Protein 8ONO (pdb70)

Nearest PDB structures (foldseek):
  7yx7-assembly1_A  TM=9.998E-01  e=0.000E+00  Serratia proteamaculans
  7zjz-assembly1_A  TM=9.977E-01  e=0.000E+00  Serratia proteamaculans
  7ne5-assembly1_A  TM=9.980E-01  e=0.000E+00  Serratia proteamaculans
  7ne4-assembly1_A  TM=9.940E-01  e=0.000E+00  Serratia proteamaculans
  7ywp-assembly1_A  TM=9.698E-01  e=0.000E+00  Serratia proteamaculans

CATH classification: 2.130.10.120

Structure (mmCIF, N/CA/C/O backbone):
data_8ONO
#
_entry.id   8ONO
#
_cell.length_a   73.090
_cell.length_b   100.620
_cell.length_c   108.630
_cell.angle_alpha   90.00
_cell.angle_beta   90.00
_cell.angle_gamma   90.00
#
_symmetry.space_group_name_H-M   'P 21 21 21'
#
loop_
_entity.id
_entity.type
_entity.pdbx_description
1 polymer 'Oligopeptidase B'
2 non-polymer SPERMINE
3 water water
#
loop_
_atom_site.group_PDB
_atom_site.id
_atom_site.type_symbol
_atom_site.label_atom_id
_atom_site.label_alt_id
_atom_site.label_comp_id
_atom_site.label_asym_id
_atom_site.label_entity_id
_atom_site.label_seq_id
_atom_site.pdbx_PDB_ins_code
_atom_site.Cartn_x
_atom_site.Cartn_y
_atom_site.Cartn_z
_atom_site.occupancy
_atom_site.B_iso_or_equiv
_atom_site.auth_seq_id
_atom_site.auth_comp_id
_atom_site.auth_asym_id
_atom_site.auth_atom_id
_atom_site.pdbx_PDB_model_num
ATOM 1 N N . HIS A 1 1 ? -6.543 9.297 64.554 1.00 52.91 1 HIS A N 1
ATOM 2 C CA . HIS A 1 1 ? -5.603 8.748 65.576 1.00 47.14 1 HIS A CA 1
ATOM 3 C C . HIS A 1 1 ? -4.349 9.639 65.641 1.00 38.20 1 HIS A C 1
ATOM 4 O O . HIS A 1 1 ? -4.370 10.672 66.327 1.00 42.40 1 HIS A O 1
ATOM 11 N N . MET A 1 2 ? -3.305 9.293 64.903 1.00 27.79 2 MET A N 1
ATOM 12 C CA . MET A 1 2 ? -1.927 9.739 65.204 1.00 22.63 2 MET A CA 1
ATOM 13 C C . MET A 1 2 ? -1.711 11.202 64.812 1.00 22.54 2 MET A C 1
ATOM 14 O O . MET A 1 2 ? -2.184 11.640 63.723 1.00 24.05 2 MET A O 1
ATOM 19 N N . THR A 1 3 ? -0.985 11.929 65.645 1.00 21.64 3 THR A N 1
ATOM 20 C CA . THR A 1 3 ? -0.521 13.293 65.353 1.00 23.01 3 THR A CA 1
ATOM 21 C C . THR A 1 3 ? 0.527 13.277 64.241 1.00 21.74 3 THR A C 1
ATOM 22 O O . THR A 1 3 ? 1.569 12.663 64.383 1.00 18.98 3 THR A O 1
ATOM 26 N N . PRO A 1 4 ? 0.295 13.919 63.083 1.00 22.42 4 PRO A N 1
ATOM 27 C CA . PRO A 1 4 ? 1.313 13.968 62.052 1.00 21.59 4 PRO A CA 1
ATOM 28 C C . PRO A 1 4 ? 2.411 14.951 62.403 1.00 19.44 4 PRO A C 1
ATOM 29 O O . PRO A 1 4 ? 2.255 15.843 63.239 1.00 18.80 4 PRO A O 1
ATOM 33 N N . PRO A 1 5 ? 3.565 14.819 61.736 1.00 17.35 5 PRO A N 1
ATOM 34 C CA . PRO A 1 5 ? 4.652 15.758 61.857 1.00 17.11 5 PRO A CA 1
ATOM 35 C C . PRO A 1 5 ? 4.232 17.184 61.510 1.00 17.83 5 PRO A C 1
ATOM 36 O O . PRO A 1 5 ? 3.460 17.381 60.593 1.00 18.77 5 PRO A O 1
ATOM 40 N N . LYS A 1 6 ? 4.775 18.139 62.225 1.00 16.53 6 LYS A N 1
ATOM 41 C CA . LYS A 1 6 ? 4.527 19.574 62.016 1.00 19.21 6 LYS A CA 1
ATOM 42 C C . LYS A 1 6 ? 5.851 20.294 61.805 1.00 21.41 6 LYS A C 1
ATOM 43 O O . LYS A 1 6 ? 6.588 20.524 62.761 1.00 22.92 6 LYS A O 1
ATOM 49 N N . ALA A 1 7 ? 6.142 20.654 60.567 1.00 20.74 7 ALA A N 1
ATOM 50 C CA . ALA A 1 7 ? 7.373 21.369 60.191 1.00 22.16 7 ALA A CA 1
ATOM 51 C C . ALA A 1 7 ? 7.337 22.748 60.839 1.00 23.14 7 ALA A C 1
ATOM 52 O O . ALA A 1 7 ? 6.288 23.396 60.840 1.00 20.39 7 ALA A O 1
ATOM 54 N N . GLU A 1 8 ? 8.467 23.212 61.363 1.00 23.13 8 GLU A N 1
ATOM 55 C CA . GLU A 1 8 ? 8.554 24.598 61.890 1.00 24.76 8 GLU A CA 1
ATOM 56 C C . GLU A 1 8 ? 8.221 25.617 60.782 1.00 25.80 8 GLU A C 1
ATOM 57 O O . GLU A 1 8 ? 8.606 25.355 59.668 1.00 25.94 8 GLU A O 1
ATOM 63 N N . LYS A 1 9 ? 7.467 26.672 61.075 1.00 23.63 9 LYS A N 1
ATOM 64 C CA . LYS A 1 9 ? 7.168 27.801 60.161 1.00 24.87 9 LYS A CA 1
ATOM 65 C C . LYS A 1 9 ? 8.257 28.870 60.327 1.00 27.34 9 LYS A C 1
ATOM 66 O O . LYS A 1 9 ? 8.519 29.249 61.468 1.00 25.34 9 LYS A O 1
ATOM 72 N N . ARG A 1 10 ? 8.912 29.258 59.244 1.00 25.50 10 ARG A N 1
ATOM 73 C CA . ARG A 1 10 ? 9.976 30.284 59.199 1.00 26.33 10 A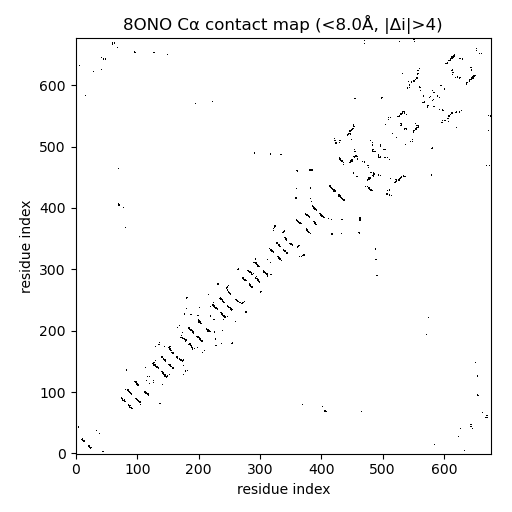RG A CA 1
ATOM 74 C C . ARG A 1 10 ? 9.577 31.226 58.079 1.00 23.74 10 ARG A C 1
ATOM 75 O O . ARG A 1 10 ? 9.952 30.966 56.932 1.00 28.55 10 ARG A O 1
ATOM 83 N N . PRO A 1 11 ? 8.724 32.240 58.309 1.00 26.01 11 PRO A N 1
ATOM 84 C CA . PRO A 1 11 ? 8.208 33.088 57.232 1.00 26.78 11 PRO A CA 1
ATOM 85 C C . PRO A 1 11 ? 9.344 33.669 56.383 1.00 28.10 11 PRO A C 1
ATOM 86 O O . PRO A 1 11 ? 10.248 34.285 56.902 1.00 28.74 11 PRO A O 1
ATOM 90 N N . TYR A 1 12 ? 9.302 33.393 55.090 1.00 24.31 12 TYR A N 1
ATOM 91 C CA . TYR A 1 12 ? 10.339 33.829 54.122 1.00 25.07 12 TYR A CA 1
ATOM 92 C C . TYR A 1 12 ? 9.662 34.587 52.990 1.00 28.52 12 TYR A C 1
ATOM 93 O O . TYR A 1 12 ? 9.091 33.960 52.097 1.00 24.39 12 TYR A O 1
ATOM 102 N N . PRO A 1 13 ? 9.693 35.931 52.991 1.00 27.46 13 PRO A N 1
ATOM 103 C CA . PRO A 1 13 ? 9.050 36.712 51.946 1.00 27.77 13 PRO A CA 1
ATOM 104 C C . PRO A 1 13 ? 9.826 36.644 50.618 1.00 26.14 13 PRO A C 1
ATOM 105 O O . PRO A 1 13 ? 11.062 36.688 50.602 1.00 26.61 13 PRO A O 1
ATOM 109 N N . ILE A 1 14 ? 9.060 36.485 49.532 1.00 25.04 14 ILE A N 1
ATOM 110 C CA . ILE A 1 14 ? 9.527 36.607 48.121 1.00 21.15 14 ILE A CA 1
ATOM 111 C C . ILE A 1 14 ? 8.659 37.643 47.439 1.00 22.16 14 ILE A C 1
ATOM 112 O O . ILE A 1 14 ? 7.454 37.387 47.256 1.00 20.19 14 ILE A O 1
ATOM 117 N N . THR A 1 15 ? 9.263 38.769 47.046 1.00 18.93 15 THR A N 1
ATOM 118 C CA . THR A 1 15 ? 8.550 39.875 46.399 1.00 20.62 15 THR A CA 1
ATOM 119 C C . THR A 1 15 ? 8.982 39.938 44.938 1.00 18.31 15 THR A C 1
ATOM 120 O O . THR A 1 15 ? 10.187 39.961 44.662 1.00 22.29 15 THR A O 1
ATOM 124 N N . THR A 1 16 ? 8.009 39.845 44.056 1.00 20.11 16 THR A N 1
ATOM 125 C CA . THR A 1 16 ? 8.174 39.934 42.595 1.00 20.65 16 THR A CA 1
ATOM 126 C C . THR A 1 16 ? 7.048 40.816 42.050 1.00 20.62 16 THR A C 1
ATOM 127 O O . THR A 1 16 ? 5.876 40.540 42.383 1.00 19.57 16 THR A O 1
ATOM 131 N N . HIS A 1 17 ? 7.332 41.812 41.195 1.00 19.22 17 HIS A N 1
ATOM 132 C CA . HIS A 1 17 ? 6.294 42.631 40.522 1.00 18.47 17 HIS A CA 1
ATOM 133 C C . HIS A 1 17 ? 5.443 43.348 41.585 1.00 17.77 17 HIS A C 1
ATOM 134 O O . HIS A 1 17 ? 4.295 43.673 41.286 1.00 21.46 17 HIS A O 1
ATOM 141 N N . GLY A 1 18 ? 6.039 43.602 42.738 1.00 20.69 18 GLY A N 1
ATOM 142 C CA . GLY A 1 18 ? 5.461 44.229 43.942 1.00 20.74 18 GLY A CA 1
ATOM 143 C C . GLY A 1 18 ? 4.542 43.325 44.728 1.00 22.99 18 GLY A C 1
ATOM 144 O O . GLY A 1 18 ? 3.903 43.781 45.658 1.00 21.26 18 GLY A O 1
ATOM 145 N N . ASP A 1 19 ? 4.496 42.049 44.374 1.00 20.92 19 ASP A N 1
ATOM 146 C CA . ASP A 1 19 ? 3.621 41.047 45.012 1.00 21.67 19 ASP A CA 1
ATOM 147 C C . ASP A 1 19 ? 4.483 40.261 45.987 1.00 18.44 19 ASP A C 1
ATOM 148 O O . ASP A 1 19 ? 5.446 39.593 45.548 1.00 21.45 19 ASP A O 1
ATOM 153 N N . THR A 1 20 ? 4.163 40.352 47.282 1.00 20.36 20 THR A N 1
ATOM 154 C CA . THR A 1 20 ? 4.881 39.598 48.313 1.00 20.31 20 THR A CA 1
ATOM 155 C C . THR A 1 20 ? 4.152 38.293 48.643 1.00 20.72 20 THR A C 1
ATOM 156 O O . THR A 1 20 ? 3.028 38.353 49.109 1.00 24.19 20 THR A O 1
ATOM 160 N N . ARG A 1 21 ? 4.841 37.174 48.458 1.00 20.92 21 ARG A N 1
ATOM 161 C CA . ARG A 1 21 ? 4.392 35.818 48.852 1.00 19.02 21 ARG A CA 1
ATOM 162 C C . ARG A 1 21 ? 5.198 35.394 50.078 1.00 23.87 21 ARG A C 1
ATOM 163 O O . ARG A 1 21 ? 6.449 35.488 50.076 1.00 28.78 21 ARG A O 1
ATOM 171 N N . VAL A 1 22 ? 4.531 34.924 51.111 1.00 20.77 22 VAL A N 1
ATOM 172 C CA . VAL A 1 22 ? 5.274 34.507 52.316 1.00 23.33 22 VAL A CA 1
ATOM 173 C C . VAL A 1 22 ? 5.333 32.995 52.386 1.00 22.01 22 VAL A C 1
ATOM 174 O O . VAL A 1 22 ? 4.300 32.389 52.443 1.00 27.26 22 VAL A O 1
ATOM 178 N N . ASP A 1 23 ? 6.532 32.437 52.261 1.00 21.28 23 ASP A N 1
ATOM 179 C CA . ASP A 1 23 ? 6.742 30.973 52.215 1.00 21.15 23 ASP A CA 1
ATOM 180 C C . ASP A 1 23 ? 7.266 30.538 53.577 1.00 22.25 23 ASP A C 1
ATOM 181 O O . ASP A 1 23 ? 8.427 30.862 53.910 1.00 22.21 23 ASP A O 1
ATOM 186 N N . ASP A 1 24 ? 6.417 29.837 54.340 1.00 20.69 24 ASP A N 1
ATOM 187 C CA . ASP A 1 24 ? 6.768 29.392 55.710 1.00 20.27 24 ASP A CA 1
ATOM 188 C C . ASP A 1 24 ? 7.760 28.227 55.739 1.00 20.63 24 ASP A C 1
ATOM 189 O O . ASP A 1 24 ? 8.284 27.916 56.826 1.00 21.77 24 ASP A O 1
ATOM 194 N N . TYR A 1 25 ? 7.978 27.516 54.622 1.00 20.12 25 TYR A N 1
ATOM 195 C CA . TYR A 1 25 ? 8.744 26.261 54.548 1.00 19.46 25 TYR A CA 1
ATOM 196 C C . TYR A 1 25 ? 9.886 26.396 53.535 1.00 18.36 25 TYR A C 1
ATOM 197 O O . TYR A 1 25 ? 10.442 25.371 53.200 1.00 20.76 25 TYR A O 1
ATOM 206 N N . TYR A 1 26 ? 10.269 27.622 53.159 1.00 20.89 26 TYR A N 1
ATOM 207 C CA . TYR A 1 26 ? 11.402 27.882 52.231 1.00 21.31 26 TYR A CA 1
ATOM 208 C C . TYR A 1 26 ? 12.643 27.137 52.711 1.00 22.60 26 TYR A C 1
ATOM 209 O O . TYR A 1 26 ? 13.426 26.629 51.884 1.00 20.46 26 TYR A O 1
ATOM 218 N N . TRP A 1 27 ? 12.806 27.017 54.039 1.00 23.42 27 TRP A N 1
ATOM 219 C CA . TRP A 1 27 ? 13.995 26.371 54.665 1.00 22.24 27 TRP A CA 1
ATOM 220 C C . TRP A 1 27 ? 14.105 24.844 54.419 1.00 25.28 27 TRP A C 1
ATOM 221 O O . TRP A 1 27 ? 15.192 24.277 54.603 1.00 22.72 27 TRP A O 1
ATOM 232 N N . LEU A 1 28 ? 13.065 24.153 53.912 1.00 20.71 28 LEU A N 1
ATOM 233 C CA . LEU A 1 28 ? 13.163 22.713 53.659 1.00 21.46 28 LEU A CA 1
ATOM 234 C C . LEU A 1 28 ? 14.090 22.480 52.470 1.00 18.98 28 LEU A C 1
ATOM 235 O O . LEU A 1 28 ? 14.505 21.385 52.334 1.00 19.98 28 LEU A O 1
ATOM 240 N N . ARG A 1 29 ? 14.347 23.508 51.667 1.00 21.34 29 ARG A N 1
ATOM 241 C CA . ARG A 1 29 ? 15.391 23.470 50.634 1.00 21.59 29 ARG A CA 1
ATOM 242 C C . ARG A 1 29 ? 16.757 23.586 51.321 1.00 21.65 29 ARG A C 1
ATOM 243 O O . ARG A 1 29 ? 17.052 24.644 51.917 1.00 23.88 29 ARG A O 1
ATOM 251 N N . ASP A 1 30 ? 17.577 22.603 51.100 1.00 23.87 30 ASP A N 1
ATOM 252 C CA . ASP A 1 30 ? 19.004 22.629 51.511 1.00 27.56 30 ASP A CA 1
ATOM 253 C C . ASP A 1 30 ? 19.773 21.946 50.392 1.00 24.20 30 ASP A C 1
ATOM 254 O O . ASP A 1 30 ? 19.787 20.724 50.372 1.00 26.00 30 ASP A O 1
ATOM 259 N N . ASP A 1 31 ? 20.335 22.731 49.473 1.00 26.53 31 ASP A N 1
ATOM 260 C CA . ASP A 1 31 ? 21.087 22.213 48.303 1.00 30.13 31 ASP A CA 1
ATOM 261 C C . ASP A 1 31 ? 22.212 21.305 48.791 1.00 32.41 31 ASP A C 1
ATOM 262 O O . ASP A 1 31 ? 22.605 20.391 48.064 1.00 29.85 31 ASP A O 1
ATOM 267 N N . GLU A 1 32 ? 22.736 21.568 49.985 1.00 34.86 32 GLU A N 1
ATOM 268 C CA . GLU A 1 32 ? 23.883 20.794 50.516 1.00 39.69 32 GLU A CA 1
ATOM 269 C C . GLU A 1 32 ? 23.396 19.444 51.070 1.00 42.25 32 GLU A C 1
ATOM 270 O O . GLU A 1 32 ? 24.246 18.555 51.180 1.00 43.26 32 GLU A O 1
ATOM 276 N N . ARG A 1 33 ? 22.097 19.315 51.396 1.00 38.84 33 ARG A N 1
ATOM 277 C CA . ARG A 1 33 ? 21.379 18.081 51.840 1.00 48.89 33 ARG A CA 1
ATOM 278 C C . ARG A 1 33 ? 21.834 17.623 53.243 1.00 53.41 33 ARG A C 1
ATOM 279 O O . ARG A 1 33 ? 21.449 16.493 53.639 1.00 57.99 33 ARG A O 1
ATOM 287 N N . THR A 1 34 ? 22.535 18.480 54.002 1.00 53.50 34 THR A N 1
ATOM 288 C CA . THR A 1 34 ? 23.086 18.174 55.357 1.00 52.72 34 THR A CA 1
ATOM 289 C C . THR A 1 34 ? 22.176 18.685 56.492 1.00 48.72 34 THR A C 1
ATOM 290 O O . THR A 1 34 ? 22.276 18.113 57.583 1.00 52.20 34 THR A O 1
ATOM 294 N N . ASP A 1 35 ? 21.375 19.742 56.291 1.00 38.03 35 ASP A N 1
ATOM 295 C CA . ASP A 1 35 ? 20.652 20.422 57.404 1.00 34.34 35 ASP A CA 1
ATOM 296 C C . ASP A 1 35 ? 19.935 19.343 58.216 1.00 33.07 35 ASP A C 1
ATOM 297 O O . ASP A 1 35 ? 19.085 18.617 57.698 1.00 30.49 35 ASP A O 1
ATOM 302 N N . PRO A 1 36 ? 20.280 19.119 59.511 1.00 33.61 36 PRO A N 1
ATOM 303 C CA . PRO A 1 36 ? 19.682 18.009 60.245 1.00 28.29 36 PRO A CA 1
ATOM 304 C C . PRO A 1 36 ? 18.185 18.196 60.525 1.00 24.49 36 PRO A C 1
ATOM 305 O O . PRO A 1 36 ? 17.518 17.180 60.726 1.00 26.12 36 PRO A O 1
ATOM 309 N N . GLN A 1 37 ? 17.730 19.433 60.549 1.00 26.54 37 GLN A N 1
ATOM 310 C CA . GLN A 1 37 ? 16.297 19.749 60.786 1.00 29.73 37 GLN A CA 1
ATOM 311 C C . GLN A 1 37 ? 15.509 19.369 59.525 1.00 25.40 37 GLN A C 1
ATOM 312 O O . GLN A 1 37 ? 14.408 18.825 59.668 1.00 23.14 37 GLN A O 1
ATOM 318 N N . VAL A 1 38 ? 16.089 19.586 58.353 1.00 25.89 38 VAL A N 1
ATOM 319 C CA . VAL A 1 38 ? 15.413 19.210 57.079 1.00 25.00 38 VAL A CA 1
ATOM 320 C C . VAL A 1 38 ? 15.297 17.688 57.068 1.00 23.19 38 VAL A C 1
ATOM 321 O O . VAL A 1 38 ? 14.206 17.136 56.898 1.00 21.81 38 VAL A O 1
ATOM 325 N N . LEU A 1 39 ? 16.373 16.960 57.342 1.00 24.85 39 LEU A N 1
ATOM 326 C CA . LEU A 1 39 ? 16.347 15.486 57.397 1.00 24.45 39 LEU A CA 1
ATOM 327 C C . LEU A 1 39 ? 15.345 14.996 58.451 1.00 22.69 39 LEU A C 1
ATOM 328 O O . LEU A 1 39 ? 14.623 14.028 58.194 1.00 23.29 39 LEU A O 1
ATOM 333 N N . ASP A 1 40 ? 15.303 15.646 59.612 1.00 22.01 40 ASP A N 1
ATOM 334 C CA . ASP A 1 40 ? 14.385 15.192 60.680 1.00 21.22 40 ASP A CA 1
ATOM 335 C C . ASP A 1 40 ? 12.937 15.318 60.210 1.00 19.99 40 ASP A C 1
ATOM 336 O O . ASP A 1 40 ? 12.132 14.447 60.558 1.00 18.99 40 ASP A O 1
ATOM 341 N N . TYR A 1 41 ? 12.614 16.348 59.412 1.00 21.41 41 TYR A N 1
ATOM 342 C CA . TYR A 1 41 ? 11.207 16.474 58.932 1.00 19.03 41 TYR A CA 1
ATOM 343 C C . TYR A 1 41 ? 10.909 15.365 57.897 1.00 20.67 41 TYR A C 1
ATOM 344 O O . TYR A 1 41 ? 9.870 14.689 58.004 1.00 19.83 41 TYR A O 1
ATOM 353 N N . LEU A 1 42 ? 11.779 15.164 56.894 1.00 20.62 42 LEU A N 1
ATOM 354 C CA . LEU A 1 42 ? 11.614 14.052 55.914 1.00 21.85 42 LEU A CA 1
ATOM 355 C C . LEU A 1 42 ? 11.513 12.684 56.605 1.00 19.70 42 LEU A C 1
ATOM 356 O O . LEU A 1 42 ? 10.630 11.874 56.291 1.00 20.46 42 LEU A O 1
ATOM 361 N N . GLN A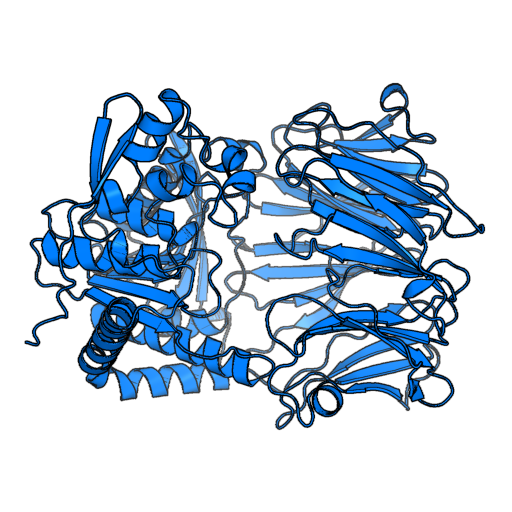 1 43 ? 12.418 12.383 57.563 1.00 20.20 43 GLN A N 1
ATOM 362 C CA . GLN A 1 43 ? 12.388 11.111 58.307 1.00 20.35 43 GLN A CA 1
ATOM 363 C C . GLN A 1 43 ? 11.099 10.998 59.139 1.00 15.82 43 GLN A C 1
ATOM 364 O O . GLN A 1 43 ? 10.523 9.900 59.190 1.00 18.89 43 GLN A O 1
ATOM 370 N N . ALA A 1 44 ? 10.669 12.087 59.803 1.00 18.52 44 ALA A N 1
ATOM 371 C CA . ALA A 1 44 ? 9.453 12.102 60.632 1.00 18.19 44 ALA A CA 1
ATOM 372 C C . ALA A 1 44 ? 8.276 11.740 59.719 1.00 17.75 44 ALA A C 1
ATOM 373 O O . ALA A 1 44 ? 7.438 10.912 60.091 1.00 16.00 44 ALA A O 1
ATOM 375 N N . GLU A 1 45 ? 8.240 12.353 58.552 1.00 17.11 45 GLU A N 1
ATOM 376 C CA . GLU A 1 45 ? 7.115 12.055 57.615 1.00 17.85 45 GLU A CA 1
ATOM 377 C C . GLU A 1 45 ? 7.166 10.591 57.163 1.00 16.11 45 GLU A C 1
ATOM 378 O O . GLU A 1 45 ? 6.098 9.940 57.102 1.00 15.66 45 GLU A O 1
ATOM 384 N N . ASN A 1 46 ? 8.350 10.057 56.844 1.00 18.42 46 ASN A N 1
ATOM 385 C CA . ASN A 1 46 ? 8.475 8.650 56.443 1.00 19.00 46 ASN A CA 1
ATOM 386 C C . ASN A 1 46 ? 7.955 7.765 57.565 1.00 19.94 46 ASN A C 1
ATOM 387 O O . ASN A 1 46 ? 7.232 6.821 57.330 1.00 19.66 46 ASN A O 1
ATOM 392 N N . ALA A 1 47 ? 8.327 8.053 58.824 1.00 19.15 47 ALA A N 1
ATOM 393 C CA . ALA A 1 47 ? 7.878 7.222 59.952 1.00 19.31 47 ALA A CA 1
ATOM 394 C C . ALA A 1 47 ? 6.364 7.296 60.115 1.00 19.09 47 ALA A C 1
ATOM 395 O O . ALA A 1 47 ? 5.713 6.295 60.419 1.00 19.02 47 ALA A O 1
ATOM 397 N N . PHE A 1 48 ? 5.768 8.476 59.877 1.00 19.58 48 PHE A N 1
ATOM 398 C CA . PHE A 1 48 ? 4.306 8.644 59.885 1.00 18.80 48 PHE A CA 1
ATOM 399 C C . PHE A 1 48 ? 3.659 7.808 58.779 1.00 17.94 48 PHE A C 1
ATOM 400 O O . PHE A 1 48 ? 2.616 7.165 59.033 1.00 17.62 48 PHE A O 1
ATOM 408 N N . THR A 1 49 ? 4.193 7.869 57.559 1.00 16.23 49 THR A N 1
ATOM 409 C CA . THR A 1 49 ? 3.648 7.059 56.444 1.00 17.25 49 THR A CA 1
ATOM 410 C C . THR A 1 49 ? 3.722 5.570 56.805 1.00 16.94 49 THR A C 1
ATOM 411 O O . THR A 1 49 ? 2.742 4.843 56.621 1.00 16.38 49 THR A O 1
ATOM 415 N N . ASP A 1 50 ? 4.868 5.134 57.346 1.00 18.36 50 ASP A N 1
ATOM 416 C CA . ASP A 1 50 ? 5.085 3.723 57.740 1.00 20.38 50 ASP A CA 1
ATOM 417 C C . ASP A 1 50 ? 4.010 3.298 58.741 1.00 18.51 50 ASP A C 1
ATOM 418 O O . ASP A 1 50 ? 3.388 2.238 58.612 1.00 18.97 50 ASP A O 1
ATOM 423 N N . ALA A 1 51 ? 3.776 4.154 59.735 1.00 19.30 51 ALA A N 1
ATOM 424 C CA . ALA A 1 51 ? 2.797 3.884 60.807 1.00 20.61 51 ALA A CA 1
ATOM 425 C C . ALA A 1 51 ? 1.364 3.878 60.257 1.00 18.54 51 ALA A C 1
ATOM 426 O O . ALA A 1 51 ? 0.596 2.960 60.522 1.00 19.28 51 ALA A O 1
ATOM 428 N N . ALA A 1 52 ? 0.984 4.869 59.438 1.00 20.83 52 ALA A N 1
ATOM 429 C CA . ALA A 1 52 ? -0.379 4.987 58.884 1.00 18.92 52 ALA A CA 1
ATOM 430 C C . ALA A 1 52 ? -0.711 3.828 57.923 1.00 19.29 52 ALA A C 1
ATOM 431 O O . ALA A 1 52 ? -1.856 3.389 57.856 1.00 19.99 52 ALA A O 1
ATOM 433 N N . LEU A 1 53 ? 0.290 3.314 57.208 1.00 19.29 53 LEU A N 1
ATOM 434 C CA . LEU A 1 53 ? 0.049 2.292 56.166 1.00 20.05 53 LEU A CA 1
ATOM 435 C C . LEU A 1 53 ? 0.390 0.895 56.699 1.00 20.26 53 LEU A C 1
ATOM 436 O O . LEU A 1 53 ? 0.225 -0.058 55.951 1.00 19.34 53 LEU A O 1
ATOM 441 N N . LYS A 1 54 ? 0.753 0.760 57.991 1.00 20.76 54 LYS A N 1
ATOM 442 C CA . LYS A 1 54 ? 1.112 -0.572 58.586 1.00 21.91 54 LYS A CA 1
ATOM 443 C C . LYS A 1 54 ? 0.017 -1.624 58.389 1.00 20.73 54 LYS A C 1
ATOM 444 O O . LYS A 1 54 ? 0.286 -2.779 58.016 1.00 21.14 54 LYS A O 1
ATOM 450 N N . PRO A 1 55 ? -1.280 -1.296 58.545 1.00 19.46 55 PRO A N 1
ATOM 451 C CA . PRO A 1 55 ? -2.331 -2.279 58.376 1.00 22.79 55 PRO A CA 1
ATOM 452 C C . PRO A 1 55 ? -2.490 -2.792 56.945 1.00 20.78 55 PRO A C 1
ATOM 453 O O . PRO A 1 55 ? -3.141 -3.806 56.753 1.00 20.69 55 PRO A O 1
ATOM 457 N N . GLN A 1 56 ? -1.860 -2.112 55.980 1.00 20.04 56 GLN A N 1
ATOM 458 C CA . GLN A 1 56 ? -1.930 -2.499 54.545 1.00 18.69 56 GLN A CA 1
ATOM 459 C C . GLN A 1 56 ? -0.770 -3.427 54.160 1.00 20.32 56 GLN A C 1
ATOM 460 O O . GLN A 1 56 ? -0.639 -3.747 52.984 1.00 19.92 56 GLN A O 1
ATOM 466 N N . GLN A 1 57 ? 0.050 -3.869 55.116 1.00 18.85 57 GLN A N 1
ATOM 467 C CA . GLN A 1 57 ? 1.219 -4.709 54.802 1.00 18.58 57 GLN A CA 1
ATOM 468 C C . GLN A 1 57 ? 0.748 -5.983 54.102 1.00 18.44 57 GLN A C 1
ATOM 469 O O . GLN A 1 57 ? 1.392 -6.344 53.111 1.00 19.12 57 GLN A O 1
ATOM 475 N N . ALA A 1 58 ? -0.253 -6.696 54.630 1.00 17.75 58 ALA A N 1
ATOM 476 C CA . ALA A 1 58 ? -0.739 -7.964 54.030 1.00 21.89 58 ALA A CA 1
ATOM 477 C C . ALA A 1 58 ? -1.179 -7.720 52.566 1.00 21.57 58 ALA A C 1
ATOM 478 O O . ALA A 1 58 ? -0.752 -8.482 51.661 1.00 19.31 58 ALA A O 1
ATOM 480 N N . LEU A 1 59 ? -1.900 -6.618 52.299 1.00 19.87 59 LEU A N 1
ATOM 481 C CA . LEU A 1 59 ? -2.338 -6.276 50.912 1.00 18.94 59 LEU A CA 1
ATOM 482 C C . LEU A 1 59 ? -1.101 -5.965 50.054 1.00 16.70 59 LEU A C 1
ATOM 483 O O . LEU A 1 59 ? -1.026 -6.415 48.862 1.00 18.45 59 LEU A O 1
ATOM 488 N N . ARG A 1 60 ? -0.176 -5.181 50.563 1.00 16.45 60 ARG A N 1
ATOM 489 C CA . ARG A 1 60 ? 1.070 -4.897 49.805 1.00 14.59 60 ARG A CA 1
ATOM 490 C C . ARG A 1 60 ? 1.799 -6.194 49.435 1.00 16.35 60 ARG A C 1
ATOM 491 O O . ARG A 1 60 ? 2.325 -6.284 48.316 1.00 18.08 60 ARG A O 1
ATOM 499 N N . GLU A 1 61 ? 1.869 -7.159 50.353 1.00 17.81 61 GLU A N 1
ATOM 500 C CA . GLU A 1 61 ? 2.518 -8.450 50.015 1.00 17.85 61 GLU A CA 1
ATOM 501 C C . GLU A 1 61 ? 1.733 -9.137 48.889 1.00 17.24 61 GLU A C 1
ATOM 502 O O . GLU A 1 61 ? 2.363 -9.660 47.918 1.00 19.52 61 GLU A O 1
ATOM 508 N N . THR A 1 62 ? 0.439 -9.209 48.994 1.00 18.58 62 THR A N 1
ATOM 509 C CA . THR A 1 62 ? -0.465 -9.834 48.003 1.00 18.94 62 THR A CA 1
ATOM 510 C C . THR A 1 62 ? -0.240 -9.196 46.636 1.00 19.32 62 THR A C 1
ATOM 511 O O . THR A 1 62 ? -0.073 -9.926 45.654 1.00 21.00 62 THR A O 1
ATOM 515 N N . LEU A 1 63 ? -0.196 -7.874 46.584 1.00 17.43 63 LEU A N 1
ATOM 516 C CA . LEU A 1 63 ? -0.027 -7.155 45.301 1.00 16.47 63 LEU A CA 1
ATOM 517 C C . LEU A 1 63 ? 1.368 -7.390 44.752 1.00 15.62 63 LEU A C 1
ATOM 518 O O . LEU A 1 63 ? 1.466 -7.682 43.564 1.00 17.54 63 LEU A O 1
ATOM 523 N N . TYR A 1 64 ? 2.409 -7.245 45.562 1.00 16.47 64 TYR A N 1
ATOM 524 C CA . TYR A 1 64 ? 3.786 -7.423 45.081 1.00 17.42 64 TYR A CA 1
ATOM 525 C C . TYR A 1 64 ? 3.921 -8.840 44.495 1.00 17.85 64 TYR A C 1
ATOM 526 O O . TYR A 1 64 ? 4.441 -8.994 43.376 1.00 18.15 64 TYR A O 1
ATOM 535 N N . GLU A 1 65 ? 3.363 -9.821 45.212 1.00 18.58 65 GLU A N 1
ATOM 536 C CA . GLU A 1 65 ? 3.522 -11.250 44.820 1.00 20.35 65 GLU A CA 1
ATOM 537 C C . GLU A 1 65 ? 2.805 -11.480 43.493 1.00 20.12 65 GLU A C 1
ATOM 538 O O . GLU A 1 65 ? 3.420 -12.098 42.623 1.00 22.21 65 GLU A O 1
ATOM 544 N N . GLU A 1 66 ? 1.592 -10.954 43.326 1.00 20.66 66 GLU A N 1
ATOM 545 C CA . GLU A 1 66 ? 0.789 -11.243 42.104 1.00 20.35 66 GLU A CA 1
ATOM 546 C C . GLU A 1 66 ? 1.429 -10.438 40.959 1.00 20.21 66 GLU A C 1
ATOM 547 O O . GLU A 1 66 ? 1.386 -10.890 39.806 1.00 20.20 66 GLU A O 1
ATOM 553 N N . MET A 1 67 ? 2.038 -9.288 41.251 1.00 21.63 67 MET A N 1
ATOM 554 C CA . MET A 1 67 ? 2.676 -8.484 40.174 1.00 20.12 67 MET A CA 1
ATOM 555 C C . MET A 1 67 ? 3.914 -9.218 39.671 1.00 22.00 67 MET A C 1
ATOM 556 O O . MET A 1 67 ? 4.057 -9.343 38.459 1.00 21.12 67 MET A O 1
ATOM 561 N N . VAL A 1 68 ? 4.779 -9.704 40.560 1.00 20.31 68 VAL A N 1
ATOM 562 C CA . VAL A 1 68 ? 5.998 -10.442 40.118 1.00 22.89 68 VAL A CA 1
ATOM 563 C C . VAL A 1 68 ? 5.594 -11.774 39.471 1.00 20.08 68 VAL A C 1
ATOM 564 O O . VAL A 1 68 ? 6.266 -12.166 38.487 1.00 22.62 68 VAL A O 1
ATOM 568 N N . ALA A 1 69 ? 4.515 -12.417 39.926 1.00 22.64 69 ALA A N 1
ATOM 569 C CA . ALA A 1 69 ? 4.046 -13.715 39.393 1.00 24.37 69 ALA A CA 1
ATOM 570 C C . ALA A 1 69 ? 3.563 -13.584 37.945 1.00 26.04 69 ALA A C 1
ATOM 571 O O . ALA A 1 69 ? 3.616 -14.602 37.238 1.00 24.15 69 ALA A O 1
ATOM 573 N N . ARG A 1 70 ? 3.176 -12.392 37.479 1.00 23.87 70 ARG A N 1
ATOM 574 C CA . ARG A 1 70 ? 2.840 -12.206 36.029 1.00 26.07 70 ARG A CA 1
ATOM 575 C C . ARG A 1 70 ? 4.047 -12.312 35.090 1.00 25.71 70 ARG A C 1
ATOM 576 O O . ARG A 1 70 ? 3.814 -12.534 33.898 1.00 26.55 70 ARG A O 1
ATOM 584 N N . GLU A 1 71 ? 5.274 -12.097 35.567 1.00 30.90 71 GLU A N 1
ATOM 585 C CA . GLU A 1 71 ? 6.496 -11.965 34.708 1.00 34.56 71 GLU A CA 1
ATOM 586 C C . GLU A 1 71 ? 7.382 -13.209 34.747 1.00 40.37 71 GLU A C 1
ATOM 587 O O . GLU A 1 71 ? 7.296 -13.916 35.739 1.00 35.81 71 GLU A O 1
ATOM 593 N N . ASN A 1 72 ? 8.252 -13.407 33.741 1.00 46.42 72 ASN A N 1
ATOM 594 C CA . ASN A 1 72 ? 9.462 -14.285 33.826 1.00 61.86 72 ASN A CA 1
ATOM 595 C C . ASN A 1 72 ? 9.565 -15.184 32.574 1.00 70.59 72 ASN A C 1
ATOM 596 O O . ASN A 1 72 ? 8.927 -14.837 31.553 1.00 70.19 72 ASN A O 1
ATOM 601 N N . LEU A 1 73 ? 10.253 -16.340 32.701 1.00 76.22 73 LEU A N 1
ATOM 602 C CA . LEU A 1 73 ? 11.107 -17.027 31.681 1.00 73.80 73 LEU A CA 1
ATOM 603 C C . LEU A 1 73 ? 12.309 -16.107 31.414 1.00 71.66 73 LEU A C 1
ATOM 604 O O . LEU A 1 73 ? 12.541 -15.718 30.250 1.00 70.91 73 LEU A O 1
ATOM 609 N N . TYR A 1 74 ? 13.049 -15.787 32.485 1.00 62.19 74 TYR A N 1
ATOM 610 C CA . TYR A 1 74 ? 13.395 -14.389 32.848 1.00 63.02 74 TYR A CA 1
ATOM 611 C C . TYR A 1 74 ? 13.270 -13.502 31.598 1.00 55.60 74 TYR A C 1
ATOM 612 O O . TYR A 1 74 ? 12.245 -12.817 31.531 1.00 58.44 74 TYR A O 1
ATOM 621 N N . PHE A 1 75 ? 14.193 -13.498 30.633 1.00 43.82 75 PHE A N 1
ATOM 622 C CA . PHE A 1 75 ? 13.952 -12.726 29.378 1.00 36.63 75 PHE A CA 1
ATOM 623 C C . PHE A 1 75 ? 15.133 -12.874 28.418 1.00 30.90 75 PHE A C 1
ATOM 624 O O . PHE A 1 75 ? 16.277 -12.776 28.849 1.00 28.32 75 PHE A O 1
ATOM 632 N N . GLN A 1 76 ? 14.827 -13.148 27.158 1.00 28.74 76 GLN A N 1
ATOM 633 C CA . GLN A 1 76 ? 15.808 -13.064 26.051 1.00 28.40 76 GLN A CA 1
ATOM 634 C C . GLN A 1 76 ? 15.226 -12.120 24.998 1.00 24.75 76 GLN A C 1
ATOM 635 O O . GLN A 1 76 ? 14.049 -12.287 24.590 1.00 25.24 76 GLN A O 1
ATOM 641 N N . SER A 1 77 ? 16.036 -11.194 24.538 1.00 20.14 77 SER A N 1
ATOM 642 C CA . SER A 1 77 ? 15.584 -10.192 23.547 1.00 20.46 77 SER A CA 1
ATOM 643 C C . SER A 1 77 ? 15.439 -10.872 22.197 1.00 19.28 77 SER A C 1
ATOM 644 O O . SER A 1 77 ? 15.914 -12.029 21.992 1.00 21.79 77 SER A O 1
ATOM 647 N N . VAL A 1 78 ? 14.709 -10.208 21.307 1.00 20.37 78 VAL A N 1
ATOM 648 C CA . VAL A 1 78 ? 14.649 -10.671 19.901 1.00 20.43 78 VAL A CA 1
ATOM 649 C C . VAL A 1 78 ? 16.043 -10.413 19.315 1.00 20.86 78 VAL A C 1
ATOM 650 O O . VAL A 1 78 ? 16.471 -9.293 19.382 1.00 19.28 78 VAL A O 1
ATOM 654 N N . PRO A 1 79 ? 16.748 -11.387 18.695 1.00 19.51 79 PRO A N 1
ATOM 655 C CA . PRO A 1 79 ? 18.060 -11.098 18.114 1.00 18.48 79 PRO A CA 1
ATOM 656 C C . PRO A 1 79 ? 17.915 -10.111 16.964 1.00 19.21 79 PRO A C 1
ATOM 657 O O . PRO A 1 79 ? 16.929 -10.165 16.300 1.00 18.55 79 PRO A O 1
ATOM 661 N N . TYR A 1 80 ? 18.892 -9.229 16.801 1.00 17.52 80 TYR A N 1
ATOM 662 C CA . TYR A 1 80 ? 19.009 -8.365 15.611 1.00 17.00 80 TYR A CA 1
ATOM 663 C C . TYR A 1 80 ? 20.394 -8.602 15.016 1.00 17.34 80 TYR A C 1
ATOM 664 O O . TYR A 1 80 ? 21.345 -9.064 15.713 1.00 16.13 80 TYR A O 1
ATOM 673 N N . VAL A 1 81 ? 20.488 -8.331 13.710 1.00 15.91 81 VAL A N 1
ATOM 674 C CA . VAL A 1 81 ? 21.761 -8.430 12.960 1.00 15.72 81 VAL A CA 1
ATOM 675 C C . VAL A 1 81 ? 22.229 -7.021 12.618 1.00 16.94 81 VAL A C 1
ATOM 676 O O . VAL A 1 81 ? 21.417 -6.161 12.137 1.00 15.44 81 VAL A O 1
ATOM 680 N N . ARG A 1 82 ? 23.506 -6.774 12.881 1.00 15.94 82 ARG A N 1
ATOM 681 C CA . ARG A 1 82 ? 24.150 -5.495 12.556 1.00 16.65 82 ARG A CA 1
ATOM 682 C C . ARG A 1 82 ? 25.569 -5.811 12.115 1.00 17.50 82 ARG A C 1
ATOM 683 O O . ARG A 1 82 ? 26.283 -6.500 12.853 1.00 16.85 82 ARG A O 1
ATOM 691 N N . HIS A 1 83 ? 25.924 -5.361 10.916 1.00 18.02 83 HIS A N 1
ATOM 692 C CA . HIS A 1 83 ? 27.281 -5.581 10.348 1.00 18.19 83 HIS A CA 1
ATOM 693 C C . HIS A 1 83 ? 27.743 -7.036 10.469 1.00 16.54 83 HIS A C 1
ATOM 694 O O . HIS A 1 83 ? 28.878 -7.274 10.981 1.00 18.06 83 HIS A O 1
ATOM 701 N N . GLY A 1 84 ? 26.880 -7.983 10.100 1.00 15.96 84 GLY A N 1
ATOM 702 C CA . GLY A 1 84 ? 27.216 -9.392 9.965 1.00 16.72 84 GLY A CA 1
ATOM 703 C C . GLY A 1 84 ? 27.335 -10.140 11.273 1.00 16.57 84 GLY A C 1
ATOM 704 O O . GLY A 1 84 ? 27.823 -11.251 11.232 1.00 15.83 84 GLY A O 1
ATOM 705 N N . TYR A 1 85 ? 26.900 -9.540 12.373 1.00 15.66 85 TYR A N 1
ATOM 706 C CA . TYR A 1 85 ? 26.810 -10.252 13.680 1.00 15.47 85 TYR A CA 1
ATOM 707 C C . TYR A 1 85 ? 25.382 -10.154 14.199 1.00 15.33 85 TYR A C 1
ATOM 708 O O . TYR A 1 85 ? 24.683 -9.139 13.988 1.00 15.87 85 TYR A O 1
ATOM 717 N N . ARG A 1 86 ? 24.983 -11.219 14.913 1.00 15.89 86 ARG A N 1
ATOM 718 C CA . ARG A 1 86 ? 23.663 -11.328 15.561 1.00 14.85 86 ARG A CA 1
ATOM 719 C C . ARG A 1 86 ? 23.862 -11.069 17.071 1.00 15.45 86 ARG A C 1
ATOM 720 O O . ARG A 1 86 ? 24.748 -11.641 17.657 1.00 15.75 86 ARG A O 1
ATOM 728 N N . TYR A 1 87 ? 23.000 -10.243 17.639 1.00 15.02 87 TYR A N 1
ATOM 729 C CA . TYR A 1 87 ? 23.092 -9.726 19.024 1.00 14.93 87 TYR A CA 1
ATOM 730 C C . TYR A 1 87 ? 21.839 -10.135 19.798 1.00 17.23 87 TYR A C 1
ATOM 731 O O . TYR A 1 87 ? 20.673 -9.987 19.282 1.00 18.24 87 TYR A O 1
ATOM 740 N N . GLN A 1 88 ? 22.034 -10.578 21.033 1.00 16.37 88 GLN A N 1
ATOM 741 C CA . GLN A 1 88 ? 20.914 -10.920 21.935 1.00 17.54 88 GLN A CA 1
ATOM 742 C C . GLN A 1 88 ? 21.270 -10.447 23.347 1.00 17.85 88 GLN A C 1
ATOM 743 O O . GLN A 1 88 ? 22.449 -10.406 23.723 1.00 17.75 88 GLN A O 1
ATOM 749 N N . THR A 1 89 ? 20.235 -9.991 24.065 1.00 17.26 89 THR A N 1
ATOM 750 C CA . THR A 1 89 ? 20.316 -9.604 25.471 1.00 18.87 89 THR A CA 1
ATOM 751 C C . THR A 1 89 ? 19.631 -10.652 26.317 1.00 18.11 89 THR A C 1
ATOM 752 O O . THR A 1 89 ? 18.506 -11.042 25.984 1.00 19.94 89 THR A O 1
ATOM 756 N N . ARG A 1 90 ? 20.291 -11.079 27.397 1.00 20.75 90 ARG A N 1
ATOM 757 C CA . ARG A 1 90 ? 19.792 -12.194 28.238 1.00 23.98 90 ARG A CA 1
ATOM 758 C C . ARG A 1 90 ? 19.735 -11.820 29.716 1.00 23.78 90 ARG A C 1
ATOM 759 O O . ARG A 1 90 ? 20.741 -11.365 30.269 1.00 24.22 90 ARG A O 1
ATOM 767 N N . PHE A 1 91 ? 18.572 -12.070 30.321 1.00 28.21 91 PHE A N 1
ATOM 768 C CA . PHE A 1 91 ? 18.325 -11.907 31.775 1.00 29.99 91 PHE A CA 1
ATOM 769 C C . PHE A 1 91 ? 18.088 -13.301 32.337 1.00 32.02 91 PHE A C 1
ATOM 770 O O . PHE A 1 91 ? 17.164 -13.981 31.883 1.00 29.65 91 PHE A O 1
ATOM 778 N N . GLU A 1 92 ? 18.967 -13.783 33.210 1.00 35.13 92 GLU A N 1
ATOM 779 C CA . GLU A 1 92 ? 18.791 -15.114 33.849 1.00 42.99 92 GLU A CA 1
ATOM 780 C C . GLU A 1 92 ? 18.233 -14.850 35.243 1.00 47.23 92 GLU A C 1
ATOM 781 O O . GLU A 1 92 ? 18.435 -13.757 35.779 1.00 37.32 92 GLU A O 1
ATOM 787 N N . PRO A 1 93 ? 17.460 -15.789 35.842 1.00 53.92 93 PRO A N 1
ATOM 788 C CA . PRO A 1 93 ? 16.977 -15.607 37.211 1.00 51.62 93 PRO A CA 1
ATOM 789 C C . PRO A 1 93 ? 18.222 -15.836 38.084 1.00 50.92 93 PRO A C 1
ATOM 790 O O . PRO A 1 93 ? 19.045 -16.676 37.733 1.00 52.92 93 PRO A O 1
ATOM 794 N N . GLY A 1 94 ? 18.411 -15.014 39.114 1.00 53.31 94 GLY A N 1
ATOM 795 C CA . GLY A 1 94 ? 19.654 -15.030 39.909 1.00 52.09 94 GLY A CA 1
ATOM 796 C C . GLY A 1 94 ? 20.756 -14.204 39.266 1.00 52.92 94 GLY A C 1
ATOM 797 O O . GLY A 1 94 ? 21.883 -14.186 39.799 1.00 46.69 94 GLY A O 1
ATOM 798 N N . ASN A 1 95 ? 20.455 -13.483 38.184 1.00 49.07 95 ASN A N 1
ATOM 799 C CA . ASN A 1 95 ? 21.353 -12.407 37.701 1.00 45.37 95 ASN A CA 1
ATOM 800 C C . ASN A 1 95 ? 20.689 -11.056 37.948 1.00 40.60 95 ASN A C 1
ATOM 801 O O . ASN A 1 95 ? 19.540 -10.840 37.499 1.00 36.30 95 ASN A O 1
ATOM 806 N N . GLU A 1 96 ? 21.410 -10.142 38.600 1.00 41.52 96 GLU A N 1
ATOM 807 C CA . GLU A 1 96 ? 20.925 -8.751 38.785 1.00 42.69 96 GLU A CA 1
ATOM 808 C C . GLU A 1 96 ? 20.877 -8.027 37.435 1.00 38.81 96 GLU A C 1
ATOM 809 O O . GLU A 1 96 ? 19.998 -7.169 37.246 1.00 36.57 96 GLU A O 1
ATOM 815 N N . TYR A 1 97 ? 21.822 -8.325 36.533 1.00 32.59 97 TYR A N 1
ATOM 816 C CA . TYR A 1 97 ? 22.056 -7.511 35.320 1.00 31.99 97 TYR A CA 1
ATOM 817 C C . TYR A 1 97 ? 21.999 -8.408 34.075 1.00 25.01 97 TYR A C 1
ATOM 818 O O . TYR A 1 97 ? 22.213 -9.642 34.170 1.00 27.59 97 TYR A O 1
ATOM 827 N N . ALA A 1 98 ? 21.661 -7.754 32.984 1.00 26.42 98 ALA A N 1
ATOM 828 C CA . ALA A 1 98 ? 21.667 -8.312 31.609 1.00 25.73 98 ALA A CA 1
ATOM 829 C C . ALA A 1 98 ? 23.080 -8.792 31.246 1.00 24.66 98 ALA A C 1
ATOM 830 O O . ALA A 1 98 ? 24.062 -8.176 31.645 1.00 26.35 98 ALA A O 1
ATOM 832 N N . ILE A 1 99 ? 23.126 -9.838 30.442 1.00 21.60 99 ILE A N 1
ATOM 833 C CA . ILE A 1 99 ? 24.335 -10.263 29.703 1.00 23.80 99 ILE A CA 1
ATOM 834 C C . ILE A 1 99 ? 24.064 -10.048 28.199 1.00 18.92 99 ILE A C 1
ATOM 835 O O . ILE A 1 99 ? 23.024 -10.505 27.689 1.00 20.19 99 ILE A O 1
ATOM 840 N N . TYR A 1 100 ? 25.036 -9.440 27.527 1.00 19.43 100 TYR A N 1
ATOM 841 C CA . TYR A 1 100 ? 24.925 -9.113 26.085 1.00 18.75 100 TYR A CA 1
ATOM 842 C C . TYR A 1 100 ? 25.819 -10.110 25.357 1.00 20.35 100 TYR A C 1
ATOM 843 O O . TYR A 1 100 ? 27.010 -10.197 25.728 1.00 18.41 100 TYR A O 1
ATOM 852 N N . VAL A 1 101 ? 25.267 -10.831 24.398 1.00 17.19 101 VAL A N 1
ATOM 853 C CA . VAL A 1 101 ? 26.006 -11.881 23.631 1.00 19.02 101 VAL A CA 1
ATOM 854 C C . VAL A 1 101 ? 25.914 -11.569 22.139 1.00 17.21 101 VAL A C 1
ATOM 855 O O . VAL A 1 101 ? 25.031 -10.796 21.677 1.00 17.24 101 VAL A O 1
ATOM 859 N N . ARG A 1 102 ? 26.789 -12.206 21.368 1.00 16.00 102 ARG A N 1
ATOM 860 C CA . ARG A 1 102 ? 26.704 -12.065 19.904 1.00 15.03 102 ARG A CA 1
ATOM 861 C C . ARG A 1 102 ? 27.286 -13.295 19.234 1.00 16.79 102 ARG A C 1
ATOM 862 O O . ARG A 1 102 ? 27.995 -14.057 19.888 1.00 17.13 102 ARG A O 1
ATOM 870 N N . GLN A 1 103 ? 27.026 -13.422 17.927 1.00 15.14 103 GLN A N 1
ATOM 871 C CA . GLN A 1 103 ? 27.612 -14.527 17.132 1.00 16.36 103 GLN A CA 1
ATOM 872 C C . GLN A 1 103 ? 27.681 -13.995 15.729 1.00 14.42 103 GLN A C 1
ATOM 873 O O . GLN A 1 103 ? 26.867 -13.178 15.330 1.00 15.06 103 GLN A O 1
ATOM 879 N N . PRO A 1 104 ? 28.631 -14.485 14.899 1.00 16.09 104 PRO A N 1
ATOM 880 C CA . PRO A 1 104 ? 28.557 -14.238 13.461 1.00 16.27 104 PRO A CA 1
ATOM 881 C C . PRO A 1 104 ? 27.186 -14.633 12.889 1.00 16.37 104 PRO A C 1
ATOM 882 O O . PRO A 1 104 ? 26.536 -15.593 13.295 1.00 16.71 104 PRO A O 1
ATOM 886 N N . GLN A 1 105 ? 26.726 -13.834 11.955 1.00 15.47 105 GLN A N 1
ATOM 887 C CA . GLN A 1 105 ? 25.379 -14.011 11.349 1.00 15.84 105 GLN A CA 1
ATOM 888 C C . GLN A 1 105 ? 25.232 -15.425 10.792 1.00 16.93 105 GLN A C 1
ATOM 889 O O . GLN A 1 105 ? 24.159 -15.993 10.886 1.00 17.14 105 GLN A O 1
ATOM 895 N N . ALA A 1 106 ? 26.259 -15.973 10.166 1.00 17.44 106 ALA A N 1
ATOM 896 C CA . ALA A 1 106 ? 26.168 -17.325 9.579 1.00 18.09 106 ALA A CA 1
ATOM 897 C C . ALA A 1 106 ? 26.321 -18.432 10.627 1.00 19.75 106 ALA A C 1
ATOM 898 O O . ALA A 1 106 ? 26.182 -19.615 10.245 1.00 23.78 106 ALA A O 1
ATOM 900 N N . GLU A 1 107 ? 26.507 -18.103 11.903 1.00 21.04 107 GLU A N 1
ATOM 901 C CA . GLU A 1 107 ? 26.633 -19.065 13.034 1.00 23.82 107 GLU A CA 1
ATOM 902 C C . GLU A 1 107 ? 25.255 -19.192 13.704 1.00 25.26 107 GLU A C 1
ATOM 903 O O . GLU A 1 107 ? 24.538 -18.200 13.726 1.00 22.08 107 GLU A O 1
ATOM 909 N N . SER A 1 108 ? 24.906 -20.381 14.197 1.00 25.51 108 SER A N 1
ATOM 910 C CA . SER A 1 108 ? 23.659 -20.674 14.961 1.00 28.77 108 SER A CA 1
ATOM 911 C C . SER A 1 108 ? 24.016 -21.084 16.387 1.00 29.95 108 SER A C 1
ATOM 912 O O . SER A 1 108 ? 23.335 -20.672 17.330 1.00 27.72 108 SER A O 1
ATOM 915 N N . GLU A 1 109 ? 24.955 -22.013 16.492 1.00 29.42 109 GLU A N 1
ATOM 916 C CA . GLU A 1 109 ? 25.172 -22.841 17.710 1.00 32.49 109 GLU A CA 1
ATOM 917 C C . GLU A 1 109 ? 25.762 -21.987 18.840 1.00 30.65 109 GLU A C 1
ATOM 918 O O . GLU A 1 109 ? 25.233 -22.011 19.942 1.00 33.95 109 GLU A O 1
ATOM 924 N N . HIS A 1 110 ? 26.888 -21.327 18.601 1.00 27.66 110 HIS A N 1
ATOM 925 C CA . HIS A 1 110 ? 27.731 -20.774 19.677 1.00 28.06 110 HIS A CA 1
ATOM 926 C C . HIS A 1 110 ? 27.520 -19.269 19.798 1.00 25.41 110 HIS A C 1
ATOM 927 O O . HIS A 1 110 ? 27.515 -18.579 18.771 1.00 21.93 110 HIS A O 1
ATOM 934 N N . TRP A 1 111 ? 27.357 -18.797 21.025 1.00 25.02 111 TRP A N 1
ATOM 935 C CA . TRP A 1 111 ? 27.343 -17.355 21.312 1.00 22.76 111 TRP A CA 1
ATOM 936 C C . TRP A 1 111 ? 28.511 -16.954 22.198 1.00 25.21 111 TRP A C 1
ATOM 937 O O . TRP A 1 111 ? 28.773 -17.657 23.212 1.00 28.68 111 TRP A O 1
ATOM 948 N N . ASP A 1 112 ? 29.117 -15.827 21.853 1.00 22.22 112 ASP A N 1
ATOM 949 C CA . ASP A 1 112 ? 30.198 -15.149 22.594 1.00 22.76 112 ASP A CA 1
ATOM 950 C C . ASP A 1 112 ? 29.594 -14.107 23.524 1.00 22.99 112 ASP A C 1
ATOM 951 O O . ASP A 1 112 ? 28.713 -13.361 23.131 1.00 21.01 112 ASP A O 1
ATOM 956 N N . THR A 1 113 ? 30.077 -14.050 24.751 1.00 22.87 113 THR A N 1
ATOM 957 C CA . THR A 1 113 ? 29.716 -12.955 25.678 1.00 23.16 113 THR A CA 1
ATOM 958 C C . THR A 1 113 ? 30.429 -11.693 25.224 1.00 23.46 113 THR A C 1
ATOM 959 O O . THR A 1 113 ? 31.681 -11.715 25.022 1.00 24.61 113 THR A O 1
ATOM 963 N N . LEU A 1 114 ? 29.657 -10.625 25.008 1.00 20.02 114 LEU A N 1
ATOM 964 C CA . LEU A 1 114 ? 30.176 -9.287 24.696 1.00 19.77 114 LEU A CA 1
ATOM 965 C C . LEU A 1 114 ? 30.499 -8.562 25.987 1.00 19.48 114 LEU A C 1
ATOM 966 O O . LEU A 1 114 ? 31.625 -8.063 26.168 1.00 19.11 114 LEU A O 1
ATOM 971 N N . ILE A 1 115 ? 29.507 -8.511 26.870 1.00 20.08 115 ILE A N 1
ATOM 972 C CA . ILE A 1 115 ? 29.689 -7.864 28.192 1.00 20.39 115 ILE A CA 1
ATOM 973 C C . ILE A 1 115 ? 28.673 -8.493 29.138 1.00 20.12 115 ILE A C 1
ATOM 974 O O . ILE A 1 115 ? 27.529 -8.720 28.760 1.00 18.51 115 ILE A O 1
ATOM 979 N N . ASP A 1 116 ? 29.104 -8.779 30.370 1.00 21.07 116 ASP A N 1
ATOM 980 C CA . ASP A 1 116 ? 28.247 -9.339 31.433 1.00 22.31 116 ASP A CA 1
ATOM 981 C C . ASP A 1 116 ? 28.148 -8.263 32.515 1.00 22.81 116 ASP A C 1
ATOM 982 O O . ASP A 1 116 ? 29.172 -8.006 33.191 1.00 22.39 116 ASP A O 1
ATOM 987 N N . GLY A 1 117 ? 26.988 -7.598 32.644 1.00 22.54 117 GLY A N 1
ATOM 988 C CA . GLY A 1 117 ? 26.839 -6.489 33.607 1.00 24.70 117 GLY A CA 1
ATOM 989 C C . GLY A 1 117 ? 27.103 -6.986 35.024 1.00 24.72 117 GLY A C 1
ATOM 990 O O . GLY A 1 117 ? 27.610 -6.219 35.818 1.00 24.38 117 GLY A O 1
ATOM 991 N N . ASN A 1 118 ? 26.782 -8.243 35.314 1.00 26.77 118 ASN A N 1
ATOM 992 C CA . ASN A 1 118 ? 27.021 -8.834 36.665 1.00 28.96 118 ASN A CA 1
ATOM 993 C C . ASN A 1 118 ? 28.510 -8.839 36.964 1.00 31.07 118 ASN A C 1
ATOM 994 O O . ASN A 1 118 ? 28.900 -8.560 38.121 1.00 30.31 118 ASN A O 1
ATOM 999 N N . GLN A 1 119 ? 29.335 -9.138 35.962 1.00 27.36 119 GLN A N 1
ATOM 1000 C CA . GLN A 1 119 ? 30.806 -9.131 36.118 1.00 28.24 119 GLN A CA 1
ATOM 1001 C C . GLN A 1 119 ? 31.265 -7.679 36.237 1.00 25.98 119 GLN A C 1
ATOM 1002 O O . GLN A 1 119 ? 32.153 -7.354 37.057 1.00 25.12 119 GLN A O 1
ATOM 1008 N N . ARG A 1 120 ? 30.667 -6.759 35.479 1.00 19.68 120 ARG A N 1
ATOM 1009 C CA . ARG A 1 120 ? 31.168 -5.365 35.499 1.00 20.39 120 ARG A CA 1
ATOM 1010 C C . ARG A 1 120 ? 30.802 -4.717 36.831 1.00 19.54 120 ARG A C 1
ATOM 1011 O O . ARG A 1 120 ?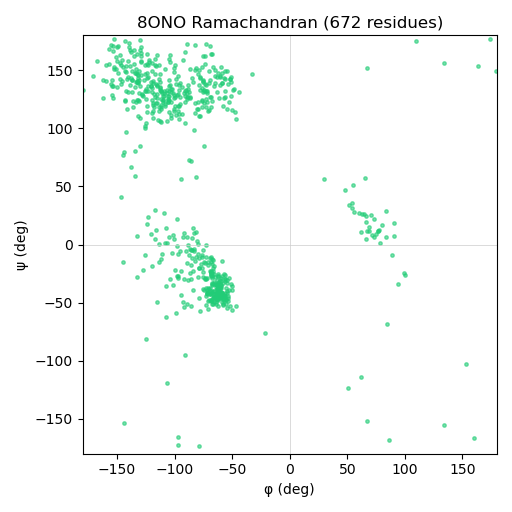 31.585 -3.836 37.247 1.00 22.94 120 ARG A O 1
ATOM 1019 N N . ALA A 1 121 ? 29.720 -5.167 37.428 1.00 23.82 121 ALA A N 1
ATOM 1020 C CA . ALA A 1 121 ? 29.164 -4.588 38.670 1.00 22.02 121 ALA A CA 1
ATOM 1021 C C . ALA A 1 121 ? 29.925 -5.163 39.880 1.00 25.62 121 ALA A C 1
ATOM 1022 O O . ALA A 1 121 ? 29.722 -4.632 40.986 1.00 23.93 121 ALA A O 1
ATOM 1024 N N . GLU A 1 122 ? 30.702 -6.239 39.713 1.00 26.51 122 GLU A N 1
ATOM 1025 C CA . GLU A 1 122 ? 31.452 -6.885 40.836 1.00 28.98 122 GLU A CA 1
ATOM 1026 C C . GLU A 1 122 ? 32.246 -5.816 41.598 1.00 26.12 122 GLU A C 1
ATOM 1027 O O . GLU A 1 122 ? 32.989 -5.005 40.999 1.00 28.35 122 GLU A O 1
ATOM 1033 N N . GLN A 1 123 ? 32.053 -5.804 42.919 1.00 28.28 123 GLN A N 1
ATOM 1034 C CA . GLN A 1 123 ? 32.810 -4.934 43.851 1.00 27.45 123 GLN A CA 1
ATOM 1035 C C . GLN A 1 123 ? 32.466 -3.477 43.588 1.00 24.51 123 GLN A C 1
ATOM 1036 O O . GLN A 1 123 ? 33.253 -2.609 43.972 1.00 23.63 123 GLN A O 1
ATOM 1042 N N . ARG A 1 124 ? 31.288 -3.200 43.018 1.00 22.81 124 ARG A N 1
ATOM 1043 C CA . ARG A 1 124 ? 30.839 -1.803 42.843 1.00 22.31 124 ARG A CA 1
ATOM 1044 C C . ARG A 1 124 ? 29.561 -1.589 43.655 1.00 19.45 124 ARG A C 1
ATOM 1045 O O . ARG A 1 124 ? 28.840 -2.557 43.860 1.00 19.28 124 ARG A O 1
ATOM 1053 N N . GLU A 1 125 ? 29.233 -0.339 43.971 1.00 19.66 125 GLU A N 1
ATOM 1054 C CA . GLU A 1 125 ? 27.980 -0.018 44.700 1.00 21.57 125 GLU A CA 1
ATOM 1055 C C . GLU A 1 125 ? 26.809 0.133 43.724 1.00 21.73 125 GLU A C 1
ATOM 1056 O O . GLU A 1 125 ? 25.638 -0.102 44.109 1.00 23.92 125 GLU A O 1
ATOM 1062 N N . PHE A 1 126 ? 27.102 0.561 42.496 1.00 23.05 126 PHE A N 1
ATOM 1063 C CA . PHE A 1 126 ? 26.065 0.910 41.500 1.00 23.51 126 PHE A CA 1
ATOM 1064 C C . PHE A 1 126 ? 26.596 0.488 40.131 1.00 23.76 126 PHE A C 1
ATOM 1065 O O . PHE A 1 126 ? 27.831 0.492 39.960 1.00 22.59 126 PHE A O 1
ATOM 1073 N N . TYR A 1 127 ? 25.679 0.181 39.230 1.00 23.97 127 TYR A N 1
ATOM 1074 C CA . TYR A 1 127 ? 26.015 -0.117 37.814 1.00 21.79 127 TYR A CA 1
ATOM 1075 C C . TYR A 1 127 ? 24.796 0.229 36.960 1.00 23.61 127 TYR A C 1
ATOM 1076 O O . TYR A 1 127 ? 23.701 -0.328 37.212 1.00 23.99 127 TYR A O 1
ATOM 1085 N N . THR A 1 128 ? 25.031 1.068 35.957 1.00 22.00 128 THR A N 1
ATOM 1086 C CA . THR A 1 128 ? 24.093 1.310 34.824 1.00 24.55 128 THR A CA 1
ATOM 1087 C C . THR A 1 128 ? 24.900 1.325 33.525 1.00 20.87 128 THR A C 1
ATOM 1088 O O . THR A 1 128 ? 25.853 2.074 33.441 1.00 22.94 128 THR A O 1
ATOM 1092 N N . LEU A 1 129 ? 24.521 0.456 32.595 1.00 24.69 129 LEU A N 1
ATOM 1093 C CA . LEU A 1 129 ? 25.030 0.514 31.200 1.00 24.53 129 LEU A CA 1
ATOM 1094 C C . LEU A 1 129 ? 24.252 1.587 30.434 1.00 21.13 129 LEU A C 1
ATOM 1095 O O . LEU A 1 129 ? 23.036 1.402 30.295 1.00 26.45 129 LEU A O 1
ATOM 1100 N N . GLY A 1 130 ? 24.897 2.647 29.976 1.00 22.95 130 GLY A N 1
ATOM 1101 C CA . GLY A 1 130 ? 24.292 3.767 29.224 1.00 24.84 130 GLY A CA 1
ATOM 1102 C C . GLY A 1 130 ? 24.622 3.694 27.748 1.00 28.64 130 GLY A C 1
ATOM 1103 O O . GLY A 1 130 ? 24.291 4.632 26.989 1.00 30.87 130 GLY A O 1
ATOM 1104 N N . GLY A 1 131 ? 25.266 2.620 27.316 1.00 27.41 131 GLY A N 1
ATOM 1105 C CA . GLY A 1 131 ? 25.488 2.463 25.868 1.00 31.97 131 GLY A CA 1
ATOM 1106 C C . GLY A 1 131 ? 26.542 1.446 25.554 1.00 25.53 131 GLY A C 1
ATOM 1107 O O . GLY A 1 131 ? 27.460 1.223 26.393 1.00 20.65 131 GLY A O 1
ATOM 1108 N N . LEU A 1 132 ? 26.424 0.868 24.355 1.00 23.78 132 LEU A N 1
ATOM 1109 C CA . LEU A 1 132 ? 27.191 -0.310 23.911 1.00 22.72 132 LEU A CA 1
ATOM 1110 C C . LEU A 1 132 ? 27.235 -0.221 22.392 1.00 20.68 132 LEU A C 1
ATOM 1111 O O . LEU A 1 132 ? 26.150 -0.074 21.783 1.00 20.26 132 LEU A O 1
ATOM 1116 N N . GLU A 1 133 ? 28.402 -0.310 21.769 1.00 16.51 133 GLU A N 1
ATOM 1117 C CA . GLU A 1 133 ? 28.446 -0.400 20.306 1.00 17.39 133 GLU A CA 1
ATOM 1118 C C . GLU A 1 133 ? 29.796 -0.931 19.879 1.00 15.52 133 GLU A C 1
ATOM 1119 O O . GLU A 1 133 ? 30.828 -0.314 20.164 1.00 16.04 133 GLU A O 1
ATOM 1125 N N . VAL A 1 134 ? 29.714 -1.981 19.103 1.00 14.18 134 VAL A N 1
ATOM 1126 C CA . VAL A 1 134 ? 30.894 -2.557 18.408 1.00 15.02 134 VAL A CA 1
ATOM 1127 C C . VAL A 1 134 ? 31.286 -1.676 17.216 1.00 15.27 134 VAL A C 1
ATOM 1128 O O . VAL A 1 134 ? 30.422 -1.081 16.508 1.00 14.91 134 VAL A O 1
ATOM 1132 N N . SER A 1 135 ? 32.594 -1.546 17.019 1.00 14.52 135 SER A N 1
ATOM 1133 C CA . SER A 1 135 ? 33.213 -0.821 15.900 1.00 15.05 135 SER A CA 1
ATOM 1134 C C . SER A 1 135 ? 32.794 -1.437 14.560 1.00 15.58 135 SER A C 1
ATOM 1135 O O . SER A 1 135 ? 32.370 -2.594 14.526 1.00 14.42 135 SER A O 1
ATOM 1138 N N . PRO A 1 136 ? 32.790 -0.629 13.482 1.00 15.29 136 PRO A N 1
ATOM 1139 C CA . PRO A 1 136 ? 32.450 -1.119 12.140 1.00 15.17 136 PRO A CA 1
ATOM 1140 C C . PRO A 1 136 ? 33.218 -2.388 11.747 1.00 16.02 136 PRO A C 1
ATOM 1141 O O . PRO A 1 136 ? 32.673 -3.194 11.009 1.00 16.50 136 PRO A O 1
ATOM 1145 N N . ASP A 1 137 ? 34.464 -2.511 12.160 1.00 15.53 137 ASP A N 1
ATOM 1146 C CA . ASP A 1 137 ? 35.274 -3.697 11.775 1.00 15.39 137 ASP A CA 1
ATOM 1147 C C . ASP A 1 137 ? 35.045 -4.891 12.705 1.00 15.40 137 ASP A C 1
ATOM 1148 O O . ASP A 1 137 ? 35.678 -5.956 12.482 1.00 16.27 137 ASP A O 1
ATOM 1153 N N . ASN A 1 138 ? 34.107 -4.826 13.663 1.00 14.80 138 ASN A N 1
ATOM 1154 C CA . ASN A 1 138 ? 33.762 -5.958 14.559 1.00 14.88 138 ASN A CA 1
ATOM 1155 C C . ASN A 1 138 ? 34.875 -6.337 15.532 1.00 14.57 138 ASN A C 1
ATOM 1156 O O . ASN A 1 138 ? 34.671 -7.346 16.229 1.00 15.72 138 ASN A O 1
ATOM 1161 N N . GLN A 1 139 ? 35.927 -5.518 15.677 1.00 16.81 139 GLN A N 1
ATOM 1162 C CA . GLN A 1 139 ? 37.081 -5.886 16.520 1.00 17.40 139 GLN A CA 1
ATOM 1163 C C . GLN A 1 139 ? 37.048 -5.240 17.899 1.00 18.44 139 GLN A C 1
ATOM 1164 O O . GLN A 1 139 ? 37.702 -5.845 18.789 1.00 17.22 139 GLN A O 1
ATOM 1170 N N . LYS A 1 140 ? 36.333 -4.124 18.102 1.00 16.36 140 LYS A N 1
ATOM 1171 C CA . LYS A 1 140 ? 36.354 -3.363 19.380 1.00 18.04 140 LYS A CA 1
ATOM 1172 C C . LYS A 1 140 ? 34.935 -3.096 19.878 1.00 18.95 140 LYS A C 1
ATOM 1173 O O . LYS A 1 140 ? 34.044 -2.880 19.054 1.00 17.82 140 LYS A O 1
ATOM 1179 N N . LEU A 1 141 ? 34.762 -3.086 21.190 1.00 17.26 141 LEU A N 1
ATOM 1180 C CA . LEU A 1 141 ? 33.480 -2.758 21.842 1.00 18.59 141 LEU A CA 1
ATOM 1181 C C . LEU A 1 141 ? 33.705 -1.466 22.624 1.00 19.31 141 LEU A C 1
ATOM 1182 O O . LEU A 1 141 ? 34.661 -1.421 23.451 1.00 19.91 141 LEU A O 1
ATOM 1187 N N . ALA A 1 142 ? 32.865 -0.477 22.366 1.00 17.58 142 ALA A N 1
ATOM 1188 C CA . ALA A 1 142 ? 32.765 0.767 23.161 1.00 16.96 142 ALA A CA 1
ATOM 1189 C C . ALA A 1 142 ? 31.639 0.580 24.162 1.00 20.21 142 ALA A C 1
ATOM 1190 O O . ALA A 1 142 ? 30.583 0.103 23.771 1.00 19.54 142 ALA A O 1
ATOM 1192 N N . VAL A 1 143 ? 31.879 0.924 25.439 1.00 20.04 143 VAL A N 1
ATOM 1193 C CA . VAL A 1 143 ? 30.799 0.821 26.470 1.00 21.92 143 VAL A CA 1
ATOM 1194 C C . VAL A 1 143 ? 30.803 2.133 27.251 1.00 22.05 143 VAL A C 1
ATOM 1195 O O . VAL A 1 143 ? 31.878 2.721 27.439 1.00 23.64 143 VAL A O 1
ATOM 1199 N N . ALA A 1 144 ? 29.604 2.589 27.570 1.00 20.49 144 ALA A N 1
ATOM 1200 C CA . ALA A 1 144 ? 29.393 3.737 28.479 1.00 21.29 144 ALA A CA 1
ATOM 1201 C C . ALA A 1 144 ? 28.750 3.191 29.751 1.00 20.73 144 ALA A C 1
ATOM 1202 O O . ALA A 1 144 ? 27.625 2.669 29.681 1.00 20.28 144 ALA A O 1
ATOM 1204 N N . GLU A 1 145 ? 29.462 3.316 30.881 1.00 20.63 145 GLU A N 1
ATOM 1205 C CA . GLU A 1 145 ? 28.978 2.787 32.177 1.00 19.47 145 GLU A CA 1
ATOM 1206 C C . GLU A 1 145 ? 28.980 3.895 33.235 1.00 20.11 145 GLU A C 1
ATOM 1207 O O . GLU A 1 145 ? 29.837 4.759 33.227 1.00 18.89 145 GLU A O 1
ATOM 1213 N N . ASP A 1 146 ? 28.016 3.811 34.132 1.00 21.76 146 ASP A N 1
ATOM 1214 C CA . ASP A 1 146 ? 27.986 4.646 35.367 1.00 26.68 146 ASP A CA 1
ATOM 1215 C C . ASP A 1 146 ? 28.091 3.713 36.568 1.00 20.72 146 ASP A C 1
ATOM 1216 O O . ASP A 1 146 ? 27.180 2.842 36.797 1.00 22.63 146 ASP A O 1
ATOM 1221 N N . PHE A 1 147 ? 29.114 3.933 37.385 1.00 24.98 147 PHE A N 1
ATOM 1222 C CA . PHE A 1 147 ? 29.394 3.100 38.573 1.00 24.58 147 PHE A CA 1
ATOM 1223 C C . PHE A 1 147 ? 29.067 3.907 39.839 1.00 26.44 147 PHE A C 1
ATOM 1224 O O . PHE A 1 147 ? 29.278 3.391 40.956 1.00 32.24 147 PHE A O 1
ATOM 1232 N N . LEU A 1 148 ? 28.584 5.130 39.655 1.00 27.16 148 LEU A N 1
ATOM 1233 C CA . LEU A 1 148 ? 28.493 6.142 40.752 1.00 32.44 148 LEU A CA 1
ATOM 1234 C C . LEU A 1 148 ? 27.081 6.697 40.916 1.00 35.89 148 LEU A C 1
ATOM 1235 O O . LEU A 1 148 ? 26.881 7.420 41.911 1.00 41.44 148 LEU A O 1
ATOM 1240 N N . SER A 1 149 ? 26.165 6.397 39.998 1.00 33.38 149 SER A N 1
ATOM 1241 C CA . SER A 1 149 ? 24.726 6.741 40.079 1.00 39.74 149 SER A CA 1
ATOM 1242 C C . SER A 1 149 ? 24.451 8.242 39.844 1.00 42.29 149 SER A C 1
ATOM 1243 O O . SER A 1 149 ? 23.360 8.715 40.287 1.00 48.82 149 SER A O 1
ATOM 1246 N N . ARG A 1 150 ? 25.342 8.989 39.175 1.00 37.52 150 ARG A N 1
ATOM 1247 C CA . ARG A 1 150 ? 25.077 10.423 38.887 1.00 41.01 150 ARG A CA 1
ATOM 1248 C C . ARG A 1 150 ? 24.760 10.656 37.400 1.00 40.53 150 ARG A C 1
ATOM 1249 O O . ARG A 1 150 ? 24.721 11.836 36.986 1.00 40.03 150 ARG A O 1
ATOM 1257 N N . ARG A 1 151 ? 24.468 9.612 36.621 1.00 35.80 151 ARG A N 1
ATOM 1258 C CA . ARG A 1 151 ? 24.254 9.768 35.149 1.00 37.04 151 ARG A CA 1
ATOM 1259 C C . ARG A 1 151 ? 25.432 10.540 34.526 1.00 37.68 151 ARG A C 1
ATOM 1260 O O . ARG A 1 151 ? 25.209 11.294 33.568 1.00 35.13 151 ARG A O 1
ATOM 1268 N N . GLN A 1 152 ? 26.650 10.361 35.042 1.00 34.22 152 GLN A N 1
ATOM 1269 C CA . GLN A 1 152 ? 27.917 10.713 34.353 1.00 33.62 152 GLN A CA 1
ATOM 1270 C C . GLN A 1 152 ? 28.505 9.395 33.852 1.00 32.95 152 GLN A C 1
ATOM 1271 O O . GLN A 1 152 ? 28.679 8.488 34.690 1.00 33.79 152 GLN A O 1
ATOM 1277 N N . TYR A 1 153 ? 28.750 9.259 32.544 1.00 28.06 153 TYR A N 1
ATOM 1278 C CA . TYR A 1 153 ? 29.203 7.952 31.994 1.00 26.18 153 TYR A CA 1
ATOM 1279 C C . TYR A 1 153 ? 30.700 7.966 31.652 1.00 22.33 153 TYR A C 1
ATOM 1280 O O . TYR A 1 153 ? 31.259 8.912 31.084 1.00 24.84 153 TYR A O 1
ATOM 1289 N N . ASP A 1 154 ? 31.323 6.883 32.045 1.00 22.10 154 ASP A N 1
ATOM 1290 C CA . ASP A 1 154 ? 32.718 6.506 31.733 1.00 21.74 154 ASP A CA 1
ATOM 1291 C C . ASP A 1 154 ? 32.673 5.675 30.446 1.00 22.48 154 ASP A C 1
ATOM 1292 O O . ASP A 1 154 ? 31.904 4.684 30.407 1.00 21.48 154 ASP A O 1
ATOM 1297 N N . ILE A 1 155 ? 33.461 6.029 29.447 1.00 19.18 155 ILE A N 1
ATOM 1298 C CA . ILE A 1 155 ? 33.521 5.204 28.207 1.00 20.07 155 ILE A CA 1
ATOM 1299 C C . ILE A 1 155 ? 34.835 4.424 28.228 1.00 21.20 155 ILE A C 1
ATOM 1300 O O . ILE A 1 155 ? 35.865 5.061 28.455 1.00 20.51 155 ILE A O 1
ATOM 1305 N N . ARG A 1 156 ? 34.750 3.127 27.963 1.00 20.95 156 ARG A N 1
ATOM 1306 C CA . ARG A 1 156 ? 35.922 2.213 27.952 1.00 21.60 156 ARG A CA 1
ATOM 1307 C C . ARG A 1 156 ? 35.837 1.378 26.687 1.00 20.47 156 ARG A C 1
ATOM 1308 O O . ARG A 1 156 ? 34.747 1.324 26.093 1.00 22.24 156 ARG A O 1
ATOM 1316 N N . PHE A 1 157 ? 36.946 0.736 26.328 1.00 18.90 157 PHE A N 1
ATOM 1317 C CA . PHE A 1 157 ? 37.072 -0.006 25.044 1.00 18.90 157 PHE A CA 1
ATOM 1318 C C . PHE A 1 157 ? 37.623 -1.401 25.284 1.00 22.09 157 PHE A C 1
ATOM 1319 O O . PHE A 1 157 ? 38.634 -1.522 26.018 1.00 22.06 157 PHE A O 1
ATOM 1327 N N . LYS A 1 158 ? 36.951 -2.406 24.725 1.00 18.50 158 LYS A N 1
ATOM 1328 C CA . LYS A 1 158 ? 37.371 -3.807 24.866 1.00 20.14 158 LYS A CA 1
ATOM 1329 C C . LYS A 1 158 ? 37.829 -4.302 23.496 1.00 22.18 158 LYS A C 1
ATOM 1330 O O . LYS A 1 158 ? 37.119 -4.136 22.530 1.00 19.66 158 LYS A O 1
ATOM 1336 N N . ASN A 1 159 ? 38.953 -5.000 23.486 1.00 21.75 159 ASN A N 1
ATOM 1337 C CA . ASN A 1 159 ? 39.488 -5.730 22.306 1.00 23.29 159 ASN A CA 1
ATOM 1338 C C . ASN A 1 159 ? 38.786 -7.076 22.224 1.00 23.65 159 ASN A C 1
ATOM 1339 O O . ASN A 1 159 ? 38.905 -7.927 23.151 1.00 23.16 159 ASN A O 1
ATOM 1344 N N . LEU A 1 160 ? 37.975 -7.286 21.201 1.00 20.21 160 LEU A N 1
ATOM 1345 C CA . LEU A 1 160 ? 37.150 -8.485 21.242 1.00 19.88 160 LEU A CA 1
ATOM 1346 C C . LEU A 1 160 ? 38.002 -9.697 20.851 1.00 24.91 160 LEU A C 1
ATOM 1347 O O . LEU A 1 160 ? 37.636 -10.779 21.282 1.00 27.62 160 LEU A O 1
ATOM 1352 N N . SER A 1 161 ? 39.134 -9.508 20.175 1.00 25.23 161 SER A N 1
ATOM 1353 C CA . SER A 1 161 ? 39.989 -10.644 19.737 1.00 30.33 161 SER A CA 1
ATOM 1354 C C . SER A 1 161 ? 40.450 -11.451 20.965 1.00 30.20 161 SER A C 1
ATOM 1355 O O . SER A 1 161 ? 40.415 -12.680 20.877 1.00 31.88 161 SER A O 1
ATOM 1358 N N . ASP A 1 162 ? 40.753 -10.824 22.106 1.00 35.62 162 ASP A N 1
ATOM 1359 C CA . ASP A 1 162 ? 41.269 -11.561 23.300 1.00 35.60 162 ASP A CA 1
ATOM 1360 C C . ASP A 1 162 ? 40.551 -11.169 24.610 1.00 35.17 162 ASP A C 1
ATOM 1361 O O . ASP A 1 162 ? 40.969 -11.659 25.699 1.00 34.50 162 ASP A O 1
ATOM 1366 N N . ASP A 1 163 ? 39.490 -10.371 24.538 1.00 30.73 163 ASP A N 1
ATOM 1367 C CA . ASP A 1 163 ? 38.655 -9.964 25.701 1.00 30.06 163 ASP A CA 1
ATOM 1368 C C . ASP A 1 163 ? 39.479 -9.094 26.646 1.00 31.40 163 ASP A C 1
ATOM 1369 O O . ASP A 1 163 ? 39.026 -8.895 27.793 1.00 38.07 163 ASP A O 1
ATOM 1374 N N . SER A 1 164 ? 40.575 -8.516 26.167 1.00 26.73 164 SER A N 1
ATOM 1375 C CA . SER A 1 164 ? 41.346 -7.524 26.941 1.00 27.82 164 SER A CA 1
ATOM 1376 C C . SER A 1 164 ? 40.704 -6.141 26.810 1.00 29.51 164 SER A C 1
ATOM 1377 O O . SER A 1 164 ? 40.044 -5.857 25.801 1.00 28.86 164 SER A O 1
ATOM 1380 N N . TRP A 1 165 ? 40.851 -5.320 27.837 1.00 25.66 165 TRP A N 1
ATOM 1381 C CA . TRP A 1 165 ? 40.402 -3.911 27.838 1.00 27.32 165 TRP A CA 1
ATOM 1382 C C . TRP A 1 165 ? 41.615 -3.056 27.579 1.00 27.60 165 TRP A C 1
ATOM 1383 O O . TRP A 1 165 ? 42.701 -3.492 27.994 1.00 30.67 165 TRP A O 1
ATOM 1394 N N . THR A 1 166 ? 41.424 -1.922 26.917 1.00 23.45 166 THR A N 1
ATOM 1395 C CA . THR A 1 166 ? 42.444 -0.890 26.710 1.00 25.01 166 THR A CA 1
ATOM 1396 C C . THR A 1 166 ? 42.619 -0.221 28.084 1.00 24.74 166 THR A C 1
ATOM 1397 O O . THR A 1 166 ? 41.849 -0.544 29.025 1.00 23.71 166 THR A O 1
ATOM 1401 N N . ASP A 1 167 ? 43.605 0.661 28.211 1.00 27.79 167 ASP A N 1
ATOM 1402 C CA . ASP A 1 167 ? 43.994 1.228 29.530 1.00 31.94 167 ASP A CA 1
ATOM 1403 C C . ASP A 1 167 ? 43.163 2.462 29.896 1.00 29.70 167 ASP A C 1
ATOM 1404 O O . ASP A 1 167 ? 43.149 2.820 31.095 1.00 29.72 167 ASP A O 1
ATOM 1409 N N . GLU A 1 168 ? 42.611 3.172 28.910 1.00 26.12 168 GLU A N 1
ATOM 1410 C CA . GLU A 1 168 ? 42.071 4.528 29.106 1.00 24.32 168 GLU A CA 1
ATOM 1411 C C . GLU A 1 168 ? 40.574 4.481 29.440 1.00 24.48 168 GLU A C 1
ATOM 1412 O O . GLU A 1 168 ? 39.879 3.422 29.224 1.00 24.81 168 GLU A O 1
ATOM 1418 N N . VAL A 1 169 ? 40.118 5.579 30.048 1.00 22.57 169 VAL A N 1
ATOM 1419 C CA . VAL A 1 169 ? 38.683 5.788 30.374 1.00 24.47 169 VAL A CA 1
ATOM 1420 C C . VAL A 1 169 ? 38.359 7.212 29.947 1.00 24.75 169 VAL A C 1
ATOM 1421 O O . VAL A 1 169 ? 39.119 8.138 30.264 1.00 28.83 169 VAL A O 1
ATOM 1425 N N . LEU A 1 170 ? 37.230 7.403 29.281 1.00 21.46 170 LEU A N 1
ATOM 1426 C CA . LEU A 1 170 ? 36.728 8.747 28.944 1.00 23.09 170 LEU A CA 1
ATOM 1427 C C . LEU A 1 170 ? 35.705 9.110 30.004 1.00 23.40 170 LEU A C 1
ATOM 1428 O O . LEU A 1 170 ? 34.693 8.399 30.119 1.00 24.94 170 LEU A O 1
ATOM 1433 N N . GLU A 1 171 ? 35.987 10.138 30.812 1.00 24.95 171 GLU A N 1
ATOM 1434 C CA . GLU A 1 171 ? 35.182 10.379 32.039 1.00 27.96 171 GLU A CA 1
ATOM 1435 C C . GLU A 1 171 ? 34.212 11.552 31.862 1.00 24.22 171 GLU A C 1
ATOM 1436 O O . GLU A 1 171 ? 34.481 12.455 31.059 1.00 27.40 171 GLU A O 1
ATOM 1442 N N . ASN A 1 172 ? 33.148 11.545 32.673 1.00 27.82 172 ASN A N 1
ATOM 1443 C CA . ASN A 1 172 ? 32.118 12.611 32.734 1.00 26.15 172 ASN A CA 1
ATOM 1444 C C . ASN A 1 172 ? 31.556 12.826 31.319 1.00 26.05 172 ASN A C 1
ATOM 1445 O O . ASN A 1 172 ? 31.545 13.971 30.843 1.00 25.71 172 ASN A O 1
ATOM 1450 N N . THR A 1 173 ? 31.124 11.747 30.645 1.00 26.79 173 THR A N 1
ATOM 1451 C CA . THR A 1 173 ? 30.449 11.845 29.317 1.00 22.55 173 THR A CA 1
ATOM 1452 C C . THR A 1 173 ? 28.948 11.638 29.466 1.00 23.28 173 THR A C 1
ATOM 1453 O O . THR A 1 173 ? 28.502 11.165 30.520 1.00 24.49 173 THR A O 1
ATOM 1457 N N . SER A 1 174 ? 28.190 12.028 28.445 1.00 19.53 174 SER A N 1
ATOM 1458 C CA . SER A 1 174 ? 26.733 11.795 28.343 1.00 21.48 174 SER A CA 1
ATOM 1459 C C . SER A 1 174 ? 26.437 10.339 27.977 1.00 20.35 174 SER A C 1
ATOM 1460 O O . SER A 1 174 ? 25.277 9.914 28.097 1.00 25.32 174 SER A O 1
ATOM 1463 N N . GLY A 1 175 ? 27.463 9.553 27.624 1.00 21.39 175 GLY A N 1
ATOM 1464 C CA . GLY A 1 175 ? 27.256 8.177 27.160 1.00 21.56 175 GLY A CA 1
ATOM 1465 C C . GLY A 1 175 ? 27.042 8.162 25.655 1.00 22.15 175 GLY A C 1
ATOM 1466 O O . GLY A 1 175 ? 26.925 7.056 25.096 1.00 24.58 175 GLY A O 1
ATOM 1467 N N . SER A 1 176 ? 26.884 9.345 25.037 1.00 21.50 176 SER A N 1
ATOM 1468 C CA . SER A 1 176 ? 26.680 9.487 23.568 1.00 22.12 176 SER A CA 1
ATOM 1469 C C . SER A 1 176 ? 28.051 9.431 22.882 1.00 19.48 176 SER A C 1
ATOM 1470 O O . SER A 1 176 ? 28.871 10.299 23.115 1.00 18.59 176 SER A O 1
ATOM 1473 N N . PHE A 1 177 ? 28.245 8.474 21.968 1.00 19.47 177 PHE A N 1
ATOM 1474 C CA . PHE A 1 177 ? 29.512 8.379 21.219 1.00 19.61 177 PHE A CA 1
ATOM 1475 C C . PHE A 1 177 ? 29.213 7.787 19.849 1.00 16.74 177 PHE A C 1
ATOM 1476 O O . PHE A 1 177 ? 28.188 7.093 19.686 1.00 16.83 177 PHE A O 1
ATOM 1484 N N . GLU A 1 178 ? 30.098 8.026 18.885 1.00 16.31 178 GLU A N 1
ATOM 1485 C CA . GLU A 1 178 ? 29.987 7.356 17.546 1.00 16.61 178 GLU A CA 1
ATOM 1486 C C . GLU A 1 178 ? 31.396 6.993 17.067 1.00 16.75 178 GLU A C 1
ATOM 1487 O O . GLU A 1 178 ? 32.370 7.714 17.328 1.00 17.00 178 GLU A O 1
ATOM 1493 N N . TRP A 1 179 ? 31.462 5.833 16.424 1.00 16.86 179 TRP A N 1
ATOM 1494 C CA . TRP A 1 179 ? 32.677 5.327 15.747 1.00 16.24 179 TRP A CA 1
ATOM 1495 C C . TRP A 1 179 ? 32.859 6.028 14.399 1.00 15.85 179 TRP A C 1
ATOM 1496 O O . TRP A 1 179 ? 31.937 6.027 13.577 1.00 15.59 179 TRP A O 1
ATOM 1507 N N . ALA A 1 180 ? 34.079 6.492 14.138 1.00 16.91 180 ALA A N 1
ATOM 1508 C CA . ALA A 1 180 ? 34.486 6.803 12.752 1.00 16.17 180 ALA A CA 1
ATOM 1509 C C . ALA A 1 180 ? 34.586 5.468 11.993 1.00 14.41 180 ALA A C 1
ATOM 1510 O O . ALA A 1 180 ? 34.690 4.384 12.608 1.00 15.08 180 ALA A O 1
ATOM 1512 N N . ASN A 1 181 ? 34.615 5.544 10.677 1.00 15.99 181 ASN A N 1
ATOM 1513 C CA . ASN A 1 181 ? 34.622 4.325 9.828 1.00 17.09 181 ASN A CA 1
ATOM 1514 C C . ASN A 1 181 ? 35.995 3.650 9.831 1.00 17.03 181 ASN A C 1
ATOM 1515 O O . ASN A 1 181 ? 36.050 2.520 9.284 1.00 19.48 181 ASN A O 1
ATOM 1520 N N . ASP A 1 182 ? 37.002 4.250 10.468 1.00 17.82 182 ASP A N 1
ATOM 1521 C CA . ASP A 1 182 ? 38.325 3.610 10.675 1.00 20.13 182 ASP A CA 1
ATOM 1522 C C . ASP A 1 182 ? 38.314 2.611 11.847 1.00 18.89 182 ASP A C 1
ATOM 1523 O O . ASP A 1 182 ? 39.337 1.965 12.032 1.00 18.37 182 ASP A O 1
ATOM 1528 N N . SER A 1 183 ? 37.261 2.501 12.663 1.00 16.91 183 SER A N 1
ATOM 1529 C CA . SER A 1 183 ? 37.221 1.644 13.867 1.00 17.74 183 SER A CA 1
ATOM 1530 C C . SER A 1 183 ? 38.372 1.973 14.832 1.00 17.23 183 SER A C 1
ATOM 1531 O O . SER A 1 183 ? 38.808 1.080 15.560 1.00 21.93 183 SER A O 1
ATOM 1534 N N . ALA A 1 184 ? 38.855 3.198 14.824 1.00 19.73 184 ALA A N 1
ATOM 1535 C CA . ALA A 1 184 ? 40.030 3.579 15.642 1.00 21.87 184 ALA A CA 1
ATOM 1536 C C . ALA A 1 184 ? 39.754 4.871 16.376 1.00 25.24 184 ALA A C 1
ATOM 1537 O O . ALA A 1 184 ? 40.419 5.132 17.393 1.00 25.90 184 ALA A O 1
ATOM 1539 N N . THR A 1 185 ? 38.897 5.686 15.792 1.00 21.76 185 THR A N 1
ATOM 1540 C CA . THR A 1 185 ? 38.532 7.042 16.266 1.00 24.17 185 THR A CA 1
ATOM 1541 C C . THR A 1 185 ? 37.077 7.035 16.739 1.00 25.78 185 THR A C 1
ATOM 1542 O O . THR A 1 185 ? 36.236 6.505 16.000 1.00 21.93 185 THR A O 1
ATOM 1546 N N . VAL A 1 186 ? 36.807 7.583 17.921 1.00 21.33 186 VAL A N 1
ATOM 1547 C CA . VAL A 1 186 ? 35.416 7.776 18.413 1.00 21.86 186 VAL A CA 1
ATOM 1548 C C . VAL A 1 186 ? 35.218 9.246 18.738 1.00 22.29 186 VAL A C 1
ATOM 1549 O O . VAL A 1 186 ? 36.148 9.936 19.210 1.00 21.87 186 VAL A O 1
ATOM 1553 N N . TYR A 1 187 ? 34.031 9.707 18.447 1.00 20.20 187 TYR A N 1
ATOM 1554 C CA . TYR A 1 187 ? 33.564 11.031 18.904 1.00 22.25 187 TYR A CA 1
ATOM 1555 C C . TYR A 1 187 ? 32.710 10.782 20.131 1.00 19.45 187 TYR A C 1
ATOM 1556 O O . TYR A 1 187 ? 31.965 9.808 20.175 1.00 18.73 187 TYR A O 1
ATOM 1565 N N . TYR A 1 188 ? 32.813 11.672 21.121 1.00 19.68 188 TYR A N 1
ATOM 1566 C CA . TYR A 1 188 ? 31.955 11.555 22.320 1.00 20.19 188 TYR A CA 1
ATOM 1567 C C . TYR A 1 188 ? 31.629 12.942 22.883 1.00 20.83 188 TYR A C 1
ATOM 1568 O O . TYR A 1 188 ? 32.300 13.926 22.528 1.00 19.69 188 TYR A O 1
ATOM 1577 N N . VAL A 1 189 ? 30.599 12.976 23.722 1.00 22.83 189 VAL A N 1
ATOM 1578 C CA . VAL A 1 189 ? 30.073 14.234 24.335 1.00 23.88 189 VAL A CA 1
ATOM 1579 C C . VAL A 1 189 ? 30.534 14.269 25.797 1.00 23.74 189 VAL A C 1
ATOM 1580 O O . VAL A 1 189 ? 30.149 13.353 26.598 1.00 22.79 189 VAL A O 1
ATOM 1584 N N . ARG A 1 190 ? 31.213 15.362 26.142 1.00 26.29 190 ARG A N 1
ATOM 1585 C CA . ARG A 1 190 ? 31.634 15.651 27.532 1.00 28.07 190 ARG A CA 1
ATOM 1586 C C . ARG A 1 190 ? 30.589 16.566 28.177 1.00 31.07 190 ARG A C 1
ATOM 1587 O O . ARG A 1 190 ? 30.065 17.485 27.503 1.00 28.69 190 ARG A O 1
ATOM 1595 N N . LYS A 1 191 ? 30.275 16.283 29.440 1.00 33.65 191 LYS A N 1
ATOM 1596 C CA . LYS A 1 191 ? 29.379 17.132 30.259 1.00 35.84 191 LYS A CA 1
ATOM 1597 C C . LYS A 1 191 ? 30.222 18.228 30.912 1.00 37.90 191 LYS A C 1
ATOM 1598 O O . LYS A 1 191 ? 31.431 18.022 31.102 1.00 37.22 191 LYS A O 1
ATOM 1604 N N . HIS A 1 192 ? 29.597 19.380 31.164 1.00 45.62 192 HIS A N 1
ATOM 1605 C CA . HIS A 1 192 ? 30.172 20.491 31.966 1.00 48.90 192 HIS A CA 1
ATOM 1606 C C . HIS A 1 192 ? 30.396 19.974 33.390 1.00 48.33 192 HIS A C 1
ATOM 1607 O O . HIS A 1 192 ? 29.454 19.365 33.946 1.00 39.77 192 HIS A O 1
ATOM 1614 N N . ALA A 1 193 ? 31.588 20.204 33.943 1.00 52.16 193 ALA A N 1
ATOM 1615 C CA . ALA A 1 193 ? 32.008 19.697 35.274 1.00 62.61 193 ALA A CA 1
ATOM 1616 C C . ALA A 1 193 ? 31.223 20.362 36.420 1.00 64.34 193 ALA A C 1
ATOM 1617 O O . ALA A 1 193 ? 31.345 19.853 37.548 1.00 68.80 193 ALA A O 1
ATOM 1619 N N . LYS A 1 194 ? 30.442 21.426 36.164 1.00 61.99 194 LYS A N 1
ATOM 1620 C CA . LYS A 1 194 ? 29.602 22.103 37.196 1.00 59.08 194 LYS A CA 1
ATOM 1621 C C . LYS A 1 194 ? 28.120 21.781 36.963 1.00 55.83 194 LYS A C 1
ATOM 1622 O O . LYS A 1 194 ? 27.497 21.185 37.866 1.00 56.62 194 LYS A O 1
ATOM 1628 N N . THR A 1 195 ? 27.580 22.185 35.810 1.00 48.40 195 THR A N 1
ATOM 1629 C CA . THR A 1 195 ? 26.158 22.030 35.402 1.00 48.19 195 THR A CA 1
ATOM 1630 C C . THR A 1 195 ? 25.833 20.576 35.024 1.00 43.29 195 THR A C 1
ATOM 1631 O O . THR A 1 195 ? 24.647 20.205 35.127 1.00 47.53 195 THR A O 1
ATOM 1635 N N . LEU A 1 196 ? 26.824 19.825 34.530 1.00 50.02 196 LEU A N 1
ATOM 1636 C CA . LEU A 1 196 ? 26.695 18.426 34.022 1.00 44.72 196 LEU A CA 1
ATOM 1637 C C . LEU A 1 196 ? 25.881 18.406 32.711 1.00 45.18 196 LEU A C 1
ATOM 1638 O O . LEU A 1 196 ? 25.518 17.303 32.251 1.00 40.45 196 LEU A O 1
ATOM 1643 N N . LEU A 1 197 ? 25.614 19.562 32.090 1.00 41.57 197 LEU A N 1
ATOM 1644 C CA . LEU A 1 197 ? 24.912 19.615 30.782 1.00 40.10 197 LEU A CA 1
ATOM 1645 C C . LEU A 1 197 ? 25.907 19.185 29.704 1.00 36.70 197 LEU A C 1
ATOM 1646 O O . LEU A 1 197 ? 27.080 19.543 29.732 1.00 32.42 197 LEU A O 1
ATOM 1651 N N . PRO A 1 198 ? 25.470 18.385 28.709 1.00 31.69 198 PRO A N 1
ATOM 1652 C CA . PRO A 1 198 ? 26.375 18.020 27.609 1.00 30.31 198 PRO A CA 1
ATOM 1653 C C . PRO A 1 198 ? 26.689 19.263 26.755 1.00 27.40 198 PRO A C 1
ATOM 1654 O O . PRO A 1 198 ? 25.757 19.982 26.384 1.00 31.68 198 PRO A O 1
ATOM 1658 N N . TYR A 1 199 ? 27.959 19.559 26.529 1.00 24.22 199 TYR A N 1
ATOM 1659 C CA . TYR A 1 199 ? 28.386 20.847 25.930 1.00 29.15 199 TYR A CA 1
ATOM 1660 C C . TYR A 1 199 ? 29.597 20.724 25.009 1.00 25.30 199 TYR A C 1
ATOM 1661 O O . TYR A 1 199 ? 29.811 21.684 24.257 1.00 27.40 199 TYR A O 1
ATOM 1670 N N . GLN A 1 200 ? 30.379 19.630 25.013 1.00 28.00 200 GLN A N 1
ATOM 1671 C CA . GLN A 1 200 ? 31.598 19.553 24.175 1.00 26.73 200 GLN A CA 1
ATOM 1672 C C . GLN A 1 200 ? 31.644 18.213 23.425 1.00 27.16 200 GLN A C 1
ATOM 1673 O O . GLN A 1 200 ? 31.341 17.186 24.028 1.00 28.53 200 GLN A O 1
ATOM 1679 N N . VAL A 1 201 ? 32.071 18.263 22.177 1.00 24.64 201 VAL A N 1
ATOM 1680 C CA . VAL A 1 201 ? 32.396 17.048 21.375 1.00 24.68 201 VAL A CA 1
ATOM 1681 C C . VAL A 1 201 ? 33.912 16.924 21.282 1.00 23.77 201 VAL A C 1
ATOM 1682 O O . VAL A 1 201 ? 34.540 17.860 20.757 1.00 26.38 201 VAL A O 1
ATOM 1686 N N . TYR A 1 202 ? 34.438 15.749 21.629 1.00 25.11 202 TYR A N 1
ATOM 1687 C CA . TYR A 1 202 ? 35.853 15.375 21.536 1.00 23.54 202 TYR A CA 1
ATOM 1688 C C . TYR A 1 202 ? 36.015 14.209 20.559 1.00 24.92 202 TYR A C 1
ATOM 1689 O O . TYR A 1 202 ? 35.095 13.322 20.426 1.00 23.74 202 TYR A O 1
ATOM 1698 N N . ARG A 1 203 ? 37.146 14.221 19.876 1.00 22.46 203 ARG A N 1
ATOM 1699 C CA . ARG A 1 203 ? 37.639 13.079 19.078 1.00 23.16 203 ARG A CA 1
ATOM 1700 C C . ARG A 1 203 ? 38.701 12.323 19.896 1.00 24.64 203 ARG A C 1
ATOM 1701 O O . ARG A 1 203 ? 39.670 12.950 20.381 1.00 26.06 203 ARG A O 1
ATOM 1709 N N . HIS A 1 204 ? 38.541 11.024 20.067 1.00 20.93 204 HIS A N 1
ATOM 1710 C CA . HIS A 1 204 ? 39.504 10.163 20.800 1.00 22.13 204 HIS A CA 1
ATOM 1711 C C . HIS A 1 204 ? 40.033 9.058 19.894 1.00 24.65 204 HIS A C 1
ATOM 1712 O O . HIS A 1 204 ? 39.203 8.392 19.256 1.00 23.95 204 HIS A O 1
ATOM 1719 N N . VAL A 1 205 ? 41.347 8.795 19.927 1.00 24.28 205 VAL A N 1
ATOM 1720 C CA . VAL A 1 205 ? 41.921 7.558 19.324 1.00 22.95 205 VAL A CA 1
ATOM 1721 C C . VAL A 1 205 ? 41.963 6.467 20.379 1.00 24.03 205 VAL A C 1
ATOM 1722 O O . VAL A 1 205 ? 42.562 6.675 21.465 1.00 26.59 205 VAL A O 1
ATOM 1726 N N . VAL A 1 206 ? 41.325 5.337 20.099 1.00 23.22 206 VAL A N 1
ATOM 1727 C CA . VAL A 1 206 ? 41.215 4.223 21.059 1.00 21.75 206 VAL A CA 1
ATOM 1728 C C . VAL A 1 206 ? 42.639 3.737 21.405 1.00 24.36 206 VAL A C 1
ATOM 1729 O O . VAL A 1 206 ? 43.487 3.673 20.492 1.00 25.99 206 VAL A O 1
ATOM 1733 N N . GLY A 1 207 ? 42.859 3.473 22.690 1.00 27.91 207 GLY A N 1
ATOM 1734 C CA . GLY A 1 207 ? 44.144 2.988 23.243 1.00 28.51 207 GLY A CA 1
ATOM 1735 C C . GLY A 1 207 ? 44.940 4.119 23.876 1.00 30.58 207 GLY A C 1
ATOM 1736 O O . GLY A 1 207 ? 45.799 3.803 24.755 1.00 37.61 207 GLY A O 1
ATOM 1737 N N . THR A 1 208 ? 44.719 5.360 23.421 1.00 28.93 208 THR A N 1
ATOM 1738 C CA . THR A 1 208 ? 45.570 6.549 23.705 1.00 30.35 208 THR A CA 1
ATOM 1739 C C . THR A 1 208 ? 45.113 7.311 24.947 1.00 28.87 208 THR A C 1
ATOM 1740 O O . THR A 1 208 ? 44.000 7.087 25.450 1.00 28.01 208 THR A O 1
ATOM 1744 N N . ASP A 1 209 ? 45.983 8.203 25.429 1.00 29.76 209 ASP A N 1
ATOM 1745 C CA . ASP A 1 209 ? 45.744 8.981 26.667 1.00 30.71 209 ASP A CA 1
ATOM 1746 C C . ASP A 1 209 ? 44.663 10.007 26.361 1.00 28.19 209 ASP A C 1
ATOM 1747 O O . ASP A 1 209 ? 44.831 10.784 25.431 1.00 31.51 209 ASP A O 1
ATOM 1752 N N . PRO A 1 210 ? 43.516 10.042 27.088 1.00 27.57 210 PRO A N 1
ATOM 1753 C CA . PRO A 1 210 ? 42.452 10.995 26.764 1.00 26.78 210 PRO A CA 1
ATOM 1754 C C . PRO A 1 210 ? 42.952 12.447 26.842 1.00 28.86 210 PRO A C 1
ATOM 1755 O O . PRO A 1 210 ? 42.347 13.315 26.314 1.00 25.05 210 PRO A O 1
ATOM 1759 N N . GLN A 1 211 ? 44.122 12.660 27.446 1.00 30.32 211 GLN A N 1
ATOM 1760 C CA . GLN A 1 211 ? 44.816 13.967 27.412 1.00 35.90 211 GLN A CA 1
ATOM 1761 C C . GLN A 1 211 ? 45.053 14.409 25.964 1.00 31.99 211 GLN A C 1
ATOM 1762 O O . GLN A 1 211 ? 45.022 15.617 25.739 1.00 33.07 211 GLN A O 1
ATOM 1768 N N . LEU A 1 212 ? 45.246 13.475 25.026 1.00 31.01 212 LEU A N 1
ATOM 1769 C CA . LEU A 1 212 ? 45.531 13.792 23.601 1.00 31.41 212 LEU A CA 1
ATOM 1770 C C . LEU A 1 212 ? 44.232 14.077 22.811 1.00 30.36 212 LEU A C 1
ATOM 1771 O O . LEU A 1 212 ? 44.356 14.470 21.651 1.00 30.42 212 LEU A O 1
ATOM 1776 N N . ASP A 1 213 ? 43.043 13.906 23.397 1.00 31.73 213 ASP A N 1
ATOM 1777 C CA . ASP A 1 213 ? 41.743 14.081 22.670 1.00 28.37 213 ASP A CA 1
ATOM 1778 C C . ASP A 1 213 ? 41.590 15.504 22.122 1.00 33.50 213 ASP A C 1
ATOM 1779 O O . ASP A 1 213 ? 42.027 16.444 22.800 1.00 33.84 213 ASP A O 1
ATOM 1784 N N . GLU A 1 214 ? 40.985 15.661 20.942 1.00 28.43 214 GLU A N 1
ATOM 1785 C CA . GLU A 1 214 ? 40.870 16.978 20.256 1.00 31.27 214 GLU A CA 1
ATOM 1786 C C . GLU A 1 214 ? 39.473 17.547 20.483 1.00 34.50 214 GLU A C 1
ATOM 1787 O O . GLU A 1 214 ? 38.493 16.807 20.248 1.00 30.29 214 GLU A O 1
ATOM 1793 N N . LEU A 1 215 ? 39.367 18.796 20.934 1.00 29.90 215 LEU A N 1
ATOM 1794 C CA . LEU A 1 215 ? 38.055 19.465 21.093 1.00 30.40 215 LEU A CA 1
ATOM 1795 C C . LEU A 1 215 ? 37.546 19.780 19.694 1.00 31.74 215 LEU A C 1
ATOM 1796 O O . LEU A 1 215 ? 38.252 20.482 18.963 1.00 33.76 215 LEU A O 1
ATOM 1801 N N . ILE A 1 216 ? 36.403 19.214 19.297 1.00 27.50 216 ILE A N 1
ATOM 1802 C CA . ILE A 1 216 ? 35.851 19.369 17.922 1.00 27.66 216 ILE A CA 1
ATOM 1803 C C . ILE A 1 216 ? 34.845 20.514 17.890 1.00 26.52 216 ILE A C 1
ATOM 1804 O O . ILE A 1 216 ? 34.836 21.279 16.899 1.00 27.51 216 ILE A O 1
ATOM 1809 N N . TYR A 1 217 ? 33.988 20.581 18.902 1.00 26.80 217 TYR A N 1
ATOM 1810 C CA . TYR A 1 217 ? 32.898 21.579 19.009 1.00 28.17 217 TYR A CA 1
ATOM 1811 C C . TYR A 1 217 ? 32.532 21.804 20.478 1.00 28.98 217 TYR A C 1
ATOM 1812 O O . TYR A 1 217 ? 32.562 20.834 21.260 1.00 27.03 217 TYR A O 1
ATOM 1821 N N . GLU A 1 218 ? 32.231 23.071 20.833 1.00 28.20 218 GLU A N 1
ATOM 1822 C CA . GLU A 1 218 ? 31.685 23.491 22.141 1.00 28.72 218 GLU A CA 1
ATOM 1823 C C . GLU A 1 218 ? 30.425 24.352 21.926 1.00 28.25 218 GLU A C 1
ATOM 1824 O O . GLU A 1 218 ? 30.475 25.285 21.116 1.00 31.03 218 GLU A O 1
ATOM 1830 N N . GLU A 1 219 ? 29.320 24.013 22.588 1.00 28.29 219 GLU A N 1
ATOM 1831 C CA . GLU A 1 219 ? 28.013 24.699 22.479 1.00 30.67 219 GLU A CA 1
ATOM 1832 C C . GLU A 1 219 ? 28.020 25.848 23.490 1.00 31.70 219 GLU A C 1
ATOM 1833 O O . GLU A 1 219 ? 28.442 25.589 24.641 1.00 32.83 219 GLU A O 1
ATOM 1839 N N . GLN A 1 220 ? 27.634 27.047 23.043 1.00 32.47 220 GLN A N 1
ATOM 1840 C CA . GLN A 1 220 ? 27.640 28.280 23.881 1.00 33.14 220 GLN A CA 1
ATOM 1841 C C . GLN A 1 220 ? 26.320 28.462 24.645 1.00 35.58 220 GLN A C 1
ATOM 1842 O O . GLN A 1 220 ? 26.384 29.082 25.709 1.00 35.81 220 GLN A O 1
ATOM 1848 N N . ASP A 1 221 ? 25.176 28.011 24.136 1.00 34.90 221 ASP A N 1
ATOM 1849 C CA . ASP A 1 221 ? 23.853 28.179 24.793 1.00 36.28 221 ASP A CA 1
ATOM 1850 C C . ASP A 1 221 ? 23.437 26.849 25.447 1.00 39.81 221 ASP A C 1
ATOM 1851 O O . ASP A 1 221 ? 23.088 25.882 24.701 1.00 37.94 221 ASP A O 1
ATOM 1856 N N . ASP A 1 222 ? 23.400 26.803 26.788 1.00 35.81 222 ASP A N 1
ATOM 1857 C CA . ASP A 1 222 ? 23.268 25.525 27.523 1.00 37.38 222 ASP A CA 1
ATOM 1858 C C . ASP A 1 222 ? 21.803 25.119 27.605 1.00 37.65 222 ASP A C 1
ATOM 1859 O O . ASP A 1 222 ? 21.528 24.107 28.289 1.00 42.48 222 ASP A O 1
ATOM 1864 N N . THR A 1 223 ? 20.925 25.816 26.870 1.00 31.22 223 THR A N 1
ATOM 1865 C CA . THR A 1 223 ? 19.522 25.397 26.649 1.00 32.48 223 THR A CA 1
ATOM 1866 C C . THR A 1 223 ? 19.500 24.416 25.468 1.00 26.04 223 THR A C 1
ATOM 1867 O O . THR A 1 223 ? 18.443 23.752 25.267 1.00 29.03 223 THR A O 1
ATOM 1871 N N . PHE A 1 224 ? 20.620 24.318 24.756 1.00 31.22 224 PHE A N 1
ATOM 1872 C CA . PHE A 1 224 ? 20.832 23.383 23.620 1.00 27.80 224 PHE A CA 1
ATOM 1873 C C . PHE A 1 224 ? 21.631 22.163 24.099 1.00 25.20 224 PHE A C 1
ATOM 1874 O O . PHE A 1 224 ? 22.766 22.293 24.488 1.00 31.99 224 PHE A O 1
ATOM 1882 N N . TYR A 1 225 ? 20.964 21.032 24.052 1.00 28.59 225 TYR A N 1
ATOM 1883 C CA . TYR A 1 225 ? 21.490 19.682 24.336 1.00 27.48 225 TYR A CA 1
ATOM 1884 C C . TYR A 1 225 ? 22.444 19.327 23.190 1.00 26.69 225 TYR A C 1
ATOM 1885 O O . TYR A 1 225 ? 22.122 19.695 22.047 1.00 25.67 225 TYR A O 1
ATOM 1894 N N . VAL A 1 226 ? 23.584 18.708 23.489 1.00 25.89 226 VAL A N 1
ATOM 1895 C CA . VAL A 1 226 ? 24.548 18.221 22.474 1.00 24.61 226 VAL A CA 1
ATOM 1896 C C . VAL A 1 226 ? 24.485 16.702 22.450 1.00 22.91 226 VAL A C 1
ATOM 1897 O O . VAL A 1 226 ? 24.794 16.085 23.472 1.00 20.81 226 VAL A O 1
ATOM 1901 N N . GLY A 1 227 ? 24.125 16.160 21.293 1.00 19.99 227 GLY A N 1
ATOM 1902 C CA . GLY A 1 227 ? 24.052 14.711 21.048 1.00 19.66 227 GLY A CA 1
ATOM 1903 C C . GLY A 1 227 ? 24.818 14.364 19.802 1.00 19.60 227 GLY A C 1
ATOM 1904 O O . GLY A 1 227 ? 25.011 15.228 18.939 1.00 22.27 227 GLY A O 1
ATOM 1905 N N . LEU A 1 228 ? 25.232 13.113 19.698 1.00 19.21 228 LEU A N 1
ATOM 1906 C CA . LEU A 1 228 ? 25.854 12.587 18.456 1.00 17.39 228 LEU A CA 1
ATOM 1907 C C . LEU A 1 228 ? 24.948 11.543 17.811 1.00 17.17 228 LEU A C 1
ATOM 1908 O O . LEU A 1 228 ? 24.284 10.794 18.517 1.00 17.64 228 LEU A O 1
ATOM 1913 N N . GLU A 1 229 ? 24.982 11.494 16.490 1.00 16.79 229 GLU A N 1
ATOM 1914 C CA . GLU A 1 229 ? 24.248 10.491 15.672 1.00 18.77 229 GLU A CA 1
ATOM 1915 C C . GLU A 1 229 ? 25.172 10.048 14.548 1.00 17.22 229 GLU A C 1
ATOM 1916 O O . GLU A 1 229 ? 26.165 10.723 14.313 1.00 17.09 229 GLU A O 1
ATOM 1922 N N . LYS A 1 230 ? 24.803 8.974 13.859 1.00 16.47 230 LYS A N 1
ATOM 1923 C CA . LYS A 1 230 ? 25.528 8.564 12.619 1.00 17.03 230 LYS A CA 1
ATOM 1924 C C . LYS A 1 230 ? 24.474 8.290 11.557 1.00 14.86 230 LYS A C 1
ATOM 1925 O O . LYS A 1 230 ? 23.428 7.727 11.864 1.00 16.44 230 LYS A O 1
ATOM 1931 N N . THR A 1 231 ? 24.716 8.718 10.325 1.00 16.28 231 THR A N 1
ATOM 1932 C CA . THR A 1 231 ? 23.711 8.651 9.262 1.00 16.15 231 THR A CA 1
ATOM 1933 C C . THR A 1 231 ? 23.565 7.191 8.825 1.00 15.22 231 THR A C 1
ATOM 1934 O O . THR A 1 231 ? 24.552 6.413 9.023 1.00 17.19 231 THR A O 1
ATOM 1938 N N . THR A 1 232 ? 22.402 6.897 8.290 1.00 15.53 232 THR A N 1
ATOM 1939 C CA . THR A 1 232 ? 22.095 5.548 7.688 1.00 16.63 232 THR A CA 1
ATOM 1940 C C . THR A 1 232 ? 23.225 5.158 6.696 1.00 19.48 232 THR A C 1
ATOM 1941 O O . THR A 1 232 ? 23.732 4.004 6.682 1.00 18.35 232 THR A O 1
ATOM 1945 N N . SER A 1 233 ? 23.724 6.110 5.935 1.00 18.79 233 SER A N 1
ATOM 1946 C CA . SER A 1 233 ? 24.747 5.899 4.888 1.00 18.39 233 SER A CA 1
ATOM 1947 C C . SER A 1 233 ? 26.115 5.580 5.486 1.00 20.43 233 SER A C 1
ATOM 1948 O O . SER A 1 233 ? 27.002 5.156 4.697 1.00 20.66 233 SER A O 1
ATOM 1951 N N . ASP A 1 234 ? 26.308 5.824 6.797 1.00 17.95 234 ASP A N 1
ATOM 1952 C CA . ASP A 1 234 ? 27.622 5.873 7.473 1.00 20.00 234 ASP A CA 1
ATOM 1953 C C . ASP A 1 234 ? 28.542 6.963 6.937 1.00 17.75 234 ASP A C 1
ATOM 1954 O O . ASP A 1 234 ? 29.699 6.993 7.385 1.00 19.83 234 ASP A O 1
ATOM 1959 N N . ARG A 1 235 ? 28.085 7.903 6.105 1.00 15.76 235 ARG A N 1
ATOM 1960 C CA . ARG A 1 235 ? 29.017 8.893 5.543 1.00 18.21 235 ARG A CA 1
ATOM 1961 C C . ARG A 1 235 ? 29.311 10.015 6.549 1.00 16.73 235 ARG A C 1
ATOM 1962 O O . ARG A 1 235 ? 30.352 10.664 6.435 1.00 17.46 235 ARG A O 1
ATOM 1970 N N . PHE A 1 236 ? 28.375 10.310 7.453 1.00 16.64 236 PHE A N 1
ATOM 1971 C CA . PHE A 1 236 ? 28.537 11.451 8.386 1.00 17.23 236 PHE A CA 1
ATOM 1972 C C . PHE A 1 236 ? 28.223 11.055 9.837 1.00 15.36 236 PHE A C 1
ATOM 1973 O O . PHE A 1 236 ? 27.299 10.276 10.091 1.00 16.44 236 PHE A O 1
ATOM 1981 N N . ILE A 1 237 ? 29.025 11.564 10.759 1.00 16.73 237 ILE A N 1
ATOM 1982 C CA . ILE A 1 237 ? 28.636 11.697 12.181 1.00 18.90 237 ILE A CA 1
ATOM 1983 C C . ILE A 1 237 ? 27.982 13.079 12.314 1.00 19.74 237 ILE A C 1
ATOM 1984 O O . ILE A 1 237 ? 28.514 14.025 11.719 1.00 18.71 237 ILE A O 1
ATOM 1989 N N . LEU A 1 238 ? 26.826 13.123 12.972 1.00 16.92 238 LEU A N 1
ATOM 1990 C CA . LEU A 1 238 ? 26.082 14.385 13.202 1.00 17.31 238 LEU A CA 1
ATOM 1991 C C . LEU A 1 238 ? 26.285 14.849 14.638 1.00 15.85 238 LEU A C 1
ATOM 1992 O O . LEU A 1 238 ? 26.149 14.070 15.574 1.00 17.27 238 LEU A O 1
ATOM 1997 N N . ILE A 1 239 ? 26.621 16.130 14.770 1.00 16.73 239 ILE A N 1
ATOM 1998 C CA . ILE A 1 239 ? 26.492 16.887 16.034 1.00 19.04 239 ILE A CA 1
ATOM 1999 C C . ILE A 1 239 ? 25.100 17.516 16.020 1.00 18.67 239 ILE A C 1
ATOM 2000 O O . ILE A 1 239 ? 24.834 18.397 15.191 1.00 18.06 239 ILE A O 1
ATOM 2005 N N . HIS A 1 240 ? 24.207 16.933 16.810 1.00 17.71 240 HIS A N 1
ATOM 2006 C CA . HIS A 1 240 ? 22.803 17.350 16.882 1.00 19.14 240 HIS A CA 1
ATOM 2007 C C . HIS A 1 240 ? 22.635 18.254 18.105 1.00 20.96 240 HIS A C 1
ATOM 2008 O O . HIS A 1 240 ? 22.795 17.783 19.214 1.00 19.77 240 HIS A O 1
ATOM 2015 N N . LEU A 1 241 ? 22.370 19.529 17.827 1.00 20.34 241 LEU A N 1
ATOM 2016 C CA . LEU A 1 241 ? 22.246 20.619 18.852 1.00 23.82 241 LEU A CA 1
ATOM 2017 C C . LEU A 1 241 ? 20.756 20.944 18.971 1.00 23.70 241 LEU A C 1
ATOM 2018 O O . LEU A 1 241 ? 20.098 21.212 17.935 1.00 23.00 241 LEU A O 1
ATOM 2023 N N . SER A 1 242 ? 20.134 20.896 20.145 1.00 25.69 242 SER A N 1
ATOM 2024 C CA . SER A 1 242 ? 18.693 21.226 20.145 1.00 28.15 242 SER A CA 1
ATOM 2025 C C . SER A 1 242 ? 18.239 21.766 21.491 1.00 31.58 242 SER A C 1
ATOM 2026 O O . SER A 1 242 ? 18.602 21.205 22.508 1.00 26.90 242 SER A O 1
ATOM 2029 N N . SER A 1 243 ? 17.435 22.816 21.437 1.00 34.29 243 SER A N 1
ATOM 2030 C CA . SER A 1 243 ? 16.643 23.289 22.598 1.00 32.22 243 SER A CA 1
ATOM 2031 C C . SER A 1 243 ? 15.248 22.709 22.443 1.00 35.77 243 SER A C 1
ATOM 2032 O O . SER A 1 243 ? 15.059 21.890 21.518 1.00 35.41 243 SER A O 1
ATOM 2035 N N . THR A 1 244 ? 14.284 23.116 23.282 1.00 30.23 244 THR A N 1
ATOM 2036 C CA . THR A 1 244 ? 12.913 22.563 23.249 1.00 35.37 244 THR A CA 1
ATOM 2037 C C . THR A 1 244 ? 12.230 23.004 21.947 1.00 28.26 244 THR A C 1
ATOM 2038 O O . THR A 1 244 ? 11.323 22.269 21.485 1.00 32.94 244 THR A O 1
ATOM 2042 N N . THR A 1 245 ? 12.686 24.111 21.342 1.00 31.97 245 THR A N 1
ATOM 2043 C CA . THR A 1 245 ? 12.039 24.763 20.167 1.00 31.16 245 THR A CA 1
ATOM 2044 C C . THR A 1 245 ? 12.930 24.839 18.913 1.00 27.99 245 THR A C 1
ATOM 2045 O O . THR A 1 245 ? 12.361 25.155 17.815 1.00 30.05 245 THR A O 1
ATOM 2049 N N . THR A 1 246 ? 14.247 24.694 19.059 1.00 27.13 246 THR A N 1
ATOM 2050 C CA . THR A 1 246 ? 15.233 25.067 18.012 1.00 25.34 246 THR A CA 1
ATOM 2051 C C . THR A 1 246 ? 16.353 24.025 17.877 1.00 22.72 246 THR A C 1
ATOM 2052 O O . THR A 1 246 ? 16.889 23.607 18.897 1.00 25.62 246 THR A O 1
ATOM 2056 N N . SER A 1 247 ? 16.711 23.700 16.631 1.00 24.42 247 SER A N 1
ATOM 2057 C CA . SER A 1 247 ? 17.741 22.692 16.291 1.00 22.28 247 SER A CA 1
ATOM 2058 C C . SER A 1 247 ? 18.846 23.316 15.455 1.00 21.50 247 SER A C 1
ATOM 2059 O O . SER A 1 247 ? 18.583 24.268 14.691 1.00 21.66 247 SER A O 1
ATOM 2062 N N . GLU A 1 248 ? 19.993 22.667 15.459 1.00 21.15 248 GLU A N 1
ATOM 2063 C CA . GLU A 1 248 ? 21.065 22.946 14.493 1.00 21.93 248 GLU A CA 1
ATOM 2064 C C . GLU A 1 248 ? 21.878 21.665 14.375 1.00 20.68 248 GLU A C 1
ATOM 2065 O O . GLU A 1 248 ? 22.078 21.052 15.381 1.00 20.58 248 GLU A O 1
ATOM 2071 N N . ILE A 1 249 ? 22.239 21.264 13.164 1.00 20.00 249 ILE A N 1
ATOM 2072 C CA . ILE A 1 249 ? 23.059 20.046 12.932 1.00 20.02 249 ILE A CA 1
ATOM 2073 C C . ILE A 1 249 ? 24.361 20.444 12.234 1.00 18.96 249 ILE A C 1
ATOM 2074 O O . ILE A 1 249 ? 24.282 21.262 11.273 1.00 19.72 249 ILE A O 1
ATOM 2079 N N . LEU A 1 250 ? 25.482 19.896 12.717 1.00 18.96 250 LEU A N 1
ATOM 2080 C CA . LEU A 1 250 ? 26.818 19.993 12.098 1.00 19.79 250 LEU A CA 1
ATOM 2081 C C . LEU A 1 250 ? 27.217 18.582 11.622 1.00 18.05 250 LEU A C 1
ATOM 2082 O O . LEU A 1 250 ? 26.959 17.603 12.374 1.00 16.56 250 LEU A O 1
ATOM 2087 N N . LEU A 1 251 ? 27.832 18.507 10.451 1.00 19.18 251 LEU A N 1
ATOM 2088 C CA . LEU A 1 251 ? 28.246 17.225 9.850 1.00 18.92 251 LEU A CA 1
ATOM 2089 C C . LEU A 1 251 ? 29.745 17.020 9.995 1.00 21.38 251 LEU A C 1
ATOM 2090 O O . LEU A 1 251 ? 30.504 17.976 9.735 1.00 23.59 251 LEU A O 1
ATOM 2095 N N . LEU A 1 252 ? 30.152 15.796 10.355 1.00 19.98 252 LEU A N 1
ATOM 2096 C CA . LEU A 1 252 ? 31.561 15.315 10.421 1.00 21.66 252 LEU A CA 1
ATOM 2097 C C . LEU A 1 252 ? 31.718 14.151 9.430 1.00 21.46 252 LEU A C 1
ATOM 2098 O O . LEU A 1 252 ? 30.981 13.148 9.547 1.00 19.07 252 LEU A O 1
ATOM 2103 N N . ASP A 1 253 ? 32.615 14.302 8.455 1.00 20.89 253 ASP A N 1
ATOM 2104 C CA . ASP A 1 253 ? 32.962 13.240 7.491 1.00 21.27 253 ASP A CA 1
ATOM 2105 C C . ASP A 1 253 ? 33.441 12.055 8.302 1.00 18.66 253 ASP A C 1
ATOM 2106 O O . ASP A 1 253 ? 34.423 12.253 9.054 1.00 21.01 253 ASP A O 1
ATOM 2111 N N . ALA A 1 254 ? 32.777 10.904 8.217 1.00 18.67 254 ALA A N 1
ATOM 2112 C CA . ALA A 1 254 ? 33.101 9.718 9.036 1.00 19.31 254 ALA A CA 1
ATOM 2113 C C . ALA A 1 254 ? 34.215 8.894 8.379 1.00 18.65 254 ALA A C 1
ATOM 2114 O O . ALA A 1 254 ? 34.623 7.878 8.974 1.00 20.30 254 ALA A O 1
ATOM 2116 N N . ASP A 1 255 ? 34.646 9.284 7.179 1.00 19.97 255 ASP A N 1
ATOM 2117 C CA . ASP A 1 255 ? 35.603 8.484 6.360 1.00 20.90 255 ASP A CA 1
ATOM 2118 C C . ASP A 1 255 ? 37.009 9.085 6.401 1.00 25.79 255 ASP A C 1
ATOM 2119 O O . ASP A 1 255 ? 37.976 8.375 6.127 1.00 28.50 255 ASP A O 1
ATOM 2124 N N . ARG A 1 256 ? 37.136 10.384 6.559 1.00 27.28 256 ARG A N 1
ATOM 2125 C CA . ARG A 1 256 ? 38.438 11.047 6.265 1.00 31.45 256 ARG A CA 1
ATOM 2126 C C . ARG A 1 256 ? 38.968 11.556 7.586 1.00 30.94 256 ARG A C 1
ATOM 2127 O O . ARG A 1 256 ? 38.162 11.693 8.510 1.00 32.50 256 ARG A O 1
ATOM 2135 N N . ALA A 1 257 ? 40.290 11.711 7.686 1.00 34.75 257 ALA A N 1
ATOM 2136 C CA . ALA A 1 257 ? 40.980 12.168 8.908 1.00 37.50 257 ALA A CA 1
ATOM 2137 C C . ALA A 1 257 ? 40.811 13.691 9.085 1.00 37.09 257 ALA A C 1
ATOM 2138 O O . ALA A 1 257 ? 40.610 14.445 8.088 1.00 34.52 257 ALA A O 1
ATOM 2140 N N . ASP A 1 258 ? 40.870 14.135 10.336 1.00 35.39 258 ASP A N 1
ATOM 2141 C CA . ASP A 1 258 ? 40.976 15.574 10.690 1.00 38.36 258 ASP A CA 1
ATOM 2142 C C . ASP A 1 258 ? 39.720 16.318 10.248 1.00 32.61 258 ASP A C 1
ATOM 2143 O O . ASP A 1 258 ? 39.832 17.509 9.978 1.00 34.02 258 ASP A O 1
ATOM 2148 N N . SER A 1 259 ? 38.569 15.636 10.150 1.00 28.60 259 SER A N 1
ATOM 2149 C CA . SER A 1 259 ? 37.265 16.267 9.860 1.00 26.32 259 SER A CA 1
ATOM 2150 C C . SER A 1 259 ? 36.994 17.436 10.816 1.00 26.75 259 SER A C 1
ATOM 2151 O O . SER A 1 259 ? 37.272 17.284 12.034 1.00 27.12 259 SER A O 1
ATOM 2154 N N . THR A 1 260 ? 36.377 18.511 10.317 1.00 26.75 260 THR A N 1
ATOM 2155 C CA . THR A 1 260 ? 35.830 19.589 11.176 1.00 28.34 260 THR A CA 1
ATOM 2156 C C . THR A 1 260 ? 34.343 19.749 10.891 1.00 27.39 260 THR A C 1
ATOM 2157 O O . THR A 1 260 ? 33.864 19.384 9.814 1.00 27.55 260 THR A O 1
ATOM 2161 N N . PRO A 1 261 ? 33.578 20.301 11.850 1.00 27.30 261 PRO A N 1
ATOM 2162 C CA . PRO A 1 261 ? 32.136 20.335 11.711 1.00 26.91 261 PRO A CA 1
ATOM 2163 C C . PRO A 1 261 ? 31.756 21.225 10.540 1.00 27.44 261 PRO A C 1
ATOM 2164 O O . PRO A 1 261 ? 32.319 22.309 10.441 1.00 31.91 261 PRO A O 1
ATOM 2168 N N . GLN A 1 262 ? 30.811 20.754 9.734 1.00 25.59 262 GLN A N 1
ATOM 2169 C CA . GLN A 1 262 ? 30.284 21.463 8.545 1.00 24.72 262 GLN A CA 1
ATOM 2170 C C . GLN A 1 262 ? 28.843 21.850 8.852 1.00 24.90 262 GLN A C 1
ATOM 2171 O O . GLN A 1 262 ? 27.992 21.005 9.075 1.00 21.44 262 GLN A O 1
ATOM 2177 N N . MET A 1 263 ? 28.554 23.146 8.859 1.00 22.60 263 MET A N 1
ATOM 2178 C CA . MET A 1 263 ? 27.188 23.589 9.197 1.00 21.06 263 MET A CA 1
ATOM 2179 C C . MET A 1 263 ? 26.169 22.989 8.234 1.00 21.95 263 MET A C 1
ATOM 2180 O O . MET A 1 263 ? 26.431 22.963 7.039 1.00 24.37 263 MET A O 1
ATOM 2185 N N . PHE A 1 264 ? 25.012 22.556 8.739 1.00 21.48 264 PHE A N 1
ATOM 2186 C CA . PHE A 1 264 ? 23.858 22.217 7.880 1.00 21.39 264 PHE A CA 1
ATOM 2187 C C . PHE A 1 264 ? 23.039 23.501 7.748 1.00 22.75 264 PHE A C 1
ATOM 2188 O O . PHE A 1 264 ? 23.399 24.353 6.887 1.00 26.15 264 PHE A O 1
ATOM 2196 N N . VAL A 1 265 ? 22.005 23.680 8.581 1.00 23.52 265 VAL A N 1
ATOM 2197 C CA . VAL A 1 265 ? 21.228 24.952 8.607 1.00 24.24 265 VAL A CA 1
ATOM 2198 C C . VAL A 1 265 ? 21.416 25.639 9.957 1.00 23.36 265 VAL A C 1
ATOM 2199 O O . VAL A 1 265 ? 21.115 25.076 11.011 1.00 22.72 265 VAL A O 1
ATOM 2203 N N . PRO A 1 266 ? 21.930 26.897 9.947 1.00 24.03 266 PRO A N 1
ATOM 2204 C CA . PRO A 1 266 ? 22.091 27.688 11.155 1.00 23.56 266 PRO A CA 1
ATOM 2205 C C . PRO A 1 266 ? 20.776 27.783 11.935 1.00 23.67 266 PRO A C 1
ATOM 2206 O O . PRO A 1 266 ? 19.729 27.951 11.327 1.00 23.79 266 PRO A O 1
ATOM 2210 N N . ARG A 1 267 ? 20.895 27.664 13.258 1.00 23.57 267 ARG A N 1
ATOM 2211 C CA . ARG A 1 267 ? 19.773 27.724 14.210 1.00 23.77 267 ARG A CA 1
ATOM 2212 C C . ARG A 1 267 ? 18.952 28.983 13.938 1.00 24.83 267 ARG A C 1
ATOM 2213 O O . ARG A 1 267 ? 19.568 30.046 13.625 1.00 27.22 267 ARG A O 1
ATOM 2221 N N . ARG A 1 268 ? 17.640 28.820 14.020 1.00 25.33 268 ARG A N 1
ATOM 2222 C CA . ARG A 1 268 ? 16.629 29.905 13.895 1.00 26.74 268 ARG A CA 1
ATOM 2223 C C . ARG A 1 268 ? 15.513 29.584 14.888 1.00 30.27 268 ARG A C 1
ATOM 2224 O O . ARG A 1 268 ? 14.957 28.478 14.851 1.00 24.96 268 ARG A O 1
ATOM 2232 N N . LYS A 1 269 ? 15.189 30.492 15.807 1.00 32.04 269 LYS A N 1
ATOM 2233 C CA . LYS A 1 269 ? 14.127 30.224 16.819 1.00 31.46 269 LYS A CA 1
ATOM 2234 C C . LYS A 1 269 ? 12.887 29.566 16.187 1.00 32.56 269 LYS A C 1
ATOM 2235 O O . LYS A 1 269 ? 12.400 30.096 15.195 1.00 30.36 269 LYS A O 1
ATOM 2241 N N . ASP A 1 270 ? 12.383 28.467 16.777 1.00 27.03 270 ASP A N 1
ATOM 2242 C CA . ASP A 1 270 ? 11.085 27.795 16.454 1.00 30.14 270 ASP A CA 1
ATOM 2243 C C . ASP A 1 270 ? 11.205 26.973 15.164 1.00 24.41 270 ASP A C 1
ATOM 2244 O O . ASP A 1 270 ? 10.156 26.498 14.648 1.00 28.05 270 ASP A O 1
ATOM 2249 N N . HIS A 1 271 ? 12.423 26.783 14.686 1.00 24.93 271 HIS A N 1
ATOM 2250 C CA . HIS A 1 271 ? 12.678 25.832 13.573 1.00 23.92 271 HIS A CA 1
ATOM 2251 C C . HIS A 1 271 ? 13.365 24.620 14.186 1.00 20.48 271 HIS A C 1
ATOM 2252 O O . HIS A 1 271 ? 14.502 24.731 14.604 1.00 20.51 271 HIS A O 1
ATOM 2259 N N . GLU A 1 272 ? 12.607 23.555 14.278 1.00 20.95 272 GLU A N 1
ATOM 2260 C CA . GLU A 1 272 ? 13.132 22.246 14.741 1.00 20.79 272 GLU A CA 1
ATOM 2261 C C . GLU A 1 272 ? 13.330 21.439 13.462 1.00 18.86 272 GLU A C 1
ATOM 2262 O O . GLU A 1 272 ? 12.409 21.340 12.660 1.00 20.25 272 GLU A O 1
ATOM 2268 N N . TYR A 1 273 ? 14.514 20.845 13.312 1.00 19.78 273 TYR A N 1
ATOM 2269 C CA . TYR A 1 273 ? 14.762 19.896 12.213 1.00 19.66 273 TYR A CA 1
ATOM 2270 C C . TYR A 1 273 ? 15.723 18.819 12.694 1.00 20.45 273 TYR A C 1
ATOM 2271 O O . TYR A 1 273 ? 16.475 19.026 13.663 1.00 20.15 273 TYR A O 1
ATOM 2280 N N . GLY A 1 274 ? 15.594 17.665 12.027 1.00 19.86 274 GLY A N 1
ATOM 2281 C CA . GLY A 1 274 ? 16.505 16.526 12.180 1.00 18.97 274 GLY A CA 1
ATOM 2282 C C . GLY A 1 274 ? 16.814 15.963 10.823 1.00 19.11 274 GLY A C 1
ATOM 2283 O O . GLY A 1 274 ? 15.911 15.980 9.973 1.00 20.91 274 GLY A O 1
ATOM 2284 N N . ILE A 1 275 ? 18.013 15.408 10.649 1.00 19.03 275 ILE A N 1
ATOM 2285 C CA . ILE A 1 275 ? 18.361 14.915 9.296 1.00 17.85 275 ILE A CA 1
ATOM 2286 C C . ILE A 1 275 ? 18.878 13.484 9.365 1.00 17.48 275 ILE A C 1
ATOM 2287 O O . ILE A 1 275 ? 19.381 13.002 10.402 1.00 18.14 275 ILE A O 1
ATOM 2292 N N . ASP A 1 276 ? 18.849 12.863 8.205 1.00 18.27 276 ASP A N 1
ATOM 2293 C CA . ASP A 1 276 ? 19.604 11.622 7.948 1.00 18.04 276 ASP A CA 1
ATOM 2294 C C . ASP A 1 276 ? 20.178 11.746 6.537 1.00 15.94 276 ASP A C 1
ATOM 2295 O O . ASP A 1 276 ? 19.894 12.724 5.820 1.00 16.73 276 ASP A O 1
ATOM 2300 N N . HIS A 1 277 ? 21.001 10.791 6.163 1.00 17.41 277 HIS A N 1
ATOM 2301 C CA . HIS A 1 277 ? 21.675 10.790 4.842 1.00 16.21 277 HIS A CA 1
ATOM 2302 C C . HIS A 1 277 ? 21.685 9.343 4.345 1.00 14.86 277 HIS A C 1
ATOM 2303 O O . HIS A 1 277 ? 22.040 8.436 5.095 1.00 16.71 277 HIS A O 1
ATOM 2310 N N . TYR A 1 278 ? 21.268 9.169 3.115 1.00 16.87 278 TYR A N 1
ATOM 2311 C CA . TYR A 1 278 ? 21.037 7.849 2.510 1.00 17.18 278 TYR A CA 1
ATOM 2312 C C . TYR A 1 278 ? 20.776 8.032 1.011 1.00 20.06 278 TYR A C 1
ATOM 2313 O O . TYR A 1 278 ? 20.178 9.016 0.602 1.00 18.74 278 TYR A O 1
ATOM 2322 N N . HIS A 1 279 ? 21.229 7.085 0.192 1.00 19.64 279 HIS A N 1
ATOM 2323 C CA . HIS A 1 279 ? 20.957 7.125 -1.273 1.00 22.37 279 HIS A CA 1
ATOM 2324 C C . HIS A 1 279 ? 21.415 8.483 -1.863 1.00 23.79 279 HIS A C 1
ATOM 2325 O O . HIS A 1 279 ? 20.716 9.017 -2.720 1.00 23.08 279 HIS A O 1
ATOM 2332 N N . GLN A 1 280 ? 22.522 9.033 -1.352 1.00 24.18 280 GLN A N 1
ATOM 2333 C CA . GLN A 1 280 ? 23.157 10.301 -1.835 1.00 27.00 280 GLN A CA 1
ATOM 2334 C C . GLN A 1 280 ? 22.213 11.499 -1.643 1.00 25.20 280 GLN A C 1
ATOM 2335 O O . GLN A 1 280 ? 22.272 12.500 -2.429 1.00 23.71 280 GLN A O 1
ATOM 2341 N N . HIS A 1 281 ? 21.294 11.431 -0.671 1.00 22.47 281 HIS A N 1
ATOM 2342 C CA . HIS A 1 281 ? 20.412 12.588 -0.355 1.00 22.34 281 HIS A CA 1
ATOM 2343 C C . HIS A 1 281 ? 20.372 12.791 1.152 1.00 19.44 281 HIS A C 1
ATOM 2344 O O . HIS A 1 281 ? 20.521 11.836 1.904 1.00 17.68 281 HIS A O 1
ATOM 2351 N N . PHE A 1 282 ? 20.163 14.035 1.536 1.00 20.42 282 PHE A N 1
ATOM 2352 C CA . PHE A 1 282 ? 19.732 14.373 2.907 1.00 18.92 282 PHE A CA 1
ATOM 2353 C C . PHE A 1 282 ? 18.222 14.230 2.944 1.00 19.35 282 PHE A C 1
ATOM 2354 O O . PHE A 1 282 ? 17.518 14.588 2.008 1.00 19.52 282 PHE A O 1
ATOM 2362 N N . TYR A 1 283 ? 17.757 13.686 4.056 1.00 19.12 283 TYR A N 1
ATOM 2363 C CA . TYR A 1 283 ? 16.327 13.572 4.394 1.00 19.50 283 TYR A CA 1
ATOM 2364 C C . TYR A 1 283 ? 16.153 14.393 5.669 1.00 17.94 283 TYR A C 1
ATOM 2365 O O . TYR A 1 283 ? 16.944 14.167 6.629 1.00 19.09 283 TYR A O 1
ATOM 2374 N N . ILE A 1 284 ? 15.177 15.296 5.676 1.00 18.41 284 ILE A N 1
ATOM 2375 C CA . ILE A 1 284 ? 14.973 16.278 6.764 1.00 18.93 284 ILE A CA 1
ATOM 2376 C C . ILE A 1 284 ? 13.514 16.269 7.205 1.00 19.27 284 ILE A C 1
ATOM 2377 O O . ILE A 1 284 ? 12.618 16.456 6.406 1.00 16.31 284 ILE A O 1
ATOM 2382 N N . ARG A 1 285 ? 13.313 16.031 8.487 1.00 18.33 285 ARG A N 1
ATOM 2383 C CA . ARG A 1 285 ? 12.030 16.279 9.147 1.00 16.64 285 ARG A CA 1
ATOM 2384 C C . ARG A 1 285 ? 12.123 17.651 9.790 1.00 17.16 285 ARG A C 1
ATOM 2385 O O . ARG A 1 285 ? 13.014 17.877 10.606 1.00 17.92 285 ARG A O 1
ATOM 2393 N N . SER A 1 286 ? 11.250 18.569 9.374 1.00 17.65 286 SER A N 1
ATOM 2394 C CA . SER A 1 286 ? 11.363 20.013 9.700 1.00 18.95 286 SER A CA 1
ATOM 2395 C C . SER A 1 286 ? 9.965 20.604 9.829 1.00 17.46 286 SER A C 1
ATOM 2396 O O . SER A 1 286 ? 9.121 20.246 9.067 1.00 18.67 286 SER A O 1
ATOM 2399 N N . ASN A 1 287 ? 9.827 21.509 10.782 1.00 19.19 287 ASN A N 1
ATOM 2400 C CA . ASN A 1 287 ? 8.608 22.330 10.961 1.00 18.61 287 ASN A CA 1
ATOM 2401 C C . ASN A 1 287 ? 8.790 23.716 10.319 1.00 21.31 287 ASN A C 1
ATOM 2402 O O . ASN A 1 287 ? 8.044 24.649 10.707 1.00 20.23 287 ASN A O 1
ATOM 2407 N N . LYS A 1 288 ? 9.701 23.888 9.354 1.00 21.66 288 LYS A N 1
ATOM 2408 C CA . LYS A 1 288 ? 9.922 25.251 8.799 1.00 22.38 288 LYS A CA 1
ATOM 2409 C C . LYS A 1 288 ? 8.604 25.798 8.224 1.00 22.14 288 LYS A C 1
ATOM 2410 O O . LYS A 1 288 ? 8.466 27.024 8.228 1.00 25.70 288 LYS A O 1
ATOM 2416 N N . ASP A 1 289 ? 7.718 24.973 7.668 1.00 24.08 289 ASP A N 1
ATOM 2417 C CA . ASP A 1 289 ? 6.495 25.424 6.952 1.00 24.84 289 ASP A CA 1
ATOM 2418 C C . ASP A 1 289 ? 5.215 25.015 7.691 1.00 27.33 289 ASP A C 1
ATOM 2419 O O . ASP A 1 289 ? 4.136 25.293 7.161 1.00 28.69 289 ASP A O 1
ATOM 2424 N N . GLY A 1 290 ? 5.298 24.347 8.846 1.00 22.22 290 GLY A N 1
ATOM 2425 C CA . GLY A 1 290 ? 4.073 24.015 9.582 1.00 21.15 290 GLY A CA 1
ATOM 2426 C C . GLY A 1 290 ? 4.378 23.239 10.845 1.00 22.95 290 GLY A C 1
ATOM 2427 O O . GLY A 1 290 ? 5.427 22.551 10.901 1.00 20.42 290 GLY A O 1
ATOM 2428 N N . LYS A 1 291 ? 3.530 23.420 11.860 1.00 20.58 291 LYS A N 1
ATOM 2429 C CA . LYS A 1 291 ? 3.829 22.963 13.228 1.00 21.05 291 LYS A CA 1
ATOM 2430 C C . LYS A 1 291 ? 3.840 21.424 13.293 1.00 19.40 291 LYS A C 1
ATOM 2431 O O . LYS A 1 291 ? 4.585 20.941 14.158 1.00 18.56 291 LYS A O 1
ATOM 2437 N N . ASN A 1 292 ? 3.129 20.757 12.395 1.00 19.92 292 ASN A N 1
ATOM 2438 C CA . ASN A 1 292 ? 2.929 19.277 12.410 1.00 19.90 292 ASN A CA 1
ATOM 2439 C C . ASN A 1 292 ? 4.061 18.601 11.609 1.00 19.80 292 ASN A C 1
ATOM 2440 O O . ASN A 1 292 ? 3.986 17.372 11.443 1.00 18.45 292 ASN A O 1
ATOM 2445 N N . PHE A 1 293 ? 5.069 19.358 11.170 1.00 18.54 293 PHE A N 1
ATOM 2446 C CA . PHE A 1 293 ? 6.289 18.911 10.444 1.00 17.52 293 PHE A CA 1
ATOM 2447 C C . PHE A 1 293 ? 5.999 18.372 9.044 1.00 17.19 293 PHE A C 1
ATOM 2448 O O . PHE A 1 293 ? 4.966 17.793 8.728 1.00 18.44 293 PHE A O 1
ATOM 2456 N N . GLY A 1 294 ? 7.018 18.515 8.187 1.00 18.86 294 GLY A N 1
ATOM 2457 C CA . GLY A 1 294 ? 7.062 17.872 6.883 1.00 18.15 294 GLY A CA 1
ATOM 2458 C C . GLY A 1 294 ? 8.388 17.144 6.684 1.00 17.04 294 GLY A C 1
ATOM 2459 O O . GLY A 1 294 ? 9.278 17.236 7.579 1.00 16.46 294 GLY A O 1
ATOM 2460 N N . LEU A 1 295 ? 8.440 16.311 5.646 1.00 17.96 295 LEU A N 1
ATOM 2461 C CA . LEU A 1 295 ? 9.651 15.561 5.271 1.00 17.79 295 LEU A CA 1
ATOM 2462 C C . LEU A 1 295 ? 10.179 16.113 3.951 1.00 19.00 295 LEU A C 1
ATOM 2463 O O . LEU A 1 295 ? 9.372 16.291 3.047 1.00 18.99 295 LEU A O 1
ATOM 2468 N N . TYR A 1 296 ? 11.468 16.429 3.890 1.00 18.21 296 TYR A N 1
ATOM 2469 C CA . TYR A 1 296 ? 12.125 17.074 2.726 1.00 18.92 296 TYR A CA 1
ATOM 2470 C C . TYR A 1 296 ? 13.271 16.168 2.295 1.00 20.11 296 TYR A C 1
ATOM 2471 O O . TYR A 1 296 ? 13.854 15.459 3.145 1.00 20.40 296 TYR A O 1
ATOM 2480 N N . GLN A 1 297 ? 13.642 16.254 1.018 1.00 21.58 297 GLN A N 1
ATOM 2481 C CA . GLN A 1 297 ? 14.872 15.645 0.450 1.00 23.90 297 GLN A CA 1
ATOM 2482 C C . GLN A 1 297 ? 15.776 16.793 -0.025 1.00 23.17 297 GLN A C 1
ATOM 2483 O O . GLN A 1 297 ? 15.231 17.816 -0.498 1.00 24.14 297 GLN A O 1
ATOM 2489 N N . SER A 1 298 ? 17.083 16.720 0.236 1.00 23.20 298 SER A N 1
ATOM 2490 C CA . SER A 1 298 ? 18.051 17.736 -0.263 1.00 25.99 298 SER A CA 1
ATOM 2491 C C . SER A 1 298 ? 19.320 17.025 -0.740 1.00 23.35 298 SER A C 1
ATOM 2492 O O . SER A 1 298 ? 19.670 15.962 -0.191 1.00 23.22 298 SER A O 1
ATOM 2495 N N . GLU A 1 299 ? 20.034 17.668 -1.675 1.00 24.83 299 GLU A N 1
ATOM 2496 C CA . GLU A 1 299 ? 21.422 17.284 -2.062 1.00 29.37 299 GLU A CA 1
ATOM 2497 C C . GLU A 1 299 ? 22.429 18.109 -1.266 1.00 29.17 299 GLU A C 1
ATOM 2498 O O . GLU A 1 299 ? 23.579 17.648 -1.106 1.00 32.23 299 GLU A O 1
ATOM 2504 N N . GLN A 1 300 ? 22.029 19.268 -0.757 1.00 33.92 300 GLN A N 1
ATOM 2505 C CA . GLN A 1 300 ? 22.951 20.108 0.041 1.00 36.47 300 GLN A CA 1
ATOM 2506 C C . GLN A 1 300 ? 22.209 20.716 1.222 1.00 34.68 300 GLN A C 1
ATOM 2507 O O . GLN A 1 300 ? 20.947 20.673 1.259 1.00 29.15 300 GLN A O 1
ATOM 2513 N N . ALA A 1 301 ? 22.998 21.309 2.110 1.00 31.70 301 ALA A N 1
ATOM 2514 C CA . ALA A 1 301 ? 22.512 21.909 3.362 1.00 32.18 301 ALA A CA 1
ATOM 2515 C C . ALA A 1 301 ? 21.444 22.960 3.067 1.00 32.29 301 ALA A C 1
ATOM 2516 O O . ALA A 1 301 ? 20.447 22.955 3.786 1.00 32.54 301 ALA A O 1
ATOM 2518 N N . ASP A 1 302 ? 21.645 23.830 2.071 1.00 34.38 302 ASP A N 1
ATOM 2519 C CA . ASP A 1 302 ? 20.843 25.072 1.860 1.00 35.96 302 ASP A CA 1
ATOM 2520 C C . ASP A 1 302 ? 19.336 24.780 1.947 1.00 34.31 302 ASP A C 1
ATOM 2521 O O . ASP A 1 302 ? 18.770 24.132 1.048 1.00 34.80 302 ASP A O 1
ATOM 2526 N N . GLU A 1 303 ? 18.694 25.338 2.972 1.00 36.46 303 GLU A N 1
ATOM 2527 C CA . GLU A 1 303 ? 17.242 25.185 3.255 1.00 34.25 303 GLU A CA 1
ATOM 2528 C C . GLU A 1 303 ? 16.418 25.541 2.011 1.00 33.69 303 GLU A C 1
ATOM 2529 O O . GLU A 1 303 ? 15.334 25.018 1.858 1.00 35.69 303 GLU A O 1
ATOM 2535 N N . ALA A 1 304 ? 16.912 26.424 1.146 1.00 39.64 304 ALA A N 1
ATOM 2536 C CA . ALA A 1 304 ? 16.173 26.906 -0.048 1.00 37.65 304 ALA A CA 1
ATOM 2537 C C . ALA A 1 304 ? 15.995 25.786 -1.089 1.00 37.86 304 ALA A C 1
ATOM 2538 O O . ALA A 1 304 ? 15.034 25.863 -1.858 1.00 42.36 304 ALA A O 1
ATOM 2540 N N . GLN A 1 305 ? 16.890 24.786 -1.105 1.00 37.41 305 GLN A N 1
ATOM 2541 C CA . GLN A 1 305 ? 16.945 23.667 -2.090 1.00 43.73 305 GLN A CA 1
ATOM 2542 C C . GLN A 1 305 ? 16.242 22.411 -1.534 1.00 37.44 305 GLN A C 1
ATOM 2543 O O . GLN A 1 305 ? 16.114 21.445 -2.304 1.00 40.76 305 GLN A O 1
ATOM 2549 N N . TRP A 1 306 ? 15.847 22.401 -0.251 1.00 35.31 306 TRP A N 1
ATOM 2550 C CA . TRP A 1 306 ? 15.026 21.316 0.360 1.00 33.29 306 TRP A CA 1
ATOM 2551 C C . TRP A 1 306 ? 13.746 21.131 -0.467 1.00 32.83 306 TRP A C 1
ATOM 2552 O O . TRP A 1 306 ? 12.956 22.087 -0.511 1.00 34.84 306 TRP A O 1
ATOM 2563 N N . GLN A 1 307 ? 13.567 19.949 -1.078 1.00 33.07 307 GLN A N 1
ATOM 2564 C CA . GLN A 1 307 ? 12.401 19.495 -1.871 1.00 33.86 307 GLN A CA 1
ATOM 2565 C C . GLN A 1 307 ? 11.360 18.848 -0.951 1.00 31.29 307 GLN A C 1
ATOM 2566 O O . GLN A 1 307 ? 11.750 17.978 -0.158 1.00 27.13 307 GLN A O 1
ATOM 2572 N N . THR A 1 308 ? 10.079 19.194 -1.111 1.00 28.56 308 THR A N 1
ATOM 2573 C CA . THR A 1 308 ? 8.983 18.661 -0.257 1.00 28.79 308 THR A CA 1
ATOM 2574 C C . THR A 1 308 ? 8.635 17.219 -0.663 1.00 27.07 308 THR A C 1
ATOM 2575 O O . THR A 1 308 ? 8.229 16.974 -1.793 1.00 30.37 308 THR A O 1
ATOM 2579 N N . LEU A 1 309 ? 8.802 16.262 0.245 1.00 23.74 309 LEU A N 1
ATOM 2580 C CA . LEU A 1 309 ? 8.312 14.862 0.077 1.00 23.53 309 LEU A CA 1
ATOM 2581 C C . LEU A 1 309 ? 6.918 14.737 0.699 1.00 22.38 309 LEU A C 1
ATOM 2582 O O . LEU A 1 309 ? 6.009 14.157 0.073 1.00 24.29 309 LEU A O 1
ATOM 2587 N N . ILE A 1 310 ? 6.783 15.213 1.931 1.00 22.45 310 ILE A N 1
ATOM 2588 C CA . ILE A 1 310 ? 5.511 15.155 2.703 1.00 21.42 310 ILE A CA 1
ATOM 2589 C C . ILE A 1 310 ? 5.290 16.544 3.274 1.00 20.76 310 ILE A C 1
ATOM 2590 O O . ILE A 1 310 ? 6.094 16.963 4.099 1.00 21.04 310 ILE A O 1
ATOM 2595 N N . ALA A 1 311 ? 4.288 17.272 2.786 1.00 22.62 311 ALA A N 1
ATOM 2596 C CA . ALA A 1 311 ? 3.998 18.636 3.268 1.00 22.00 311 ALA A CA 1
ATOM 2597 C C . ALA A 1 311 ? 3.450 18.551 4.689 1.00 22.14 311 ALA A C 1
ATOM 2598 O O . ALA A 1 311 ? 2.760 17.612 5.030 1.00 25.62 311 ALA A O 1
ATOM 2600 N N . PRO A 1 312 ? 3.678 19.550 5.548 1.00 23.12 312 PRO A N 1
ATOM 2601 C CA . PRO A 1 312 ? 2.978 19.550 6.822 1.00 27.02 312 PRO A CA 1
ATOM 2602 C C . PRO A 1 312 ? 1.466 19.615 6.579 1.00 28.65 312 PRO A C 1
ATOM 2603 O O . PRO A 1 312 ? 1.019 20.212 5.592 1.00 29.89 312 PRO A O 1
ATOM 2607 N N . ARG A 1 313 ? 0.718 18.938 7.446 1.00 25.72 313 ARG A N 1
ATOM 2608 C CA . ARG A 1 313 ? -0.749 18.818 7.375 1.00 26.35 313 ARG A CA 1
ATOM 2609 C C . ARG A 1 313 ? -1.300 19.164 8.758 1.00 30.53 313 ARG A C 1
ATOM 2610 O O . ARG A 1 313 ? -0.801 18.590 9.783 1.00 27.56 313 ARG A O 1
ATOM 2618 N N . ILE A 1 314 ? -2.374 19.948 8.793 1.00 29.07 314 ILE A N 1
ATOM 2619 C CA . ILE A 1 314 ? -3.059 20.256 10.080 1.00 28.69 314 ILE A CA 1
ATOM 2620 C C . ILE A 1 314 ? -3.583 18.978 10.781 1.00 26.82 314 ILE A C 1
ATOM 2621 O O . ILE A 1 314 ? -3.533 18.913 12.028 1.00 24.97 314 ILE A O 1
ATOM 2626 N N . GLU A 1 315 ? -4.036 17.966 10.057 1.00 27.04 315 GLU A N 1
ATOM 2627 C CA . GLU A 1 315 ? -4.745 16.816 10.686 1.00 28.49 315 GLU A CA 1
ATOM 2628 C C . GLU A 1 315 ? -3.763 15.667 10.955 1.00 26.06 315 GLU A C 1
ATOM 2629 O O . GLU A 1 315 ? -4.162 14.693 11.643 1.00 26.19 315 GLU A O 1
ATOM 2635 N N . VAL A 1 316 ? -2.515 15.784 10.525 1.00 23.14 316 VAL A N 1
ATOM 2636 C CA . VAL A 1 316 ? -1.552 14.656 10.730 1.00 19.18 316 VAL A CA 1
ATOM 2637 C C . VAL A 1 316 ? -0.246 15.220 11.268 1.00 20.69 316 VAL A C 1
ATOM 2638 O O . VAL A 1 316 ? 0.361 16.026 10.593 1.00 21.68 316 VAL A O 1
ATOM 2642 N N . MET A 1 317 ? 0.200 14.746 12.426 1.00 19.22 317 MET A N 1
ATOM 2643 C CA . MET A 1 317 ? 1.522 15.075 13.021 1.00 16.57 317 MET A CA 1
ATOM 2644 C C . MET A 1 317 ? 2.571 14.085 12.502 1.00 17.46 317 MET A C 1
ATOM 2645 O O . MET A 1 317 ? 2.336 12.861 12.642 1.00 17.63 317 MET A O 1
ATOM 2650 N N . LEU A 1 318 ? 3.686 14.572 11.946 1.00 18.92 318 LEU A N 1
ATOM 2651 C CA . LEU A 1 318 ? 4.798 13.690 11.489 1.00 18.11 318 LEU A CA 1
ATOM 2652 C C . LEU A 1 318 ? 5.790 13.586 12.635 1.00 17.64 318 LEU A C 1
ATOM 2653 O O . LEU A 1 318 ? 6.412 14.596 12.994 1.00 17.46 318 LEU A O 1
ATOM 2658 N N . GLU A 1 319 ? 5.913 12.388 13.222 1.00 17.14 319 GLU A N 1
ATOM 2659 C CA . GLU A 1 319 ? 6.781 12.131 14.395 1.00 18.57 319 GLU A CA 1
ATOM 2660 C C . GLU A 1 319 ? 8.185 11.668 14.040 1.00 17.80 319 GLU A C 1
ATOM 2661 O O . GLU A 1 319 ? 9.153 11.944 14.825 1.00 18.34 319 GLU A O 1
ATOM 2667 N N . GLY A 1 320 ? 8.322 10.983 12.925 1.00 17.38 320 GLY A N 1
ATOM 2668 C CA . GLY A 1 320 ? 9.629 10.363 12.623 1.00 17.99 320 GLY A CA 1
ATOM 2669 C C . GLY A 1 320 ? 9.571 9.498 11.395 1.00 17.29 320 GLY A C 1
ATOM 2670 O O . GLY A 1 320 ? 8.499 9.371 10.760 1.00 15.79 320 GLY A O 1
ATOM 2671 N N . PHE A 1 321 ? 10.738 8.954 11.028 1.00 17.81 321 PHE A N 1
ATOM 2672 C CA . PHE A 1 321 ? 10.849 8.213 9.760 1.00 18.24 321 PHE A CA 1
ATOM 2673 C C . PHE A 1 321 ? 12.018 7.245 9.819 1.00 18.02 321 PHE A C 1
ATOM 2674 O O . PHE A 1 321 ? 12.948 7.427 10.599 1.00 18.79 321 PHE A O 1
ATOM 2682 N N . SER A 1 322 ? 11.923 6.212 9.015 1.00 18.11 322 SER A N 1
ATOM 2683 C CA . SER A 1 322 ? 13.024 5.237 8.802 1.00 17.63 322 SER A CA 1
ATOM 2684 C C . SER A 1 322 ? 13.201 5.036 7.297 1.00 17.01 322 SER A C 1
ATOM 2685 O O . SER A 1 322 ? 12.193 5.121 6.526 1.00 18.07 322 SER A O 1
ATOM 2688 N N . LEU A 1 323 ? 14.456 4.830 6.885 1.00 17.82 323 LEU A N 1
ATOM 2689 C CA . LEU A 1 323 ? 14.771 4.717 5.434 1.00 17.87 323 LEU A CA 1
ATOM 2690 C C . LEU A 1 323 ? 15.200 3.291 5.133 1.00 17.29 323 LEU A C 1
ATOM 2691 O O . LEU A 1 323 ? 16.084 2.750 5.835 1.00 18.96 323 LEU A O 1
ATOM 2696 N N . PHE A 1 324 ? 14.623 2.721 4.094 1.00 16.75 324 PHE A N 1
ATOM 2697 C CA . PHE A 1 324 ? 14.949 1.353 3.645 1.00 16.75 324 PHE A CA 1
ATOM 2698 C C . PHE A 1 324 ? 15.245 1.391 2.151 1.00 17.79 324 PHE A C 1
ATOM 2699 O O . PHE A 1 324 ? 14.985 2.404 1.438 1.00 17.68 324 PHE A O 1
ATOM 2707 N N . ARG A 1 325 ? 15.757 0.278 1.670 1.00 17.15 325 ARG A N 1
ATOM 2708 C CA . ARG A 1 325 ? 16.169 0.136 0.247 1.00 19.31 325 ARG A CA 1
ATOM 2709 C C . ARG A 1 325 ? 15.101 0.657 -0.709 1.00 15.23 325 ARG A C 1
ATOM 2710 O O . ARG A 1 325 ? 15.439 1.506 -1.593 1.00 16.88 325 ARG A O 1
ATOM 2718 N N . ASP A 1 326 ? 13.849 0.192 -0.596 1.00 16.40 326 ASP A N 1
ATOM 2719 C CA . ASP A 1 326 ? 12.777 0.518 -1.568 1.00 18.36 326 ASP A CA 1
ATOM 2720 C C . ASP A 1 326 ? 11.703 1.421 -0.971 1.00 16.53 326 ASP A C 1
ATOM 2721 O O . ASP A 1 326 ? 10.863 1.872 -1.754 1.00 16.00 326 ASP A O 1
ATOM 2726 N N . TRP A 1 327 ? 11.743 1.679 0.357 1.00 16.42 327 TRP A N 1
ATOM 2727 C CA . TRP A 1 327 ? 10.595 2.323 1.041 1.00 16.18 327 TRP A CA 1
ATOM 2728 C C . TRP A 1 327 ? 11.083 3.368 2.013 1.00 15.71 327 TRP A C 1
ATOM 2729 O O . TRP A 1 327 ? 12.101 3.149 2.747 1.00 16.02 327 TRP A O 1
ATOM 2740 N N . LEU A 1 328 ? 10.322 4.435 2.088 1.00 16.34 328 LEU A N 1
ATOM 2741 C CA . LEU A 1 328 ? 10.244 5.378 3.213 1.00 16.38 328 LEU A CA 1
ATOM 2742 C C . LEU A 1 328 ? 9.139 4.876 4.144 1.00 14.48 328 LEU A C 1
ATOM 2743 O O . LEU A 1 328 ? 8.033 4.541 3.684 1.00 15.33 328 LEU A O 1
ATOM 2748 N N . VAL A 1 329 ? 9.426 4.809 5.438 1.00 14.98 329 VAL A N 1
ATOM 2749 C CA . VAL A 1 329 ? 8.358 4.561 6.422 1.00 14.84 329 VAL A CA 1
ATOM 2750 C C . VAL A 1 329 ? 8.292 5.726 7.382 1.00 14.64 329 VAL A C 1
ATOM 2751 O O . VAL A 1 329 ? 9.315 6.101 7.974 1.00 14.30 329 VAL A O 1
ATOM 2755 N N . VAL A 1 330 ? 7.086 6.234 7.603 1.00 15.05 330 VAL A N 1
ATOM 2756 C CA . VAL A 1 330 ? 6.914 7.364 8.554 1.00 16.05 330 VAL A CA 1
ATOM 2757 C C . VAL A 1 330 ? 5.973 6.947 9.698 1.00 14.85 330 VAL A C 1
ATOM 2758 O O . VAL A 1 330 ? 5.100 6.070 9.548 1.00 16.58 330 VAL A O 1
ATOM 2762 N N . GLU A 1 331 ? 6.247 7.562 10.832 1.00 15.74 331 GLU A N 1
ATOM 2763 C CA . GLU A 1 331 ? 5.390 7.449 12.055 1.00 16.60 331 GLU A CA 1
ATOM 2764 C C . GLU A 1 331 ? 4.629 8.766 12.183 1.00 15.94 331 GLU A C 1
ATOM 2765 O O . GLU A 1 331 ? 5.296 9.846 12.225 1.00 16.72 331 GLU A O 1
ATOM 2771 N N . GLU A 1 332 ? 3.309 8.663 12.305 1.00 14.71 332 GLU A N 1
ATOM 2772 C CA . GLU A 1 332 ? 2.440 9.835 12.327 1.00 15.61 332 GLU A CA 1
ATOM 2773 C C . GLU A 1 332 ? 1.374 9.670 13.401 1.00 17.37 332 GLU A C 1
ATOM 2774 O O . GLU A 1 332 ? 1.186 8.562 13.982 1.00 16.68 332 GLU A O 1
ATOM 2780 N N . ARG A 1 333 ? 0.724 10.782 13.709 1.00 17.60 333 ARG A N 1
ATOM 2781 C CA . ARG A 1 333 ? -0.463 10.760 14.593 1.00 17.86 333 ARG A CA 1
ATOM 2782 C C . ARG A 1 333 ? -1.606 11.442 13.863 1.00 18.50 333 ARG A C 1
ATOM 2783 O O . ARG A 1 333 ? -1.387 12.558 13.370 1.00 17.81 333 ARG A O 1
ATOM 2791 N N . SER A 1 334 ? -2.779 10.823 13.837 1.00 19.49 334 SER A N 1
ATOM 2792 C CA . SER A 1 334 ? -3.978 11.460 13.260 1.00 19.99 334 SER A CA 1
ATOM 2793 C C . SER A 1 334 ? -5.207 11.002 14.036 1.00 20.19 334 SER A C 1
ATOM 2794 O O . SER A 1 334 ? -5.309 9.805 14.289 1.00 21.72 334 SER A O 1
ATOM 2797 N N . GLU A 1 335 ? -6.146 11.918 14.333 1.00 21.79 335 GLU A N 1
ATOM 2798 C CA . GLU A 1 335 ? -7.431 11.614 14.994 1.00 23.19 335 GLU A CA 1
ATOM 2799 C C . GLU A 1 335 ? -7.174 10.859 16.303 1.00 21.34 335 GLU A C 1
ATOM 2800 O O . GLU A 1 335 ? -8.024 10.077 16.673 1.00 25.87 335 GLU A O 1
ATOM 2806 N N . GLY A 1 336 ? -6.059 11.108 17.003 1.00 18.02 336 GLY A N 1
ATOM 2807 C CA . GLY A 1 336 ? -5.759 10.555 18.338 1.00 18.92 336 GLY A CA 1
ATOM 2808 C C . GLY A 1 336 ? -5.226 9.109 18.238 1.00 18.36 336 GLY A C 1
ATOM 2809 O O . GLY A 1 336 ? -5.285 8.338 19.257 1.00 18.68 336 GLY A O 1
ATOM 2810 N N . LEU A 1 337 ? -4.794 8.700 17.044 1.00 19.74 337 LEU A N 1
ATOM 2811 C CA . LEU A 1 337 ? -4.197 7.360 16.760 1.00 22.47 337 LEU A CA 1
ATOM 2812 C C . LEU A 1 337 ? -2.747 7.544 16.260 1.00 21.82 337 LEU A C 1
ATOM 2813 O O . LEU A 1 337 ? -2.495 8.429 15.441 1.00 21.70 337 LEU A O 1
ATOM 2818 N N . THR A 1 338 ? -1.821 6.715 16.704 1.00 17.50 338 THR A N 1
ATOM 2819 C CA . THR A 1 338 ? -0.488 6.555 16.065 1.00 16.10 338 THR A CA 1
ATOM 2820 C C . THR A 1 338 ? -0.679 5.649 14.857 1.00 15.99 338 THR A C 1
ATOM 2821 O O . THR A 1 338 ? -1.557 4.788 14.894 1.00 16.92 338 THR A O 1
ATOM 2825 N N . GLN A 1 339 ? 0.115 5.907 13.821 1.00 15.32 339 GLN A N 1
ATOM 2826 C CA . GLN A 1 339 ? -0.044 5.241 12.522 1.00 16.58 339 GLN A CA 1
ATOM 2827 C C . GLN A 1 339 ? 1.335 5.176 11.881 1.00 15.54 339 GLN A C 1
ATOM 2828 O O . GLN A 1 339 ? 2.228 5.950 12.207 1.00 17.84 339 GLN A O 1
ATOM 2834 N N . LEU A 1 340 ? 1.498 4.152 11.066 1.00 17.86 340 LEU A N 1
ATOM 2835 C CA . LEU A 1 340 ? 2.713 3.984 10.261 1.00 17.54 340 LEU A CA 1
ATOM 2836 C C . LEU A 1 340 ? 2.229 4.012 8.808 1.00 16.66 340 LEU A C 1
ATOM 2837 O O . LEU A 1 340 ? 1.186 3.407 8.515 1.00 20.16 340 LEU A O 1
ATOM 2842 N N . ARG A 1 341 ? 2.969 4.643 7.930 1.00 16.62 341 ARG A N 1
ATOM 2843 C CA . ARG A 1 341 ? 2.659 4.647 6.477 1.00 17.01 341 ARG A CA 1
ATOM 2844 C C . ARG A 1 341 ? 3.972 4.369 5.738 1.00 16.86 341 ARG A C 1
ATOM 2845 O O . ARG A 1 341 ? 5.023 4.794 6.229 1.00 17.73 341 ARG A O 1
ATOM 2853 N N . GLN A 1 342 ? 3.914 3.690 4.598 1.00 16.46 342 GLN A N 1
ATOM 2854 C CA . GLN A 1 342 ? 5.148 3.424 3.814 1.00 16.74 342 GLN A CA 1
ATOM 2855 C C . GLN A 1 342 ? 4.897 3.998 2.427 1.00 16.85 342 GLN A C 1
ATOM 2856 O O . GLN A 1 342 ? 3.743 3.959 1.970 1.00 16.85 342 GLN A O 1
ATOM 2862 N N . ILE A 1 343 ? 5.930 4.547 1.818 1.00 18.50 343 ILE A N 1
ATOM 2863 C CA . ILE A 1 343 ? 5.864 5.171 0.468 1.00 17.24 343 ILE A CA 1
ATOM 2864 C C . ILE A 1 343 ? 7.044 4.620 -0.327 1.00 16.57 343 ILE A C 1
ATOM 2865 O O . ILE A 1 343 ? 8.172 4.722 0.129 1.00 16.69 343 ILE A O 1
ATOM 2870 N N . HIS A 1 344 ? 6.744 4.029 -1.474 1.00 18.07 344 HIS A N 1
ATOM 2871 C CA . HIS A 1 344 ? 7.778 3.407 -2.337 1.00 16.48 344 HIS A CA 1
ATOM 2872 C C . HIS A 1 344 ? 8.610 4.511 -3.021 1.00 18.49 344 HIS A C 1
ATOM 2873 O O . HIS A 1 344 ? 8.023 5.420 -3.653 1.00 19.12 344 HIS A O 1
ATOM 2880 N N . TRP A 1 345 ? 9.940 4.413 -2.987 1.00 17.82 345 TRP A N 1
ATOM 2881 C CA . TRP A 1 345 ? 10.808 5.467 -3.556 1.00 20.39 345 TRP A CA 1
ATOM 2882 C C . TRP A 1 345 ? 10.562 5.645 -5.061 1.00 20.70 345 TRP A C 1
ATOM 2883 O O . TRP A 1 345 ? 10.748 6.775 -5.529 1.00 21.99 345 TRP A O 1
ATOM 2894 N N . GLN A 1 346 ? 10.326 4.562 -5.782 1.00 23.77 346 GLN A N 1
ATOM 2895 C CA . GLN A 1 346 ? 10.183 4.575 -7.267 1.00 25.35 346 GLN A CA 1
ATOM 2896 C C . GLN A 1 346 ? 8.716 4.752 -7.668 1.00 22.62 346 GLN A C 1
ATOM 2897 O O . GLN A 1 346 ? 8.434 5.635 -8.496 1.00 24.00 346 GLN A O 1
ATOM 2903 N N . SER A 1 347 ? 7.788 3.922 -7.179 1.00 18.66 347 SER A N 1
ATOM 2904 C CA . SER A 1 347 ? 6.393 3.882 -7.647 1.00 18.70 347 SER A CA 1
ATOM 2905 C C . SER A 1 347 ? 5.544 4.949 -6.953 1.00 19.26 347 SER A C 1
ATOM 2906 O O . SER A 1 347 ? 4.477 5.235 -7.459 1.00 21.99 347 SER A O 1
ATOM 2909 N N . GLY A 1 348 ? 5.950 5.435 -5.776 1.00 21.12 348 GLY A N 1
ATOM 2910 C CA . GLY A 1 348 ? 5.110 6.327 -4.946 1.00 20.02 348 GLY A CA 1
ATOM 2911 C C . GLY A 1 348 ? 3.938 5.605 -4.316 1.00 19.90 348 GLY A C 1
ATOM 2912 O O . GLY A 1 348 ? 3.071 6.249 -3.706 1.00 20.87 348 GLY A O 1
ATOM 2913 N N . GLU A 1 349 ? 3.888 4.293 -4.420 1.00 18.46 349 GLU A N 1
ATOM 2914 C CA . GLU A 1 349 ? 2.802 3.511 -3.792 1.00 19.67 349 GLU A CA 1
ATOM 2915 C C . GLU A 1 349 ? 2.778 3.833 -2.299 1.00 17.50 349 GLU A C 1
ATOM 2916 O O . GLU A 1 349 ? 3.844 3.802 -1.632 1.00 18.81 349 GLU A O 1
ATOM 2922 N N . VAL A 1 350 ? 1.587 4.114 -1.772 1.00 18.79 350 VAL A N 1
ATOM 2923 C CA . VAL A 1 350 ? 1.382 4.383 -0.316 1.00 18.89 350 VAL A CA 1
ATOM 2924 C C . VAL A 1 350 ? 0.620 3.204 0.288 1.00 20.30 350 VAL A C 1
ATOM 2925 O O . VAL A 1 350 ? -0.366 2.733 -0.313 1.00 20.96 350 VAL A O 1
ATOM 2929 N N . LYS A 1 351 ? 1.119 2.667 1.405 1.00 19.04 351 LYS A N 1
ATOM 2930 C CA . LYS A 1 351 ? 0.360 1.731 2.257 1.00 19.95 351 LYS A CA 1
ATOM 2931 C C . LYS A 1 351 ? 0.340 2.211 3.706 1.00 20.56 351 LYS A C 1
ATOM 2932 O O . LYS A 1 351 ? 1.318 2.811 4.176 1.00 18.38 351 LYS A O 1
ATOM 2938 N N . ARG A 1 352 ? -0.821 2.016 4.323 1.00 23.16 352 ARG A N 1
ATOM 2939 C CA . ARG A 1 352 ? -1.105 2.239 5.754 1.00 27.00 352 ARG A CA 1
ATOM 2940 C C . ARG A 1 352 ? -0.958 0.907 6.481 1.00 25.33 352 ARG A C 1
ATOM 2941 O O . ARG A 1 352 ? -1.459 -0.083 5.985 1.00 30.36 352 ARG A O 1
ATOM 2949 N N . ILE A 1 353 ? -0.342 0.863 7.651 1.00 25.69 353 ILE A N 1
ATOM 2950 C CA . ILE A 1 353 ? -0.355 -0.414 8.428 1.00 25.26 353 ILE A CA 1
ATOM 2951 C C . ILE A 1 353 ? -1.706 -0.547 9.161 1.00 25.03 353 ILE A C 1
ATOM 2952 O O . ILE A 1 353 ? -1.973 0.306 10.023 1.00 20.70 353 ILE A O 1
ATOM 2957 N N . ALA A 1 354 ? -2.550 -1.561 8.874 1.00 25.49 354 ALA A N 1
ATOM 2958 C CA . ALA A 1 354 ? -3.876 -1.721 9.521 1.00 23.78 354 ALA A CA 1
ATOM 2959 C C . ALA A 1 354 ? -3.810 -2.468 10.864 1.00 24.24 354 ALA A C 1
ATOM 2960 O O . ALA A 1 354 ? -3.099 -3.512 10.971 1.00 21.52 354 ALA A O 1
ATOM 2962 N N . PHE A 1 355 ? -4.648 -2.023 11.808 1.00 25.61 355 PHE A N 1
ATOM 2963 C CA . PHE A 1 355 ? -4.900 -2.662 13.126 1.00 22.89 355 PHE A CA 1
ATOM 2964 C C . PHE A 1 355 ? -6.418 -2.786 13.325 1.00 25.65 355 PHE A C 1
ATOM 2965 O O . PHE A 1 355 ? -7.242 -2.347 12.485 1.00 23.77 355 PHE A O 1
ATOM 2973 N N . ASP A 1 356 ? -6.818 -3.415 14.418 1.00 21.00 356 ASP A N 1
ATOM 2974 C CA . ASP A 1 356 ? -8.254 -3.443 14.801 1.00 21.72 356 ASP A CA 1
ATOM 2975 C C . ASP A 1 356 ? -8.377 -3.376 16.309 1.00 21.38 356 ASP A C 1
ATOM 2976 O O . ASP A 1 356 ? -8.607 -4.463 16.953 1.00 22.88 356 ASP A O 1
ATOM 2981 N N . ASP A 1 357 ? -8.242 -2.161 16.870 1.00 18.29 357 ASP A N 1
ATOM 2982 C CA . ASP A 1 357 ? -8.315 -1.980 18.345 1.00 17.65 357 ASP A CA 1
ATOM 2983 C C . ASP A 1 357 ? -8.646 -0.512 18.594 1.00 17.77 357 ASP A C 1
ATOM 2984 O O . ASP A 1 357 ? -8.169 0.346 17.857 1.00 17.84 357 ASP A O 1
ATOM 2989 N N . PRO A 1 358 ? -9.508 -0.184 19.592 1.00 16.23 358 PRO A N 1
ATOM 2990 C CA . PRO A 1 358 ? -9.832 1.221 19.795 1.00 17.11 358 PRO A CA 1
ATOM 2991 C C . PRO A 1 358 ? -8.735 2.035 20.495 1.00 17.67 358 PRO A C 1
ATOM 2992 O O . PRO A 1 358 ? -8.783 3.284 20.430 1.00 20.11 358 PRO A O 1
ATOM 2996 N N . THR A 1 359 ? -7.823 1.376 21.190 1.00 15.44 359 THR A N 1
ATOM 2997 C CA . THR A 1 359 ? -6.923 2.049 22.163 1.00 14.90 359 THR A CA 1
ATOM 2998 C C . THR A 1 359 ? -5.569 1.352 22.108 1.00 13.32 359 THR A C 1
ATOM 2999 O O . THR A 1 359 ? -5.240 0.613 23.054 1.00 15.72 359 THR A O 1
ATOM 3003 N N . TYR A 1 360 ? -4.812 1.663 21.058 1.00 13.90 360 TYR A N 1
ATOM 3004 C CA . TYR A 1 360 ? -3.473 1.064 20.838 1.00 15.02 360 TYR A CA 1
ATOM 3005 C C . TYR A 1 360 ? -2.478 2.134 20.442 1.00 14.82 360 TYR A C 1
ATOM 3006 O O . TYR A 1 360 ? -2.819 3.314 20.105 1.00 15.40 360 TYR A O 1
ATOM 3015 N N . THR A 1 361 ? -1.233 1.692 20.491 1.00 13.89 361 THR A N 1
ATOM 3016 C CA . THR A 1 361 ? -0.094 2.466 20.020 1.00 14.56 361 THR A CA 1
ATOM 3017 C C . THR A 1 361 ? 0.767 1.598 19.118 1.00 13.97 361 THR A C 1
ATOM 3018 O O . THR A 1 361 ? 0.938 0.421 19.403 1.00 13.27 361 THR A O 1
ATOM 3022 N N . THR A 1 362 ? 1.287 2.204 18.071 1.00 13.79 362 THR A N 1
ATOM 3023 C CA . THR A 1 362 ? 2.250 1.537 17.159 1.00 14.20 362 THR A CA 1
ATOM 3024 C C . THR A 1 362 ? 3.422 2.490 16.931 1.00 13.69 362 THR A C 1
ATOM 3025 O O . THR A 1 362 ? 3.206 3.745 16.928 1.00 15.53 362 THR A O 1
ATOM 3029 N N . TRP A 1 363 ? 4.620 1.943 16.763 1.00 13.61 363 TRP A N 1
ATOM 3030 C CA . TRP A 1 363 ? 5.824 2.759 16.571 1.00 13.69 363 TRP A CA 1
ATOM 3031 C C . TRP A 1 363 ? 6.857 2.013 15.735 1.00 16.90 363 TRP A C 1
ATOM 3032 O O . TRP A 1 363 ? 6.860 0.785 15.712 1.00 15.13 363 TRP A O 1
ATOM 3043 N N . LEU A 1 364 ? 7.791 2.768 15.181 1.00 15.29 364 LEU A N 1
ATOM 3044 C CA . LEU A 1 364 ? 8.971 2.165 14.527 1.00 16.76 364 LEU A CA 1
ATOM 3045 C C . LEU A 1 364 ? 9.879 1.605 15.624 1.00 16.41 364 LEU A C 1
ATOM 3046 O O . LEU A 1 364 ? 10.238 2.319 16.549 1.00 17.31 364 LEU A O 1
ATOM 3051 N N . ALA A 1 365 ? 10.297 0.364 15.473 1.00 15.98 365 ALA A N 1
ATOM 3052 C CA . ALA A 1 365 ? 11.172 -0.333 16.426 1.00 15.62 365 ALA A CA 1
ATOM 3053 C C . ALA A 1 365 ? 12.594 -0.217 15.914 1.00 15.27 365 ALA A C 1
ATOM 3054 O O . ALA A 1 365 ? 12.835 0.589 15.042 1.00 16.24 365 ALA A O 1
ATOM 3056 N N . TYR A 1 366 ? 13.511 -1.009 16.440 1.00 16.96 366 TYR A N 1
ATOM 3057 C CA . TYR A 1 366 ? 14.928 -0.912 16.035 1.00 17.21 366 TYR A CA 1
ATOM 3058 C C . TYR A 1 366 ? 15.113 -1.550 14.661 1.00 16.80 366 TYR A C 1
ATOM 3059 O O . TYR A 1 366 ? 14.804 -2.744 14.512 1.00 20.48 366 TYR A O 1
ATOM 3068 N N . ASN A 1 367 ? 15.645 -0.787 13.715 1.00 16.20 367 ASN A N 1
ATOM 3069 C CA . ASN A 1 367 ? 15.885 -1.282 12.336 1.00 16.58 367 ASN A CA 1
ATOM 3070 C C . ASN A 1 367 ? 17.293 -0.841 11.930 1.00 19.55 367 ASN A C 1
ATOM 3071 O O . ASN A 1 367 ? 17.454 0.148 11.234 1.00 20.00 367 ASN A O 1
ATOM 3076 N N . PRO A 1 368 ? 18.345 -1.561 12.372 1.00 20.36 368 PRO A N 1
ATOM 3077 C CA . PRO A 1 368 ? 19.696 -1.014 12.188 1.00 22.11 368 PRO A CA 1
ATOM 3078 C C . PRO A 1 368 ? 20.259 -1.177 10.779 1.00 22.06 368 PRO A C 1
ATOM 3079 O O . PRO A 1 368 ? 21.312 -0.536 10.528 1.00 22.48 368 PRO A O 1
ATOM 3083 N N . GLU A 1 369 ? 19.605 -1.986 9.917 1.00 19.94 369 GLU A N 1
ATOM 3084 C CA . GLU A 1 369 ? 20.146 -2.243 8.546 1.00 19.22 369 GLU A CA 1
ATOM 3085 C C . GLU A 1 369 ? 19.114 -1.751 7.543 1.00 19.69 369 GLU A C 1
ATOM 3086 O O . GLU A 1 369 ? 17.985 -2.196 7.543 1.00 19.59 369 GLU A O 1
ATOM 3092 N N . PRO A 1 370 ? 19.446 -0.854 6.613 1.00 18.44 370 PRO A N 1
ATOM 3093 C CA . PRO A 1 370 ? 18.436 -0.363 5.688 1.00 18.33 370 PRO A CA 1
ATOM 3094 C C . PRO A 1 370 ? 18.235 -1.249 4.448 1.00 21.56 370 PRO A C 1
ATOM 3095 O O . PRO A 1 370 ? 17.233 -1.088 3.824 1.00 18.21 370 PRO A O 1
ATOM 3099 N N . GLU A 1 371 ? 19.190 -2.149 4.132 1.00 17.38 371 GLU A N 1
ATOM 3100 C CA . GLU A 1 371 ? 19.098 -2.956 2.875 1.00 19.13 371 GLU A CA 1
ATOM 3101 C C . GLU A 1 371 ? 18.245 -4.193 3.145 1.00 19.87 371 GLU A C 1
ATOM 3102 O O . GLU A 1 371 ? 18.764 -5.323 3.240 1.00 19.87 371 GLU A O 1
ATOM 3108 N N . THR A 1 372 ? 16.943 -3.970 3.295 1.00 18.20 372 THR A N 1
ATOM 3109 C CA . THR A 1 372 ? 15.981 -5.015 3.659 1.00 17.22 372 THR A CA 1
ATOM 3110 C C . THR A 1 372 ? 14.597 -4.546 3.258 1.00 17.72 372 THR A C 1
ATOM 3111 O O . THR A 1 372 ? 14.409 -3.339 3.134 1.00 19.38 372 THR A O 1
ATOM 3115 N N . GLU A 1 373 ? 13.696 -5.493 3.021 1.00 19.78 373 GLU A N 1
ATOM 3116 C CA . GLU A 1 373 ? 12.250 -5.213 2.877 1.00 19.66 373 GLU A CA 1
ATOM 3117 C C . GLU A 1 373 ? 11.551 -5.490 4.211 1.00 17.85 373 GLU A C 1
ATOM 3118 O O . GLU A 1 373 ? 10.316 -5.332 4.218 1.00 17.64 373 GLU A O 1
ATOM 3124 N N . LEU A 1 374 ? 12.253 -5.930 5.254 1.00 17.33 374 LEU A N 1
ATOM 3125 C CA . LEU A 1 374 ? 11.583 -6.291 6.547 1.00 16.35 374 LEU A CA 1
ATOM 3126 C C . LEU A 1 374 ? 11.633 -5.111 7.533 1.00 16.78 374 LEU A C 1
ATOM 3127 O O . LEU A 1 374 ? 12.719 -4.742 7.961 1.00 22.33 374 LEU A O 1
ATOM 3132 N N . LEU A 1 375 ? 10.489 -4.529 7.842 1.00 13.55 375 LEU A N 1
ATOM 3133 C CA . LEU A 1 375 ? 10.329 -3.487 8.876 1.00 15.50 375 LEU A CA 1
ATOM 3134 C C . LEU A 1 375 ? 9.968 -4.157 10.208 1.00 14.05 375 LEU A C 1
ATOM 3135 O O . LEU A 1 375 ? 8.942 -4.876 10.255 1.00 15.07 375 LEU A O 1
ATOM 3140 N N . ARG A 1 376 ? 10.673 -3.800 11.283 1.00 13.02 376 ARG A N 1
ATOM 3141 C CA . ARG A 1 376 ? 10.286 -4.156 12.655 1.00 13.69 376 ARG A CA 1
ATOM 3142 C C . ARG A 1 376 ? 9.549 -2.977 13.265 1.00 13.65 376 ARG A C 1
ATOM 3143 O O . ARG A 1 376 ? 10.059 -1.815 13.251 1.00 13.07 376 ARG A O 1
AT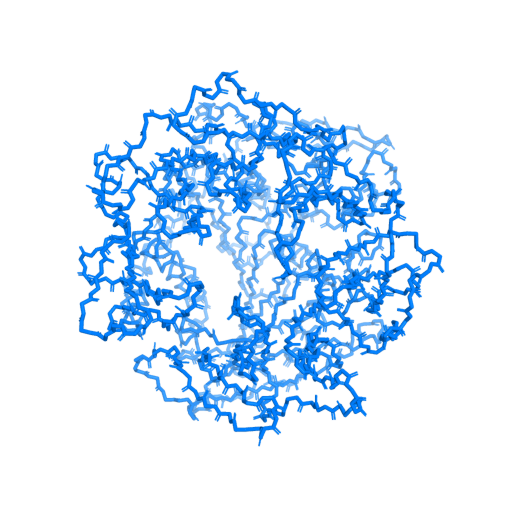OM 3151 N N . TYR A 1 377 ? 8.384 -3.265 13.821 1.00 13.82 377 TYR A N 1
ATOM 3152 C CA . TYR A 1 377 ? 7.552 -2.228 14.465 1.00 14.81 377 TYR A CA 1
ATOM 3153 C C . TYR A 1 377 ? 6.917 -2.853 15.696 1.00 14.62 377 TYR A C 1
ATOM 3154 O O . TYR A 1 377 ? 6.680 -4.048 15.744 1.00 14.79 377 TYR A O 1
ATOM 3163 N N . GLY A 1 378 ? 6.626 -1.964 16.647 1.00 13.08 378 GLY A N 1
ATOM 3164 C CA . GLY A 1 378 ? 5.983 -2.274 17.908 1.00 15.10 378 GLY A CA 1
ATOM 3165 C C . GLY A 1 378 ? 4.526 -1.953 17.899 1.00 15.22 378 GLY A C 1
ATOM 3166 O O . GLY A 1 378 ? 4.065 -1.042 17.187 1.00 15.13 378 GLY A O 1
ATOM 3167 N N . TYR A 1 379 ? 3.830 -2.687 18.759 1.00 15.39 379 TYR A N 1
ATOM 3168 C CA . TYR A 1 379 ? 2.378 -2.591 18.963 1.00 13.59 379 TYR A CA 1
ATOM 3169 C C . TYR A 1 379 ? 2.094 -2.852 20.428 1.00 13.30 379 TYR A C 1
ATOM 3170 O O . TYR A 1 379 ? 2.666 -3.781 21.032 1.00 14.63 379 TYR A O 1
ATOM 3179 N N . SER A 1 380 ? 1.156 -2.104 20.983 1.00 12.34 380 SER A N 1
ATOM 3180 C CA . SER A 1 380 ? 0.663 -2.382 22.344 1.00 13.24 380 SER A CA 1
ATOM 3181 C C . SER A 1 380 ? -0.750 -1.862 22.384 1.00 13.14 380 SER A C 1
ATOM 3182 O O . SER A 1 380 ? -1.020 -0.823 21.749 1.00 14.08 380 SER A O 1
ATOM 3185 N N . SER A 1 381 ? -1.615 -2.443 23.193 1.00 12.84 381 SER A N 1
ATOM 3186 C CA . SER A 1 381 ? -2.942 -1.834 23.424 1.00 13.15 381 SER A CA 1
ATOM 3187 C C . SER A 1 381 ? -3.336 -2.049 24.872 1.00 13.57 381 SER A C 1
ATOM 3188 O O . SER A 1 381 ? -2.679 -2.855 25.566 1.00 14.72 381 SER A O 1
ATOM 3191 N N . MET A 1 382 ? -4.462 -1.477 25.274 1.00 13.75 382 MET A N 1
ATOM 3192 C CA . MET A 1 382 ? -4.897 -1.608 26.671 1.00 15.07 382 MET A CA 1
ATOM 3193 C C . MET A 1 382 ? -5.256 -3.056 26.982 1.00 14.69 382 MET A C 1
ATOM 3194 O O . MET A 1 382 ? -5.190 -3.419 28.152 1.00 15.94 382 MET A O 1
ATOM 3199 N N . THR A 1 383 ? -5.538 -3.865 25.967 1.00 13.99 383 THR A N 1
ATOM 3200 C CA . THR A 1 383 ? -5.954 -5.266 26.146 1.00 16.28 383 THR A CA 1
ATOM 3201 C C . THR A 1 383 ? -4.917 -6.246 25.603 1.00 16.45 383 THR A C 1
ATOM 3202 O O . THR A 1 383 ? -5.052 -7.399 25.907 1.00 18.86 383 THR A O 1
ATOM 3206 N N . THR A 1 384 ? -3.956 -5.817 24.790 1.00 13.46 384 THR A N 1
ATOM 3207 C CA . THR A 1 384 ? -3.007 -6.708 24.104 1.00 13.57 384 THR A CA 1
ATOM 3208 C C . THR A 1 384 ? -1.597 -6.370 24.549 1.00 12.76 384 THR A C 1
ATOM 3209 O O . THR A 1 384 ? -1.096 -5.273 24.304 1.00 13.63 384 THR A O 1
ATOM 3213 N N . PRO A 1 385 ? -0.908 -7.303 25.249 1.00 12.15 385 PRO A N 1
ATOM 3214 C CA . PRO A 1 385 ? 0.453 -7.066 25.688 1.00 13.17 385 PRO A CA 1
ATOM 3215 C C . PRO A 1 385 ? 1.384 -6.718 24.517 1.00 13.48 385 PRO A C 1
ATOM 3216 O O . PRO A 1 385 ? 1.194 -7.162 23.360 1.00 13.64 385 PRO A O 1
ATOM 3220 N N . THR A 1 386 ? 2.363 -5.900 24.879 1.00 14.33 386 THR A N 1
ATOM 3221 C CA . THR A 1 386 ? 3.332 -5.342 23.911 1.00 14.22 386 THR A CA 1
ATOM 3222 C C . THR A 1 386 ? 3.928 -6.443 23.012 1.00 14.19 386 THR A C 1
ATOM 3223 O O . THR A 1 386 ? 4.365 -7.487 23.531 1.00 15.21 386 TH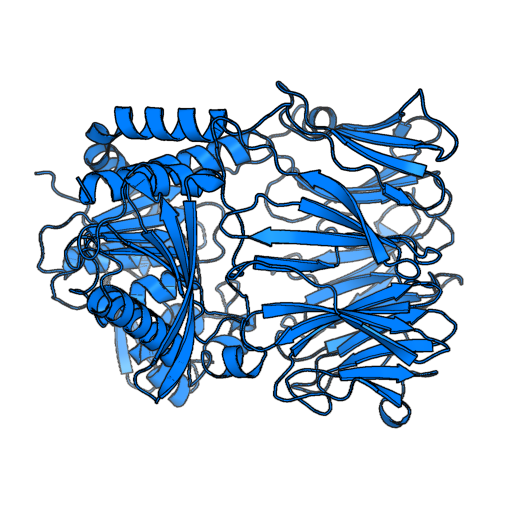R A O 1
ATOM 3227 N N . THR A 1 387 ? 3.957 -6.164 21.713 1.00 13.97 387 THR A N 1
ATOM 3228 C CA . THR A 1 387 ? 4.321 -7.124 20.636 1.00 14.74 387 THR A CA 1
ATOM 3229 C C . THR A 1 387 ? 5.298 -6.453 19.673 1.00 14.30 387 THR A C 1
ATOM 3230 O O . THR A 1 387 ? 5.108 -5.260 19.352 1.00 14.61 387 THR A O 1
ATOM 3234 N N . LEU A 1 388 ? 6.288 -7.222 19.234 1.00 14.49 388 LEU A N 1
ATOM 3235 C CA . LEU A 1 388 ? 7.181 -6.822 18.133 1.00 15.56 388 LEU A CA 1
ATOM 3236 C C . LEU A 1 388 ? 6.815 -7.621 16.890 1.00 15.72 388 LEU A C 1
ATOM 3237 O O . LEU A 1 388 ? 6.719 -8.843 16.980 1.00 15.54 388 LEU A O 1
ATOM 3242 N N . TYR A 1 389 ? 6.481 -6.908 15.814 1.00 15.48 389 TYR A N 1
ATOM 3243 C CA . TYR A 1 389 ? 6.102 -7.445 14.486 1.00 15.60 389 TYR A CA 1
ATOM 3244 C C . TYR A 1 389 ? 7.240 -7.175 13.505 1.00 15.30 389 TYR A C 1
ATOM 3245 O O . TYR A 1 389 ? 7.991 -6.178 13.621 1.00 15.29 389 TYR A O 1
ATOM 3254 N N . GLU A 1 390 ? 7.319 -8.078 12.527 1.00 14.24 390 GLU A N 1
ATOM 3255 C CA . GLU A 1 390 ? 8.155 -7.934 11.332 1.00 15.18 390 GLU A CA 1
ATOM 3256 C C . GLU A 1 390 ? 7.216 -7.944 10.141 1.00 17.19 390 GLU A C 1
ATOM 3257 O O . GLU A 1 390 ? 6.535 -8.934 9.940 1.00 19.31 390 GLU A O 1
ATOM 3263 N N . LEU A 1 391 ? 7.256 -6.881 9.347 1.00 16.64 391 LEU A N 1
ATOM 3264 C CA . LEU A 1 391 ? 6.395 -6.701 8.164 1.00 16.10 391 LEU A CA 1
ATOM 3265 C C . LEU A 1 391 ? 7.268 -6.690 6.917 1.00 16.04 391 LEU A C 1
ATOM 3266 O O . LEU A 1 391 ? 8.199 -5.897 6.843 1.00 16.29 391 LEU A O 1
ATOM 3271 N N . ASN A 1 392 ? 6.901 -7.507 5.939 1.00 15.92 392 ASN A N 1
ATOM 3272 C CA . ASN A 1 392 ? 7.507 -7.436 4.589 1.00 16.05 392 ASN A CA 1
ATOM 3273 C C . ASN A 1 392 ? 6.849 -6.267 3.852 1.00 15.61 392 ASN A C 1
ATOM 3274 O O . ASN A 1 392 ? 5.629 -6.284 3.630 1.00 18.17 392 ASN A O 1
ATOM 3279 N N . LEU A 1 393 ? 7.622 -5.207 3.614 1.00 15.34 393 LEU A N 1
ATOM 3280 C CA . LEU A 1 393 ? 7.095 -3.930 3.056 1.00 16.67 393 LEU A CA 1
ATOM 3281 C C . LEU A 1 393 ? 6.523 -4.179 1.648 1.00 18.29 393 LEU A C 1
ATOM 3282 O O . LEU A 1 393 ? 5.659 -3.448 1.237 1.00 17.50 393 LEU A O 1
ATOM 3287 N N . ASP A 1 394 ? 7.001 -5.202 0.963 1.00 17.14 394 ASP A N 1
ATOM 3288 C CA . ASP A 1 394 ? 6.573 -5.522 -0.421 1.00 17.90 394 ASP A CA 1
ATOM 3289 C C . ASP A 1 394 ? 5.357 -6.456 -0.385 1.00 18.45 394 ASP A C 1
ATOM 3290 O O . ASP A 1 394 ? 4.386 -6.134 -1.084 1.00 20.74 394 ASP A O 1
ATOM 3295 N N . SER A 1 395 ? 5.407 -7.576 0.351 1.00 18.49 395 SER A N 1
ATOM 3296 C CA . SER A 1 395 ? 4.350 -8.632 0.301 1.00 20.85 395 SER A CA 1
ATOM 3297 C C . SER A 1 395 ? 3.239 -8.384 1.306 1.00 21.03 395 SER A C 1
ATOM 3298 O O . SER A 1 395 ? 2.172 -9.062 1.222 1.00 21.95 395 SER A O 1
ATOM 3301 N N . ASP A 1 396 ? 3.490 -7.515 2.279 1.00 20.99 396 ASP A N 1
ATOM 3302 C CA . ASP A 1 396 ? 2.565 -7.233 3.403 1.00 23.25 396 ASP A CA 1
ATOM 3303 C C . ASP A 1 396 ? 2.524 -8.392 4.409 1.00 21.63 396 ASP A C 1
ATOM 3304 O O . ASP A 1 396 ? 1.671 -8.322 5.320 1.00 23.44 396 ASP A O 1
ATOM 3309 N N . GLU A 1 397 ? 3.356 -9.417 4.286 1.00 20.47 397 GLU A N 1
ATOM 3310 C CA . GLU A 1 397 ? 3.404 -10.521 5.282 1.00 21.53 397 GLU A CA 1
ATOM 3311 C C . GLU A 1 397 ? 3.803 -9.914 6.632 1.00 20.47 397 GLU A C 1
ATOM 3312 O O . GLU A 1 397 ? 4.868 -9.319 6.713 1.00 19.43 397 GLU A O 1
ATOM 3318 N N . ARG A 1 398 ? 2.989 -10.181 7.650 1.00 21.18 398 ARG A N 1
ATOM 3319 C CA . ARG A 1 398 ? 3.167 -9.606 9.001 1.00 18.81 398 ARG A CA 1
ATOM 3320 C C . ARG A 1 398 ? 3.408 -10.765 9.951 1.00 19.82 398 ARG A C 1
ATOM 3321 O O . ARG A 1 398 ? 2.526 -11.642 10.042 1.00 19.63 398 ARG A O 1
ATOM 3329 N N . VAL A 1 399 ? 4.560 -10.809 10.608 1.00 18.72 399 VAL A N 1
ATOM 3330 C CA . VAL A 1 399 ? 4.889 -11.974 11.478 1.00 18.39 399 VAL A CA 1
ATOM 3331 C C . VAL A 1 399 ? 5.209 -11.442 12.872 1.00 18.84 399 VAL A C 1
ATOM 3332 O O . VAL A 1 399 ? 5.926 -10.462 13.005 1.00 18.73 399 VAL A O 1
ATOM 3336 N N . MET A 1 400 ? 4.651 -12.066 13.898 1.00 18.87 400 MET A N 1
ATOM 3337 C CA . MET A 1 400 ? 4.992 -11.747 15.298 1.00 15.78 400 MET A CA 1
ATOM 3338 C C . MET A 1 400 ? 6.385 -12.277 15.569 1.00 16.43 400 MET A C 1
ATOM 3339 O O . MET A 1 400 ? 6.625 -13.469 15.286 1.00 19.75 400 MET A O 1
ATOM 3344 N N . LEU A 1 401 ? 7.248 -11.457 16.157 1.00 14.06 401 LEU A N 1
ATOM 3345 C CA . LEU A 1 401 ? 8.595 -11.886 16.569 1.00 16.57 401 LEU A CA 1
ATOM 3346 C C . LEU A 1 401 ? 8.630 -12.154 18.065 1.00 17.39 401 LEU A C 1
ATOM 3347 O O . LEU A 1 401 ? 9.387 -13.055 18.505 1.00 17.93 401 LEU A O 1
ATOM 3352 N N . LYS A 1 402 ? 7.867 -11.379 18.842 1.00 16.90 402 LYS A N 1
ATOM 3353 C CA . LYS A 1 402 ? 7.913 -11.536 20.302 1.00 16.10 402 LYS A CA 1
ATOM 3354 C C . LYS A 1 402 ? 6.684 -10.887 20.896 1.00 18.60 402 LYS A C 1
ATOM 3355 O O . LYS A 1 402 ? 6.240 -9.845 20.363 1.00 18.69 402 LYS A O 1
ATOM 3361 N N . GLN A 1 403 ? 6.149 -11.523 21.918 1.00 16.27 403 GLN A N 1
ATOM 3362 C CA . GLN A 1 403 ? 5.017 -10.996 22.695 1.00 18.32 403 GLN A CA 1
ATOM 3363 C C . GLN A 1 403 ? 5.487 -10.865 24.132 1.00 18.10 403 GLN A C 1
ATOM 3364 O O . GLN A 1 403 ? 6.177 -11.781 24.633 1.00 16.96 403 GLN A O 1
ATOM 3370 N N . GLN A 1 404 ? 5.101 -9.789 24.800 1.00 15.24 404 GLN A N 1
ATOM 3371 C CA . GLN A 1 404 ? 5.237 -9.698 26.287 1.00 15.55 404 GLN A CA 1
ATOM 3372 C C . GLN A 1 404 ? 4.477 -10.869 26.890 1.00 16.17 404 GLN A C 1
ATOM 3373 O O . GLN A 1 404 ? 3.285 -10.974 26.660 1.00 16.09 404 GLN A O 1
ATOM 3379 N N . GLU A 1 405 ? 5.147 -11.654 27.730 1.00 17.67 405 GLU A N 1
ATOM 3380 C CA . GLU A 1 405 ? 4.509 -12.770 28.443 1.00 19.56 405 GLU A CA 1
ATOM 3381 C C . GLU A 1 405 ? 3.877 -12.274 29.743 1.00 19.12 405 GLU A C 1
ATOM 3382 O O . GLU A 1 405 ? 4.515 -11.544 30.470 1.00 21.93 405 GLU A O 1
ATOM 3388 N N . VAL A 1 406 ? 2.594 -12.566 29.905 1.00 16.45 406 VAL A N 1
ATOM 3389 C CA . VAL A 1 406 ? 1.804 -12.193 31.108 1.00 17.85 406 VAL A CA 1
ATOM 3390 C C . VAL A 1 406 ? 1.064 -13.431 31.627 1.00 18.49 406 VAL A C 1
ATOM 3391 O O . VAL A 1 406 ? 0.167 -13.932 30.918 1.00 20.81 406 VAL A O 1
ATOM 3395 N N . LYS A 1 407 ? 1.522 -13.925 32.768 1.00 20.70 407 LYS A N 1
ATOM 3396 C CA . LYS A 1 407 ? 0.995 -15.131 33.428 1.00 22.89 407 LYS A CA 1
ATOM 3397 C C . LYS A 1 407 ? -0.287 -14.726 34.152 1.00 24.60 407 LYS A C 1
ATOM 3398 O O . LYS A 1 407 ? -0.453 -13.488 34.488 1.00 22.60 407 LYS A O 1
ATOM 3404 N N . ASN A 1 408 ? -1.214 -15.688 34.270 1.00 24.50 408 ASN A N 1
ATOM 3405 C CA . ASN A 1 408 ? -2.444 -15.543 35.077 1.00 25.96 408 ASN A CA 1
ATOM 3406 C C . ASN A 1 408 ? -3.380 -14.542 34.385 1.00 27.67 408 ASN A C 1
ATOM 3407 O O . ASN A 1 408 ? -4.133 -13.870 35.064 1.00 28.95 408 ASN A O 1
ATOM 3412 N N . PHE A 1 409 ? -3.263 -14.391 33.078 1.00 25.37 409 PHE A N 1
ATOM 3413 C CA . PHE A 1 409 ? -3.956 -13.343 32.289 1.00 22.20 409 PHE A CA 1
ATOM 3414 C C . PHE A 1 409 ? -4.709 -13.961 31.113 1.00 23.86 409 PHE A C 1
ATOM 3415 O O . PHE A 1 409 ? -4.084 -14.646 30.269 1.00 26.14 409 PHE A O 1
ATOM 3423 N N . THR A 1 410 ? -5.982 -13.639 30.992 1.00 21.61 410 THR A N 1
ATOM 3424 C CA . THR A 1 410 ? -6.863 -14.052 29.887 1.00 25.88 410 THR A CA 1
ATOM 3425 C C . THR A 1 410 ? -7.313 -12.764 29.220 1.00 21.70 410 THR A C 1
ATOM 3426 O O . THR A 1 410 ? -8.149 -12.066 29.786 1.00 19.26 410 THR A O 1
ATOM 3430 N N . PRO A 1 411 ? -6.866 -12.417 27.999 1.00 20.48 411 PRO A N 1
ATOM 3431 C CA . PRO A 1 411 ? -7.192 -11.090 27.490 1.00 19.75 411 PRO A CA 1
ATOM 3432 C C . PRO A 1 411 ? -8.689 -10.809 27.287 1.00 20.30 411 PRO A C 1
ATOM 3433 O O . PRO A 1 411 ? -9.109 -9.657 27.453 1.00 21.45 411 PRO A O 1
ATOM 3437 N N . GLU A 1 412 ? -9.517 -11.810 26.968 1.00 20.99 412 GLU A N 1
ATOM 3438 C CA . GLU A 1 412 ? -10.958 -11.624 26.702 1.00 21.84 412 GLU A CA 1
ATOM 3439 C C . GLU A 1 412 ? -11.686 -11.245 27.998 1.00 19.86 412 GLU A C 1
ATOM 3440 O O . GLU A 1 412 ? -12.841 -10.876 27.895 1.00 22.84 412 GLU A O 1
ATOM 3446 N N . ASN A 1 413 ? -11.063 -11.361 29.149 1.00 21.12 413 ASN A N 1
ATOM 3447 C CA . ASN A 1 413 ? -11.635 -10.881 30.436 1.00 20.47 413 ASN A CA 1
ATOM 3448 C C . ASN A 1 413 ? -11.784 -9.348 30.469 1.00 20.01 413 ASN A C 1
ATOM 3449 O O . ASN A 1 413 ? -12.571 -8.855 31.335 1.00 18.68 413 ASN A O 1
ATOM 3454 N N . TYR A 1 414 ? -11.101 -8.607 29.600 1.00 18.71 414 TYR A N 1
ATOM 3455 C CA . TYR A 1 414 ? -11.070 -7.121 29.698 1.00 17.22 414 TYR A CA 1
ATOM 3456 C C . TYR A 1 414 ? -11.712 -6.507 28.464 1.00 18.17 414 TYR A C 1
ATOM 3457 O O . TYR A 1 414 ? -11.710 -7.112 27.368 1.00 20.99 414 TYR A O 1
ATOM 3466 N N . ARG A 1 415 ? -12.229 -5.285 28.603 1.00 16.47 415 ARG A N 1
ATOM 3467 C CA . ARG A 1 415 ? -12.717 -4.501 27.472 1.00 18.30 415 ARG A CA 1
ATOM 3468 C C . ARG A 1 415 ? -12.132 -3.086 27.547 1.00 16.08 415 ARG A C 1
ATOM 3469 O O . ARG A 1 415 ? -11.874 -2.629 28.624 1.00 16.33 415 ARG A O 1
ATOM 3477 N N . SER A 1 416 ? -11.940 -2.487 26.408 1.00 16.36 416 SER A N 1
ATOM 3478 C CA . SER A 1 416 ? -11.400 -1.117 26.328 1.00 14.55 416 SER A CA 1
ATOM 3479 C C . SER A 1 416 ? -12.289 -0.281 25.434 1.00 15.78 416 SER A C 1
ATOM 3480 O O . SER A 1 416 ? -13.038 -0.849 24.575 1.00 16.94 416 SER A O 1
ATOM 3483 N N . GLU A 1 417 ? -12.234 1.036 25.622 1.00 15.26 417 GLU A N 1
ATOM 3484 C CA . GLU A 1 417 ? -12.992 1.976 24.793 1.00 15.31 417 GLU A CA 1
ATOM 3485 C C . GLU A 1 417 ? -12.166 3.238 24.565 1.00 15.59 417 GLU A C 1
ATOM 3486 O O . GLU A 1 417 ? -11.493 3.697 25.510 1.00 14.52 417 GLU A O 1
ATOM 3492 N N . ARG A 1 418 ? -12.389 3.853 23.422 1.00 15.24 418 ARG A N 1
ATOM 3493 C CA . ARG A 1 418 ? -12.039 5.258 23.167 1.00 15.94 418 ARG A CA 1
ATOM 3494 C C . ARG A 1 418 ? -13.300 6.065 23.372 1.00 16.57 418 ARG A C 1
ATOM 3495 O O . ARG A 1 418 ? -14.293 5.782 22.684 1.00 17.84 418 ARG A O 1
ATOM 3503 N N . VAL A 1 419 ? -13.187 7.094 24.183 1.00 15.18 419 VAL A N 1
ATOM 3504 C CA . VAL A 1 419 ? -14.257 8.080 24.498 1.00 17.70 419 VAL A CA 1
ATOM 3505 C C . VAL A 1 419 ? -13.722 9.457 24.154 1.00 16.96 419 VAL A C 1
ATOM 3506 O O . VAL A 1 419 ? -12.563 9.764 24.442 1.00 17.55 419 VAL A O 1
ATOM 3510 N N . TRP A 1 420 ? -14.561 10.272 23.508 1.00 15.70 420 TRP A N 1
ATOM 3511 C CA . TRP A 1 420 ? -14.223 11.670 23.238 1.00 16.23 420 TRP A CA 1
ATOM 3512 C C . TRP A 1 420 ? -15.108 12.526 24.134 1.00 16.96 420 TRP A C 1
ATOM 3513 O O . TRP A 1 420 ? -16.351 12.315 24.175 1.00 17.97 420 TRP A O 1
ATOM 3524 N N . VAL A 1 421 ? -14.494 13.425 24.866 1.00 15.31 421 VAL A N 1
ATOM 3525 C CA . VAL A 1 421 ? -15.189 14.337 25.821 1.00 15.75 421 VAL A CA 1
ATOM 3526 C C . VAL A 1 421 ? -15.151 15.742 25.269 1.00 17.17 421 VAL A C 1
ATOM 3527 O O . VAL A 1 421 ? -14.049 16.272 24.932 1.00 16.82 421 VAL A O 1
ATOM 3531 N N . LYS A 1 422 ? -16.327 16.382 25.121 1.00 17.03 422 LYS A N 1
ATOM 3532 C CA . LYS A 1 422 ? -16.348 17.811 24.753 1.00 18.57 422 LYS A CA 1
ATOM 3533 C C . LYS A 1 422 ? -16.043 18.620 26.007 1.00 17.81 422 LYS A C 1
ATOM 3534 O O . LYS A 1 422 ? -16.794 18.567 26.974 1.00 18.82 422 LYS A O 1
ATOM 3540 N N . ALA A 1 423 ? -14.870 19.238 26.008 1.00 16.99 423 ALA A N 1
ATOM 3541 C CA . ALA A 1 423 ? -14.348 20.044 27.126 1.00 19.12 423 ALA A CA 1
ATOM 3542 C C . ALA A 1 423 ? -15.171 21.316 27.244 1.00 18.99 423 ALA A C 1
ATOM 3543 O O . ALA A 1 423 ? -16.052 21.596 26.348 1.00 20.64 423 ALA A O 1
ATOM 3545 N N . ARG A 1 424 ? -14.934 22.035 28.319 1.00 17.46 424 ARG A N 1
ATOM 3546 C CA . ARG A 1 424 ? -15.749 23.237 28.659 1.00 19.05 424 ARG A CA 1
ATOM 3547 C C . ARG A 1 424 ? -15.650 24.283 27.537 1.00 22.30 424 ARG A C 1
ATOM 3548 O O . ARG A 1 424 ? -16.583 25.136 27.446 1.00 25.98 424 ARG A O 1
ATOM 3556 N N . ASP A 1 425 ? -14.554 24.347 26.790 1.00 19.82 425 ASP A N 1
ATOM 3557 C CA . ASP A 1 425 ? -14.352 25.279 25.651 1.00 19.08 425 ASP A CA 1
ATOM 3558 C C . ASP A 1 425 ? -14.790 24.660 24.316 1.00 20.13 425 ASP A C 1
ATOM 3559 O O . ASP A 1 425 ? -14.511 25.339 23.296 1.00 23.59 425 ASP A O 1
ATOM 3564 N N . GLY A 1 426 ? -15.455 23.514 24.320 1.00 19.87 426 GLY A N 1
ATOM 3565 C CA . GLY A 1 426 ? -15.967 22.785 23.149 1.00 22.82 426 GLY A CA 1
ATOM 3566 C C . GLY A 1 426 ? -14.916 21.985 22.398 1.00 22.21 426 GLY A C 1
ATOM 3567 O O . GLY A 1 426 ? -15.264 21.304 21.400 1.00 23.75 426 GLY A O 1
ATOM 3568 N N . VAL A 1 427 ? -13.659 21.999 22.866 1.00 19.48 427 VAL A N 1
ATOM 3569 C CA . VAL A 1 427 ? -12.581 21.158 22.268 1.00 20.99 427 VAL A CA 1
ATOM 3570 C C . VAL A 1 427 ? -12.797 19.690 22.688 1.00 19.02 427 VAL A C 1
ATOM 3571 O O . VAL A 1 427 ? -13.107 19.400 23.848 1.00 20.31 427 VAL A O 1
ATOM 3575 N N . GLU A 1 428 ? -12.709 18.780 21.718 1.00 17.33 428 GLU A N 1
ATOM 3576 C CA . GLU A 1 428 ? -12.848 17.319 21.926 1.00 17.44 428 GLU A CA 1
ATOM 3577 C C . GLU A 1 428 ? -11.543 16.727 22.464 1.00 16.43 428 GLU A C 1
ATOM 3578 O O . GLU A 1 428 ? -10.541 16.790 21.748 1.00 17.75 428 GLU A O 1
ATOM 3584 N N . VAL A 1 429 ? -11.639 16.077 23.624 1.00 16.65 429 VAL A N 1
ATOM 3585 C CA . VAL A 1 429 ? -10.470 15.476 24.326 1.00 15.04 429 VAL A CA 1
ATOM 3586 C C . VAL A 1 429 ? -10.641 13.985 24.265 1.00 14.99 429 VAL A C 1
ATOM 3587 O O . VAL A 1 429 ? -11.658 13.493 24.733 1.00 14.04 429 VAL A O 1
ATOM 3591 N N . PRO A 1 430 ? -9.653 13.222 23.749 1.00 14.20 430 PRO A N 1
ATOM 3592 C CA . PRO A 1 430 ? -9.764 11.762 23.688 1.00 14.91 430 PRO A CA 1
ATOM 3593 C C . PRO A 1 430 ? -9.394 11.181 25.063 1.00 14.06 430 PRO A C 1
ATOM 3594 O O . PRO A 1 430 ? -8.650 11.725 25.799 1.00 14.60 430 PRO A O 1
ATOM 3598 N N . VAL A 1 431 ? -9.983 10.032 25.310 1.00 12.71 431 VAL A N 1
ATOM 3599 C CA . VAL A 1 431 ? -9.848 9.236 26.536 1.00 13.89 431 VAL A CA 1
ATOM 3600 C C . VAL A 1 431 ? -9.696 7.787 26.141 1.00 13.87 431 VAL A C 1
ATOM 3601 O O . VAL A 1 431 ? -10.359 7.344 25.210 1.00 14.35 431 VAL A O 1
ATOM 3605 N N . SER A 1 432 ? -8.845 7.026 26.851 1.00 11.65 432 SER A N 1
ATOM 3606 C CA . SER A 1 432 ? -8.706 5.578 26.616 1.00 12.97 432 SER A CA 1
ATOM 3607 C C . SER A 1 432 ? -8.957 4.879 27.932 1.00 14.50 432 SER A C 1
ATOM 3608 O O . SER A 1 432 ? -8.306 5.236 28.930 1.00 14.54 432 SER A O 1
ATOM 3611 N N . LEU A 1 433 ? -9.901 3.932 27.992 1.00 13.01 433 LEU A N 1
ATOM 3612 C CA . LEU A 1 433 ? -10.176 3.259 29.274 1.00 12.74 433 LEU A CA 1
ATOM 3613 C C . LEU A 1 433 ? -10.294 1.761 29.079 1.00 13.35 433 LEU A C 1
ATOM 3614 O O . LEU A 1 433 ? -10.634 1.303 27.995 1.00 13.83 433 LEU A O 1
ATOM 3619 N N . VAL A 1 434 ? -10.033 1.071 30.164 1.00 12.25 434 VAL A N 1
ATOM 3620 C CA . VAL A 1 434 ? -10.053 -0.417 30.200 1.00 13.88 434 VAL A CA 1
ATOM 3621 C C . VAL A 1 434 ? -10.642 -0.890 31.522 1.00 14.33 434 VAL A C 1
ATOM 3622 O O . VAL A 1 434 ? -10.431 -0.274 32.590 1.00 13.81 434 VAL A O 1
ATOM 3626 N N . TYR A 1 435 ? -11.323 -2.032 31.506 1.00 14.97 435 TYR A N 1
ATOM 3627 C CA . TYR A 1 435 ? -11.906 -2.586 32.745 1.00 16.40 435 TYR A CA 1
ATOM 3628 C C . TYR A 1 435 ? -12.106 -4.077 32.551 1.00 16.18 435 TYR A C 1
ATOM 3629 O O . TYR A 1 435 ? -12.044 -4.560 31.417 1.00 16.85 435 TYR A O 1
ATOM 3638 N N . ARG A 1 436 ? -12.395 -4.758 33.640 1.00 16.03 436 ARG A N 1
ATOM 3639 C CA . ARG A 1 436 ? -12.679 -6.208 33.645 1.00 18.58 436 ARG A CA 1
ATOM 3640 C C . ARG A 1 436 ? -14.184 -6.354 33.434 1.00 17.94 436 ARG A C 1
ATOM 3641 O O . ARG A 1 436 ? -14.974 -5.730 34.149 1.00 17.97 436 ARG A O 1
ATOM 3649 N N . HIS A 1 437 ? -14.568 -7.152 32.442 1.00 18.17 437 HIS A N 1
ATOM 3650 C CA . HIS A 1 437 ? -15.984 -7.239 31.998 1.00 21.76 437 HIS A CA 1
ATOM 3651 C C . HIS A 1 437 ? -16.887 -7.789 33.110 1.00 21.54 437 HIS A C 1
ATOM 3652 O O . HIS A 1 437 ? -18.015 -7.251 33.320 1.00 23.67 437 HIS A O 1
ATOM 3659 N N . ASP A 1 438 ? -16.474 -8.866 33.749 1.00 23.43 438 ASP A N 1
ATOM 3660 C CA . ASP A 1 438 ? -17.387 -9.666 34.605 1.00 23.93 438 ASP A CA 1
ATOM 3661 C C . ASP A 1 438 ? -17.664 -8.927 35.930 1.00 25.97 438 ASP A C 1
ATOM 3662 O O . ASP A 1 438 ? -18.617 -9.332 36.608 1.00 25.55 438 ASP A O 1
ATOM 3667 N N . SER A 1 439 ? -16.885 -7.892 36.305 1.00 21.87 439 SER A N 1
ATOM 3668 C CA . SER A 1 439 ? -17.134 -7.043 37.507 1.00 21.42 439 SER A CA 1
ATOM 3669 C C . SER A 1 439 ? -17.654 -5.640 37.147 1.00 19.88 439 SER A C 1
ATOM 3670 O O . SER A 1 439 ? -17.888 -4.839 38.088 1.00 20.40 439 SER A O 1
ATOM 3673 N N . PHE A 1 440 ? -17.860 -5.329 35.875 1.00 19.51 440 PHE A N 1
ATOM 3674 C CA . PHE A 1 440 ? -18.384 -4.015 35.447 1.00 20.18 440 PHE A CA 1
ATOM 3675 C C . PHE A 1 440 ? -19.896 -3.886 35.700 1.00 24.82 440 PHE A C 1
ATOM 3676 O O . PHE A 1 440 ? -20.664 -4.710 35.194 1.00 23.79 440 PHE A O 1
ATOM 3684 N N . ALA A 1 441 ? -20.323 -2.857 36.429 1.00 22.94 441 ALA A N 1
ATOM 3685 C CA . ALA A 1 441 ? -21.753 -2.464 36.578 1.00 23.84 441 ALA A CA 1
ATOM 3686 C C . ALA A 1 441 ? -21.829 -0.940 36.574 1.00 21.89 441 ALA A C 1
ATOM 3687 O O . ALA A 1 441 ? -21.173 -0.356 37.453 1.00 20.75 441 ALA A O 1
ATOM 3689 N N . ARG A 1 442 ? -22.498 -0.345 35.586 1.00 22.93 442 ARG A N 1
ATOM 3690 C CA . ARG A 1 442 ? -22.504 1.117 35.320 1.00 24.28 442 ARG A CA 1
ATOM 3691 C C . ARG A 1 442 ? -22.782 1.860 36.614 1.00 23.00 442 ARG A C 1
ATOM 3692 O O . ARG A 1 442 ? -23.694 1.451 37.370 1.00 22.40 442 ARG A O 1
ATOM 3700 N N . GLY A 1 443 ? -21.986 2.898 36.876 1.00 21.26 443 GLY A N 1
ATOM 3701 C CA . GLY A 1 443 ? -22.136 3.748 38.055 1.00 21.27 443 GLY A CA 1
ATOM 3702 C C . GLY A 1 443 ? -21.564 3.193 39.342 1.00 19.67 443 GLY A C 1
ATOM 3703 O O . GLY A 1 443 ? -21.653 3.910 40.382 1.00 21.26 443 GLY A O 1
ATOM 3704 N N A THR A 1 444 ? -20.943 2.018 39.323 0.50 20.36 444 THR A N 1
ATOM 3705 N N B THR A 1 444 ? -21.014 1.967 39.357 0.50 18.44 444 THR A N 1
ATOM 3706 C CA A THR A 1 444 ? -20.600 1.281 40.560 0.50 21.76 444 THR A CA 1
ATOM 3707 C CA B THR A 1 444 ? -20.609 1.260 40.607 0.50 18.73 444 THR A CA 1
ATOM 3708 C C A THR A 1 444 ? -19.099 1.045 40.749 0.50 19.99 444 THR A C 1
ATOM 3709 C C B THR A 1 444 ? -19.095 1.053 40.758 0.50 18.38 444 THR A C 1
ATOM 3710 O O A THR A 1 444 ? -18.704 0.732 41.891 0.50 20.15 444 THR A O 1
ATOM 3711 O O B THR A 1 444 ? -18.683 0.749 41.896 0.50 19.14 444 THR A O 1
ATOM 3718 N N . ASN A 1 445 ? -18.317 1.155 39.686 1.00 17.76 445 ASN A N 1
ATOM 3719 C CA . ASN A 1 445 ? -16.895 0.759 39.720 1.00 17.80 445 ASN A CA 1
ATOM 3720 C C . ASN A 1 445 ? -16.045 1.955 40.143 1.00 17.03 445 ASN A C 1
ATOM 3721 O O . ASN A 1 445 ? -16.232 3.066 39.674 1.00 18.01 445 ASN A O 1
ATOM 3726 N N . PRO A 1 446 ? -14.986 1.708 40.922 1.00 16.69 446 PRO A N 1
ATOM 3727 C CA . PRO A 1 446 ? -14.013 2.777 41.174 1.00 16.19 446 PRO A CA 1
ATOM 3728 C C . PRO A 1 446 ? -13.312 3.148 39.870 1.00 15.77 446 PRO A C 1
ATOM 3729 O O . PRO A 1 446 ? -13.160 2.301 38.970 1.00 16.12 446 PRO A O 1
ATOM 3733 N N . LEU A 1 447 ? -12.895 4.402 39.765 1.00 14.95 447 LEU A N 1
ATOM 3734 C CA . LEU A 1 447 ? -12.209 4.927 38.578 1.00 15.19 447 LEU A CA 1
ATOM 3735 C C . LEU A 1 447 ? -10.795 5.240 39.023 1.00 15.00 447 LEU A C 1
ATOM 3736 O O . LEU A 1 447 ? -10.595 5.746 40.155 1.00 15.55 447 LEU A O 1
ATOM 3741 N N . MET A 1 448 ? -9.828 4.986 38.163 1.00 15.14 448 MET A N 1
ATOM 3742 C CA . MET A 1 448 ? -8.469 5.546 38.344 1.00 13.31 448 MET A CA 1
ATOM 3743 C C . MET A 1 448 ? -8.151 6.291 37.081 1.00 12.71 448 MET A C 1
ATOM 3744 O O . MET A 1 448 ? -8.126 5.673 36.060 1.00 14.21 448 MET A O 1
ATOM 3749 N N . VAL A 1 449 ? -7.926 7.590 37.204 1.00 12.87 449 VAL A N 1
ATOM 3750 C CA . VAL A 1 449 ? -7.703 8.505 36.060 1.00 11.82 449 VAL A CA 1
ATOM 3751 C C . VAL A 1 449 ? -6.254 8.959 36.129 1.00 12.04 449 VAL A C 1
ATOM 3752 O O . VAL A 1 449 ? -5.837 9.525 37.172 1.00 12.69 449 VAL A O 1
ATOM 3756 N N . TYR A 1 450 ? -5.509 8.647 35.065 1.00 11.94 450 TYR A N 1
ATOM 3757 C CA . TYR A 1 450 ? -4.059 8.888 34.979 1.00 11.81 450 TYR A CA 1
ATOM 3758 C C . TYR A 1 450 ? -3.861 9.954 33.911 1.00 10.89 450 TYR A C 1
ATOM 3759 O O . TYR A 1 450 ? -4.457 9.853 32.798 1.00 12.50 450 TYR A O 1
ATOM 3768 N N . GLY A 1 451 ? -3.018 10.941 34.205 1.00 11.44 451 GLY A N 1
ATOM 3769 C CA . GLY A 1 451 ? -2.705 11.993 33.236 1.00 12.09 451 GLY A CA 1
ATOM 3770 C C . GLY A 1 451 ? -1.266 12.427 33.400 1.00 11.44 451 GLY A C 1
ATOM 3771 O O . GLY A 1 451 ? -0.676 12.203 34.512 1.00 11.81 451 GLY A O 1
ATOM 3772 N N . TYR A 1 452 ? -0.730 13.009 32.375 1.00 11.43 452 TYR A N 1
ATOM 3773 C CA . TYR A 1 452 ? 0.570 13.702 32.401 1.00 10.57 452 TYR A CA 1
ATOM 3774 C C . TYR A 1 452 ? 0.382 15.137 31.903 1.00 11.88 452 TYR A C 1
ATOM 3775 O O . TYR A 1 452 ? 0.230 16.037 32.748 1.00 13.06 452 TYR A O 1
ATOM 3784 N N . GLY A 1 453 ? 0.342 15.320 30.579 1.00 11.29 453 GLY A N 1
ATOM 3785 C CA . GLY A 1 453 ? -0.111 16.609 30.004 1.00 11.66 453 GLY A CA 1
ATOM 3786 C C . GLY A 1 453 ? 0.926 17.695 29.916 1.00 12.12 453 GLY A C 1
ATOM 3787 O O . GLY A 1 453 ? 0.514 18.849 29.919 1.00 12.76 453 GLY A O 1
ATOM 3788 N N . SER A 1 454 ? 2.226 17.369 29.776 1.00 10.70 454 SER A N 1
ATOM 3789 C CA . SER A 1 454 ? 3.268 18.386 29.553 1.00 11.67 454 SER A CA 1
ATOM 3790 C C . SER A 1 454 ? 4.227 17.950 28.464 1.00 12.31 454 SER A C 1
ATOM 3791 O O . SER A 1 454 ? 4.371 16.715 28.185 1.00 11.36 454 SER A O 1
ATOM 3794 N N . TYR A 1 455 ? 4.956 18.901 27.928 1.00 13.82 455 TYR A N 1
ATOM 3795 C CA . TYR A 1 455 ? 6.135 18.722 27.039 1.00 13.93 455 TYR A CA 1
ATOM 3796 C C . TYR A 1 455 ? 5.787 18.102 25.681 1.00 15.47 455 TYR A C 1
ATOM 3797 O O . TYR A 1 455 ? 6.693 17.770 24.874 1.00 15.67 455 TYR A O 1
ATOM 3806 N N . GLY A 1 456 ? 4.528 17.881 25.378 1.00 13.07 456 GLY A N 1
ATOM 3807 C CA . GLY A 1 456 ? 4.127 17.212 24.151 1.00 14.12 456 GLY A CA 1
ATOM 3808 C C . GLY A 1 456 ? 4.338 15.714 24.257 1.00 13.32 456 GL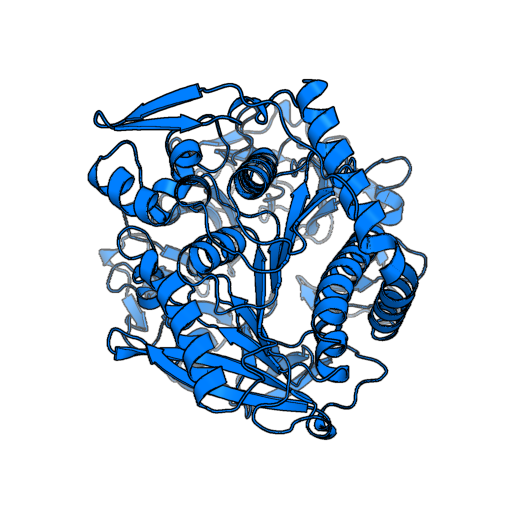Y A C 1
ATOM 3809 O O . GLY A 1 456 ? 4.212 15.020 23.234 1.00 14.91 456 GLY A O 1
ATOM 3810 N N . SER A 1 457 ? 4.581 15.228 25.458 1.00 13.85 457 SER A N 1
ATOM 3811 C CA . SER A 1 457 ? 4.716 13.790 25.771 1.00 13.45 457 SER A CA 1
ATOM 3812 C C . SER A 1 457 ? 3.302 13.222 25.762 1.00 15.55 457 SER A C 1
ATOM 3813 O O . SER A 1 457 ? 2.412 13.861 26.335 1.00 17.86 457 SER A O 1
ATOM 3816 N N . SER A 1 458 ? 3.080 12.126 25.081 1.00 15.78 458 SER A N 1
ATOM 3817 C CA . SER A 1 458 ? 1.748 11.478 25.006 1.00 14.94 458 SER A CA 1
ATOM 3818 C C . SER A 1 458 ? 1.648 10.317 25.991 1.00 15.83 458 SER A C 1
ATOM 3819 O O . SER A 1 458 ? 2.602 9.546 26.142 1.00 18.33 458 SER A O 1
ATOM 3822 N N . MET A 1 459 ? 0.506 10.220 26.645 1.00 14.23 459 MET A N 1
ATOM 3823 C CA . MET A 1 459 ? 0.152 9.026 27.455 1.00 15.05 459 MET A CA 1
ATOM 3824 C C . MET A 1 459 ? -0.503 8.037 26.515 1.00 15.75 459 MET A C 1
ATOM 3825 O O . MET A 1 459 ? -1.700 7.824 26.617 1.00 16.30 459 MET A O 1
ATOM 3830 N N . ASP A 1 460 ? 0.303 7.424 25.654 1.00 14.53 460 ASP A N 1
ATOM 3831 C CA . ASP A 1 460 ? -0.248 6.565 24.591 1.00 14.98 460 ASP A CA 1
ATOM 3832 C C . ASP A 1 460 ? -0.835 5.303 25.212 1.00 13.37 460 ASP A C 1
ATOM 3833 O O . ASP A 1 460 ? -0.310 4.790 26.181 1.00 14.95 460 ASP A O 1
ATOM 3838 N N . PRO A 1 461 ? -1.981 4.829 24.685 1.00 13.23 461 PRO A N 1
ATOM 3839 C CA . PRO A 1 461 ? -2.656 3.662 25.229 1.00 14.72 461 PRO A CA 1
ATOM 3840 C C . PRO A 1 461 ? -1.806 2.423 24.980 1.00 14.39 461 PRO A C 1
ATOM 3841 O O . PRO A 1 461 ? -1.545 2.111 23.827 1.00 20.57 461 PRO A O 1
ATOM 3845 N N . ALA A 1 462 ? -1.476 1.719 26.043 1.00 13.76 462 ALA A N 1
ATOM 3846 C CA . ALA A 1 462 ? -0.631 0.535 25.878 1.00 13.76 462 ALA A CA 1
ATOM 3847 C C . ALA A 1 462 ? -0.888 -0.388 27.043 1.00 13.00 462 ALA A C 1
ATOM 3848 O O . ALA A 1 462 ? -1.634 -0.058 28.002 1.00 15.46 462 ALA A O 1
ATOM 3850 N N . PHE A 1 463 ? -0.329 -1.577 26.938 1.00 12.36 463 PHE A N 1
ATOM 3851 C CA . PHE A 1 463 ? -0.611 -2.587 27.963 1.00 12.77 463 PHE A CA 1
ATOM 3852 C C . PHE A 1 463 ? 0.191 -2.344 29.231 1.00 12.60 463 PHE A C 1
ATOM 3853 O O . PHE A 1 463 ? 1.390 -2.010 29.156 1.00 16.09 463 PHE A O 1
ATOM 3861 N N . SER A 1 464 ? -0.418 -2.620 30.365 1.00 12.73 464 SER A N 1
ATOM 3862 C CA . SER A 1 464 ? 0.328 -2.669 31.640 1.00 12.49 464 SER A CA 1
ATOM 3863 C C . SER A 1 464 ? -0.005 -3.939 32.416 1.00 12.68 464 SER A C 1
ATOM 3864 O O . SER A 1 464 ? -1.201 -4.164 32.752 1.00 14.57 464 SER A O 1
ATOM 3867 N N . ALA A 1 465 ? 1.030 -4.711 32.755 1.00 14.02 465 ALA A N 1
ATOM 3868 C CA . ALA A 1 465 ? 0.806 -5.898 33.610 1.00 13.62 465 ALA A CA 1
ATOM 3869 C C . ALA A 1 465 ? 0.429 -5.498 35.037 1.00 13.23 465 ALA A C 1
ATOM 3870 O O . ALA A 1 465 ? -0.485 -6.068 35.626 1.00 15.21 465 ALA A O 1
ATOM 3872 N N . SER A 1 466 ? 1.094 -4.502 35.598 1.00 14.74 466 SER A N 1
ATOM 3873 C CA . SER A 1 466 ? 0.744 -4.056 36.972 1.00 15.86 466 SER A CA 1
ATOM 3874 C C . SER A 1 466 ? -0.707 -3.583 37.072 1.00 14.69 466 SER A C 1
ATOM 3875 O O . SER A 1 466 ? -1.362 -3.783 38.098 1.00 15.54 466 SER A O 1
ATOM 3878 N N . ARG A 1 467 ? -1.217 -2.941 36.035 1.00 13.12 467 ARG A N 1
ATOM 3879 C CA . ARG A 1 467 ? -2.577 -2.395 35.965 1.00 14.16 467 ARG A CA 1
ATOM 3880 C C . ARG A 1 467 ? -3.616 -3.490 36.223 1.00 13.36 467 ARG A C 1
ATOM 3881 O O . ARG A 1 467 ? -4.636 -3.180 36.789 1.00 12.76 467 ARG A O 1
ATOM 3889 N N . LEU A 1 468 ? -3.306 -4.746 35.883 1.00 14.33 468 LEU A N 1
ATOM 3890 C CA . LEU A 1 468 ? -4.251 -5.850 36.121 1.00 14.33 468 LEU A CA 1
ATOM 3891 C C . LEU A 1 468 ? -4.589 -5.945 37.619 1.00 13.95 468 LEU A C 1
ATOM 3892 O O . LEU A 1 468 ? -5.707 -6.404 37.931 1.00 16.20 468 LEU A O 1
ATOM 3897 N N . SER A 1 469 ? -3.693 -5.511 38.508 1.00 15.34 469 SER A N 1
ATOM 3898 C CA . SER A 1 469 ? -3.980 -5.557 39.966 1.00 16.09 469 SER A CA 1
ATOM 3899 C C . SER A 1 469 ? -5.164 -4.659 40.306 1.00 17.69 469 SER A C 1
ATOM 3900 O O . SER A 1 469 ? -5.908 -4.971 41.288 1.00 17.71 469 SER A O 1
ATOM 3903 N N . LEU A 1 470 ? -5.306 -3.536 39.611 1.00 14.34 470 LEU A N 1
ATOM 3904 C CA . LEU A 1 470 ? -6.508 -2.693 39.796 1.00 14.67 470 LEU A CA 1
ATOM 3905 C C . LEU A 1 470 ? -7.659 -3.300 39.027 1.00 13.91 470 LEU A C 1
ATOM 3906 O O . LEU A 1 470 ? -8.759 -3.251 39.550 1.00 15.11 470 LEU A O 1
ATOM 3911 N N . LEU A 1 471 ? -7.468 -3.721 37.767 1.00 13.87 471 LEU A N 1
ATOM 3912 C CA . LEU A 1 471 ? -8.608 -4.146 36.912 1.00 14.25 471 LEU A CA 1
ATOM 3913 C C . LEU A 1 471 ? -9.263 -5.383 37.538 1.00 16.86 471 LEU A C 1
ATOM 3914 O O . LEU A 1 471 ? -10.478 -5.450 37.491 1.00 15.14 471 LEU A O 1
ATOM 3919 N N . ASP A 1 472 ? -8.475 -6.232 38.138 1.00 16.19 472 ASP A N 1
ATOM 3920 C CA . ASP A 1 472 ? -8.972 -7.500 38.754 1.00 17.65 472 ASP A CA 1
ATOM 3921 C C . ASP A 1 472 ? -9.576 -7.220 40.130 1.00 19.22 472 ASP A C 1
ATOM 3922 O O . ASP A 1 472 ? -9.957 -8.195 40.821 1.00 20.86 472 ASP A O 1
ATOM 3927 N N . ARG A 1 473 ? -9.639 -5.966 40.558 1.00 16.81 473 ARG A N 1
ATOM 3928 C CA . ARG A 1 473 ? -10.336 -5.569 41.803 1.00 17.89 473 ARG A CA 1
ATOM 3929 C C . ARG A 1 473 ? -11.400 -4.524 41.475 1.00 17.83 473 ARG A C 1
ATOM 3930 O O . ARG A 1 473 ? -11.710 -3.671 42.327 1.00 22.48 473 ARG A O 1
ATOM 3938 N N . GLY A 1 474 ? -11.860 -4.513 40.238 1.00 16.31 474 GLY A N 1
ATOM 3939 C CA . GLY A 1 474 ? -13.068 -3.783 39.817 1.00 17.12 474 GLY A CA 1
ATOM 3940 C C . GLY A 1 474 ? -12.839 -2.361 39.342 1.00 15.93 474 GLY A C 1
ATOM 3941 O O . GLY A 1 474 ? -13.803 -1.637 39.077 1.00 16.27 474 GLY A O 1
ATOM 3942 N N . PHE A 1 475 ? -11.599 -1.927 39.190 1.00 15.39 475 PHE A N 1
ATOM 3943 C CA . PHE A 1 475 ? -11.320 -0.542 38.738 1.00 14.87 475 PHE A CA 1
ATOM 3944 C C . PHE A 1 475 ? -11.516 -0.403 37.237 1.00 15.28 475 PHE A C 1
ATOM 3945 O O . PHE A 1 475 ? -11.181 -1.285 36.450 1.00 15.98 475 PHE A O 1
ATOM 3953 N N . VAL A 1 476 ? -12.012 0.755 36.848 1.00 14.64 476 VAL A N 1
ATOM 3954 C CA . VAL A 1 476 ? -11.969 1.236 35.456 1.00 15.06 476 VAL A CA 1
ATOM 3955 C C . VAL A 1 476 ? -10.748 2.149 35.410 1.00 13.87 476 VAL A C 1
ATOM 3956 O O . VAL A 1 476 ? -10.714 3.133 36.163 1.00 14.63 476 VAL A O 1
ATOM 3960 N N . PHE A 1 477 ? -9.795 1.811 34.575 1.00 13.78 477 PHE A N 1
ATOM 3961 C CA . PHE A 1 477 ? -8.514 2.528 34.443 1.00 13.44 477 PHE A CA 1
ATOM 3962 C C . PHE A 1 477 ? -8.608 3.417 33.231 1.00 11.83 477 PHE A C 1
ATOM 3963 O O . PHE A 1 477 ? -8.871 2.923 32.142 1.00 12.13 477 PHE A O 1
ATOM 3971 N N . VAL A 1 478 ? -8.324 4.726 33.415 1.00 12.29 478 VAL A N 1
ATOM 3972 C CA . VAL A 1 478 ? -8.499 5.760 32.373 1.00 12.58 478 VAL A CA 1
ATOM 3973 C C . VAL A 1 478 ? -7.193 6.498 32.093 1.00 11.81 478 VAL A C 1
ATOM 3974 O O . VAL A 1 478 ? -6.589 6.980 33.046 1.00 12.70 478 VAL A O 1
ATOM 3978 N N . LEU A 1 479 ? -6.848 6.635 30.828 1.00 11.10 479 LEU A N 1
ATOM 3979 C CA . LEU A 1 479 ? -5.826 7.598 30.359 1.00 11.64 479 LEU A CA 1
ATOM 3980 C C . LEU A 1 479 ? -6.590 8.789 29.817 1.00 11.76 479 LEU A C 1
ATOM 3981 O O . LEU A 1 479 ? -7.294 8.667 28.795 1.00 11.91 479 LEU A O 1
ATOM 3986 N N . ALA A 1 480 ? -6.372 9.940 30.420 1.00 11.67 480 ALA A N 1
ATOM 3987 C CA . ALA A 1 480 ? -6.957 11.200 29.961 1.00 11.48 480 ALA A CA 1
ATOM 3988 C C . ALA A 1 480 ? -5.955 11.929 29.077 1.00 12.54 480 ALA A C 1
ATOM 3989 O O . ALA A 1 480 ? -4.914 12.372 29.591 1.00 12.31 480 ALA A O 1
ATOM 3991 N N . HIS A 1 481 ? -6.194 11.971 27.762 1.00 11.59 481 HIS A N 1
ATOM 3992 C CA . HIS A 1 481 ? -5.241 12.514 26.758 1.00 11.10 481 HIS A CA 1
ATOM 3993 C C . HIS A 1 481 ? -5.338 14.053 26.691 1.00 11.23 481 HIS A C 1
ATOM 3994 O O . HIS A 1 481 ? -5.667 14.623 25.649 1.00 12.41 481 HIS A O 1
ATOM 4001 N N . ILE A 1 482 ? -5.110 14.721 27.822 1.00 11.54 482 ILE A N 1
ATOM 4002 C CA . ILE A 1 482 ? -5.302 16.166 28.039 1.00 12.97 482 ILE A CA 1
ATOM 4003 C C . ILE A 1 482 ? -4.321 17.003 27.223 1.00 13.01 482 ILE A C 1
ATOM 4004 O O . ILE A 1 482 ? -3.200 16.540 26.865 1.00 11.74 482 ILE A O 1
ATOM 4009 N N . ARG A 1 483 ? -4.761 18.224 26.918 1.00 12.64 483 ARG A N 1
ATOM 4010 C CA . ARG A 1 483 ? -3.872 19.194 26.261 1.00 13.25 483 ARG A CA 1
ATOM 4011 C C . ARG A 1 483 ? -2.583 19.361 27.083 1.00 11.59 483 ARG A C 1
ATOM 4012 O O . ARG A 1 483 ? -2.617 19.281 28.335 1.00 10.94 483 ARG A O 1
ATOM 4020 N N . GLY A 1 484 ? -1.510 19.644 26.374 1.00 13.01 484 GLY A N 1
ATOM 4021 C CA . GLY A 1 484 ? -0.141 19.722 26.896 1.00 12.71 484 GLY A CA 1
ATOM 4022 C C . GLY A 1 484 ? 0.590 18.440 26.588 1.00 11.56 484 GLY A C 1
ATOM 4023 O O . GLY A 1 484 ? 1.817 18.474 26.488 1.00 11.77 484 GLY A O 1
ATOM 4024 N N . GLY A 1 485 ? -0.151 17.356 26.399 1.00 11.95 485 GLY A N 1
ATOM 4025 C CA . GLY A 1 485 ? 0.404 16.115 25.829 1.00 13.12 485 GLY A CA 1
ATOM 4026 C C . GLY A 1 485 ? 0.526 16.247 24.303 1.00 13.61 485 GLY A C 1
ATOM 4027 O O . GLY A 1 485 ? 0.285 17.346 23.737 1.00 14.24 485 GLY A O 1
ATOM 4028 N N . GLY A 1 486 ? 0.873 15.181 23.600 1.00 12.86 486 GLY A N 1
ATOM 4029 C CA . GLY A 1 486 ? 1.080 15.215 22.157 1.00 12.77 486 GLY A CA 1
ATOM 4030 C C . GLY A 1 486 ? 0.101 14.365 21.367 1.00 13.84 486 GLY A C 1
ATOM 4031 O O . GLY A 1 486 ? 0.318 14.208 20.186 1.00 15.16 486 GLY A O 1
ATOM 4032 N N . GLU A 1 487 ? -0.991 13.867 21.956 1.00 13.43 487 GLU A N 1
ATOM 4033 C CA . GLU A 1 487 ? -1.852 12.849 21.291 1.00 12.75 487 GLU A CA 1
ATOM 4034 C C . GLU A 1 487 ? -2.479 13.394 20.007 1.00 14.16 487 GLU A C 1
ATOM 4035 O O . GLU A 1 487 ? -2.684 12.608 19.067 1.00 15.03 487 GLU A O 1
ATOM 4041 N N . LEU A 1 488 ? -2.782 14.685 19.967 1.00 14.24 488 LEU A N 1
ATOM 4042 C CA . LEU A 1 488 ? -3.364 15.372 18.788 1.00 16.46 488 LEU A CA 1
ATOM 4043 C C . LEU A 1 488 ? -2.339 16.308 18.154 1.00 16.63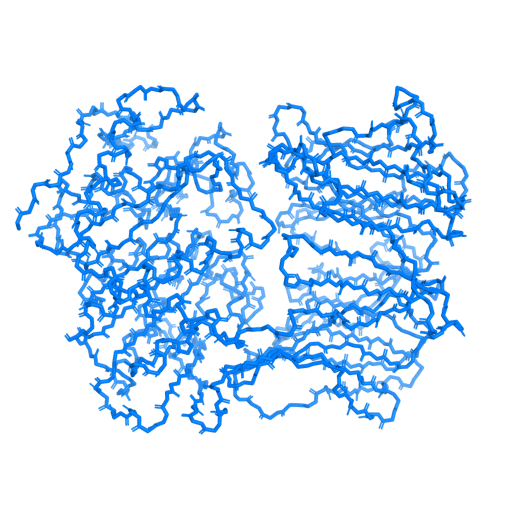 488 LEU A C 1
ATOM 4044 O O . LEU A 1 488 ? -2.741 17.280 17.471 1.00 20.04 488 LEU A O 1
ATOM 4049 N N . GLY A 1 489 ? -1.054 16.001 18.320 1.00 17.66 489 GLY A N 1
ATOM 4050 C CA . GLY A 1 489 ? 0.033 16.685 17.588 1.00 17.07 489 GLY A CA 1
ATOM 4051 C C . GLY A 1 489 ? 0.496 17.942 18.274 1.00 16.89 489 GLY A C 1
ATOM 4052 O O . GLY A 1 489 ? 0.147 18.227 19.428 1.00 16.54 489 GLY A O 1
ATOM 4053 N N . GLN A 1 490 ? 1.293 18.730 17.556 1.00 16.79 490 GLN A N 1
ATOM 4054 C CA . GLN A 1 490 ? 1.961 19.896 18.121 1.00 16.52 490 GLN A CA 1
ATOM 4055 C C . GLN A 1 490 ? 0.946 20.900 18.661 1.00 15.97 490 GLN A C 1
ATOM 4056 O O . GLN A 1 490 ? 1.264 21.549 19.680 1.00 15.72 490 GLN A O 1
ATOM 4062 N N . LEU A 1 491 ? -0.171 21.159 17.989 1.00 18.31 491 LEU A N 1
ATOM 4063 C CA . LEU A 1 491 ? -1.144 22.174 18.490 1.00 18.70 491 LEU A CA 1
ATOM 4064 C C . LEU A 1 491 ? -1.800 21.681 19.805 1.00 17.73 491 LEU A C 1
ATOM 4065 O O . LEU A 1 491 ? -2.211 22.501 20.639 1.00 16.32 491 LEU A O 1
ATOM 4070 N N . TRP A 1 492 ? -1.860 20.380 20.040 1.00 15.42 492 TRP A N 1
ATOM 4071 C CA . TRP A 1 492 ? -2.431 19.836 21.305 1.00 14.82 492 TRP A CA 1
ATOM 4072 C C . TRP A 1 492 ? -1.472 20.153 22.446 1.00 13.16 492 TRP A C 1
ATOM 4073 O O . TRP A 1 492 ? -1.913 20.503 23.573 1.00 13.39 492 TRP A O 1
ATOM 4084 N N . TYR A 1 493 ? -0.184 20.079 22.140 1.00 13.56 493 TYR A N 1
ATOM 4085 C CA . TYR A 1 493 ? 0.879 20.449 23.098 1.00 13.50 493 TYR A CA 1
ATOM 4086 C C . TYR A 1 493 ? 0.801 21.949 23.372 1.00 12.79 493 TYR A C 1
ATOM 4087 O O . TYR A 1 493 ? 0.743 22.380 24.520 1.00 14.50 493 TYR A O 1
ATOM 4096 N N . GLU A 1 494 ? 0.780 22.727 22.308 1.00 14.70 494 GLU A N 1
ATOM 4097 C CA . GLU A 1 494 ? 0.892 24.203 22.464 1.00 15.55 494 GLU A CA 1
ATOM 4098 C C . GLU A 1 494 ? -0.368 24.729 23.164 1.00 14.41 494 GLU A C 1
ATOM 4099 O O . GLU A 1 494 ? -0.277 25.731 23.902 1.00 16.27 494 GLU A O 1
ATOM 4105 N N . ASP A 1 495 ? -1.506 24.066 23.050 1.00 14.40 495 ASP A N 1
ATOM 4106 C CA . ASP A 1 495 ? -2.765 24.475 23.720 1.00 14.85 495 ASP A CA 1
ATOM 4107 C C . ASP A 1 495 ? -2.808 23.941 25.170 1.00 13.28 495 ASP A C 1
ATOM 4108 O O . ASP A 1 495 ? -3.831 24.086 25.801 1.00 14.85 495 ASP A O 1
ATOM 4113 N N . GLY A 1 496 ? -1.674 23.488 25.700 1.00 13.07 496 GLY A N 1
ATOM 4114 C CA . GLY A 1 496 ? -1.565 23.108 27.123 1.00 13.48 496 GLY A CA 1
ATOM 4115 C C . GLY A 1 496 ? -0.187 23.421 27.658 1.00 13.60 496 GLY A C 1
ATOM 4116 O O . GLY A 1 496 ? 0.309 22.655 28.479 1.00 12.90 496 GLY A O 1
ATOM 4117 N N . LYS A 1 497 ? 0.383 24.565 27.289 1.00 14.39 497 LYS A N 1
ATOM 4118 C CA . LYS A 1 497 ? 1.646 25.054 27.868 1.00 15.68 497 LYS A CA 1
ATOM 4119 C C . LYS A 1 497 ? 1.605 26.582 27.853 1.00 13.84 497 LYS A C 1
ATOM 4120 O O . LYS A 1 497 ? 0.707 27.140 27.199 1.00 13.35 497 LYS A O 1
ATOM 4126 N N . LEU A 1 498 ? 2.579 27.164 28.512 1.00 14.54 498 LEU A N 1
ATOM 4127 C CA . LEU A 1 498 ? 2.762 28.646 28.546 1.00 14.72 498 LEU A CA 1
ATOM 4128 C C . LEU A 1 498 ? 1.428 29.288 28.931 1.00 14.66 498 LEU A C 1
ATOM 4129 O O . LEU A 1 498 ? 0.835 28.885 29.971 1.00 15.86 498 LEU A O 1
ATOM 4134 N N . PHE A 1 499 ? 0.856 30.204 28.130 1.00 15.20 499 PHE A N 1
ATOM 4135 C CA . PHE A 1 499 ? -0.382 30.915 28.500 1.00 15.80 499 PHE A CA 1
ATOM 4136 C C . PHE A 1 499 ? -1.635 30.107 28.236 1.00 14.39 499 PHE A C 1
ATOM 4137 O O . PHE A 1 499 ? -2.781 30.615 28.374 1.00 15.99 499 PHE A O 1
ATOM 4145 N N . LYS A 1 500 ? -1.463 28.811 27.924 1.00 14.61 500 LYS A N 1
ATOM 4146 C CA . LYS A 1 500 ? -2.584 27.856 27.774 1.00 15.33 500 LYS A CA 1
ATOM 4147 C C . LYS A 1 500 ? -2.448 26.701 28.764 1.00 13.77 500 LYS A C 1
ATOM 4148 O O . LYS A 1 500 ? -3.308 25.770 28.675 1.00 14.55 500 LYS A O 1
ATOM 4154 N N . LYS A 1 501 ? -1.508 26.779 29.712 1.00 14.06 501 LYS A N 1
ATOM 4155 C CA . LYS A 1 501 ? -1.297 25.588 30.590 1.00 13.58 501 LYS A CA 1
ATOM 4156 C C . LYS A 1 501 ? -2.553 25.245 31.379 1.00 15.14 501 LYS A C 1
ATOM 4157 O O . LYS A 1 501 ? -2.796 24.044 31.619 1.00 13.29 501 LYS A O 1
ATOM 4163 N N . GLN A 1 502 ? -3.418 26.208 31.747 1.00 12.34 502 GLN A N 1
ATOM 4164 C CA . GLN A 1 502 ? -4.632 25.839 32.484 1.00 14.01 502 GLN A CA 1
ATOM 4165 C C . GLN A 1 502 ? -5.499 24.816 31.737 1.00 13.22 502 GLN A C 1
ATOM 4166 O O . GLN A 1 502 ? -6.284 24.115 32.431 1.00 12.43 502 GLN A O 1
ATOM 4172 N N . ASN A 1 503 ? -5.437 24.734 30.414 1.00 13.05 503 ASN A N 1
ATOM 4173 C CA . ASN A 1 503 ? -6.261 23.790 29.635 1.00 12.66 503 ASN A CA 1
ATOM 4174 C C . ASN A 1 503 ? -5.896 22.344 30.064 1.00 12.48 503 ASN A C 1
ATOM 4175 O O . ASN A 1 503 ? -6.784 21.466 30.074 1.00 12.42 503 ASN A O 1
ATOM 4180 N N . THR A 1 504 ? -4.644 22.095 30.441 1.00 11.96 504 THR A N 1
ATOM 4181 C CA . THR A 1 504 ? -4.259 20.737 30.933 1.00 11.85 504 THR A CA 1
ATOM 4182 C C . THR A 1 504 ? -5.155 20.306 32.106 1.00 12.74 504 THR A C 1
ATOM 4183 O O . THR A 1 504 ? -5.716 19.176 32.115 1.00 12.80 504 THR A O 1
ATOM 4187 N N . PHE A 1 505 ? -5.294 21.165 33.121 1.00 11.43 505 PHE A N 1
ATOM 4188 C CA . PHE A 1 505 ? -6.003 20.829 34.369 1.00 12.33 505 PHE A CA 1
ATOM 4189 C C . PHE A 1 505 ? -7.516 20.777 34.067 1.00 11.94 505 PHE A C 1
ATOM 4190 O O . PHE A 1 505 ? -8.238 19.868 34.553 1.00 12.85 505 PHE A O 1
ATOM 4198 N N . ASN A 1 506 ? -7.995 21.769 33.325 1.00 13.62 506 ASN A N 1
ATOM 4199 C CA . ASN A 1 506 ? -9.431 21.836 32.946 1.00 13.49 506 ASN A CA 1
ATOM 4200 C C . ASN A 1 506 ? -9.840 20.567 32.201 1.00 13.07 506 ASN A C 1
ATOM 4201 O O . ASN A 1 506 ? -10.902 19.997 32.466 1.00 14.68 506 ASN A O 1
ATOM 4206 N N . ASP A 1 507 ? -9.007 20.119 31.275 1.00 13.76 507 ASP A N 1
ATOM 4207 C CA . ASP A 1 507 ? -9.301 18.909 30.475 1.00 13.07 507 ASP A CA 1
ATOM 4208 C C . ASP A 1 507 ? -9.396 17.698 31.401 1.00 13.50 507 ASP A C 1
ATOM 4209 O O . ASP A 1 507 ? -10.224 16.843 31.203 1.00 13.08 507 ASP A O 1
ATOM 4214 N N . PHE A 1 508 ? -8.500 17.585 32.386 1.00 12.65 508 PHE A N 1
ATOM 4215 C CA . PHE A 1 508 ? -8.491 16.433 33.294 1.00 11.41 508 PHE A CA 1
ATOM 4216 C C . PHE A 1 508 ? -9.810 16.374 34.101 1.00 12.77 508 PHE A C 1
ATOM 4217 O O . PHE A 1 508 ? -10.406 15.322 34.246 1.00 13.71 508 PHE A O 1
ATOM 4225 N N . ILE A 1 509 ? -10.234 17.518 34.621 1.00 13.11 509 ILE A N 1
ATOM 4226 C CA . ILE A 1 509 ? -11.487 17.691 35.396 1.00 13.32 509 ILE A CA 1
ATOM 4227 C C . ILE A 1 509 ? -12.665 17.399 34.445 1.00 13.97 509 ILE A C 1
ATOM 4228 O O . ILE A 1 509 ? -13.557 16.623 34.805 1.00 14.03 509 ILE A O 1
ATOM 4233 N N . ASP A 1 510 ? -12.635 17.947 33.233 1.00 13.57 510 ASP A N 1
ATOM 4234 C CA . ASP A 1 510 ? -13.767 17.772 32.269 1.00 14.33 510 ASP A CA 1
ATOM 4235 C C . ASP A 1 510 ? -13.926 16.294 31.898 1.00 15.13 510 ASP A C 1
ATOM 4236 O O . ASP A 1 510 ? -15.075 15.797 31.847 1.00 14.35 510 ASP A O 1
ATOM 4241 N N . VAL A 1 511 ? -12.827 15.585 31.645 1.00 14.47 511 VAL A N 1
ATOM 4242 C CA . VAL A 1 511 ? -12.865 14.148 31.290 1.00 14.17 511 VAL A CA 1
ATOM 4243 C C . VAL A 1 511 ? -13.453 13.392 32.485 1.00 13.42 511 VAL A C 1
ATOM 4244 O O . VAL A 1 511 ? -14.299 12.486 32.310 1.00 15.38 511 VAL A O 1
ATOM 4248 N N . THR A 1 512 ? -12.976 13.672 33.700 1.00 14.43 512 THR A N 1
ATOM 4249 C CA . THR A 1 512 ? -13.384 12.939 34.909 1.00 14.02 512 THR A CA 1
ATOM 4250 C C . THR A 1 512 ? -14.899 13.158 35.102 1.00 15.20 512 THR A C 1
ATOM 4251 O O . THR A 1 512 ? -15.599 12.166 35.311 1.00 16.84 512 THR A O 1
ATOM 4255 N N . GLU A 1 513 ? -15.347 14.405 35.010 1.00 16.10 513 GLU A N 1
ATOM 4256 C CA . GLU A 1 513 ? -16.783 14.712 35.241 1.00 15.53 513 GLU A CA 1
ATOM 4257 C C . GLU A 1 513 ? -17.598 13.975 34.190 1.00 15.66 513 GLU A C 1
ATOM 4258 O O . GLU A 1 513 ? -18.682 13.435 34.564 1.00 16.24 513 GLU A O 1
ATOM 4264 N N . ALA A 1 514 ? -17.166 13.966 32.950 1.00 15.16 514 ALA A N 1
ATOM 4265 C CA . ALA A 1 514 ? -17.943 13.349 31.849 1.00 15.23 514 ALA A CA 1
ATOM 4266 C C . ALA A 1 514 ? -18.053 11.849 32.102 1.00 15.35 514 ALA A C 1
ATOM 4267 O O . ALA A 1 514 ? -19.134 11.268 31.944 1.00 18.66 514 ALA A O 1
ATOM 4269 N N . LEU A 1 515 ? -16.954 11.183 32.489 1.00 15.90 515 LEU A N 1
ATOM 4270 C CA . LEU A 1 515 ? -16.975 9.721 32.683 1.00 16.38 515 LEU A CA 1
ATOM 4271 C C . LEU A 1 515 ? -17.934 9.360 33.821 1.00 16.14 515 LEU A C 1
ATOM 4272 O O . LEU A 1 515 ? -18.577 8.305 33.772 1.00 18.22 515 LEU A O 1
ATOM 4277 N N . ILE A 1 516 ? -17.975 10.152 34.865 1.00 16.40 516 ILE A N 1
ATOM 4278 C CA . ILE A 1 516 ? -18.918 9.890 35.979 1.00 17.95 516 ILE A CA 1
ATOM 4279 C C . ILE A 1 516 ? -20.334 10.125 35.421 1.00 17.45 516 ILE A C 1
ATOM 4280 O O . ILE A 1 516 ? -21.199 9.269 35.666 1.00 19.12 516 ILE A O 1
ATOM 4285 N N . ALA A 1 517 ? -20.578 11.258 34.795 1.00 17.24 517 ALA A N 1
ATOM 4286 C CA . ALA A 1 517 ? -21.935 11.551 34.229 1.00 18.25 517 ALA A CA 1
ATOM 4287 C C . ALA A 1 517 ? -22.384 10.406 33.320 1.00 20.40 517 ALA A C 1
ATOM 4288 O O . ALA A 1 517 ? -23.621 10.078 33.297 1.00 21.85 517 ALA A O 1
ATOM 4290 N N . GLN A 1 518 ? -21.489 9.818 32.534 1.00 19.34 518 GLN A N 1
ATOM 4291 C CA . GLN A 1 518 ? -21.846 8.784 31.543 1.00 18.48 518 GLN A CA 1
ATOM 4292 C C . GLN A 1 518 ? -21.951 7.376 32.139 1.00 19.34 518 GLN A C 1
ATOM 4293 O O . GLN A 1 518 ? -22.239 6.446 31.367 1.00 21.26 518 GLN A O 1
ATOM 4299 N N . GLY A 1 519 ? -21.663 7.161 33.419 1.00 18.01 519 GLY A N 1
ATOM 4300 C CA . GLY A 1 519 ? -21.860 5.890 34.129 1.00 17.90 519 GLY A CA 1
ATOM 4301 C C . GLY A 1 519 ? -20.665 4.969 34.075 1.00 19.81 519 GLY A C 1
ATOM 4302 O O . GLY A 1 519 ? -20.795 3.780 34.419 1.00 20.89 519 GLY A O 1
ATOM 4303 N N . TYR A 1 520 ? -19.471 5.471 33.754 1.00 17.28 520 TYR A N 1
ATOM 4304 C CA . TYR A 1 520 ? -18.277 4.588 33.729 1.00 17.61 520 TYR A CA 1
ATOM 4305 C C . TYR A 1 520 ? -17.797 4.266 35.150 1.00 18.63 520 TYR A C 1
ATOM 4306 O O . TYR A 1 520 ? -17.180 3.233 35.350 1.00 18.53 520 TYR A O 1
ATOM 4315 N N . GLY A 1 521 ? -18.120 5.110 36.121 1.00 19.65 521 GLY A N 1
ATOM 4316 C CA . GLY A 1 521 ? -17.685 4.843 37.491 1.00 19.75 521 GLY A CA 1
ATOM 4317 C C . GLY A 1 521 ? -18.559 5.432 38.568 1.00 20.82 521 GLY A C 1
ATOM 4318 O O . GLY A 1 521 ? -19.433 6.255 38.262 1.00 20.23 521 GLY A O 1
ATOM 4319 N N . ASP A 1 522 ? -18.241 5.014 39.787 1.00 18.46 522 ASP A N 1
ATOM 4320 C CA . ASP A 1 522 ? -18.805 5.466 41.066 1.00 19.05 522 ASP A CA 1
ATOM 4321 C C . ASP A 1 522 ? -18.319 6.874 41.364 1.00 19.55 522 ASP A C 1
ATOM 4322 O O . ASP A 1 522 ? -17.125 7.021 41.685 1.00 18.45 522 ASP A O 1
ATOM 4327 N N . ALA A 1 523 ? -19.208 7.855 41.391 1.00 18.66 523 ALA A N 1
ATOM 4328 C CA . ALA A 1 523 ? -18.849 9.248 41.740 1.00 17.48 523 ALA A CA 1
ATOM 4329 C C . ALA A 1 523 ? -18.123 9.362 43.099 1.00 18.78 523 ALA A C 1
ATOM 4330 O O . ALA A 1 523 ? -17.323 10.343 43.276 1.00 20.32 523 ALA A O 1
ATOM 4332 N N . LYS A 1 524 ? -18.405 8.492 44.062 1.00 19.36 524 LYS A N 1
ATOM 4333 C CA . LYS A 1 524 ? -17.781 8.498 45.408 1.00 20.61 524 LYS A CA 1
ATOM 4334 C C . LYS A 1 524 ? -16.402 7.822 45.420 1.00 18.69 524 LYS A C 1
ATOM 4335 O O . LYS A 1 524 ? -15.741 7.827 46.484 1.00 18.02 524 LYS A O 1
ATOM 4341 N N . ARG A 1 525 ? -16.010 7.138 44.345 1.00 17.27 525 ARG A N 1
ATOM 4342 C CA . ARG A 1 525 ? -14.757 6.340 44.408 1.00 16.99 525 ARG A CA 1
ATOM 4343 C C . ARG A 1 525 ? -13.955 6.616 43.145 1.00 15.24 525 ARG A C 1
ATOM 4344 O O . ARG A 1 525 ? -13.679 5.687 42.392 1.00 14.67 525 ARG A O 1
ATOM 4352 N N . VAL A 1 526 ? -13.620 7.891 42.956 1.00 17.00 526 VAL A N 1
ATOM 4353 C CA . VAL A 1 526 ? -12.818 8.375 41.814 1.00 14.99 526 VAL A CA 1
ATOM 4354 C C . VAL A 1 526 ? -11.413 8.703 42.325 1.00 13.28 526 VAL A C 1
ATOM 4355 O O . VAL A 1 526 ? -11.260 9.427 43.332 1.00 14.59 526 VAL A O 1
ATOM 4359 N N . PHE A 1 527 ? -10.408 8.067 41.740 1.00 12.87 527 PHE A N 1
ATOM 4360 C CA . PHE A 1 527 ? -9.007 8.240 42.157 1.00 12.65 527 PHE A CA 1
ATOM 4361 C C . PHE A 1 527 ? -8.249 8.772 40.960 1.00 12.07 527 PHE A C 1
ATOM 4362 O O . PHE A 1 527 ? -8.663 8.614 39.777 1.00 12.90 527 PHE A O 1
ATOM 4370 N N . ALA A 1 528 ? -7.139 9.444 41.260 1.00 12.52 528 ALA A N 1
ATOM 4371 C CA . ALA A 1 528 ? -6.262 9.948 40.195 1.00 11.83 528 ALA A CA 1
ATOM 4372 C C . ALA A 1 528 ? -4.794 9.773 40.603 1.00 11.90 528 ALA A C 1
ATOM 4373 O O . ALA A 1 528 ? -4.454 9.722 41.803 1.00 12.69 528 ALA A O 1
ATOM 4375 N N . MET A 1 529 ? -3.936 9.756 39.604 1.00 13.39 529 MET A N 1
ATOM 4376 C CA . MET A 1 529 ? -2.475 9.639 39.811 1.00 12.96 529 MET A CA 1
ATOM 4377 C C . MET A 1 529 ? -1.751 10.390 38.692 1.00 12.75 529 MET A C 1
ATOM 4378 O O . MET A 1 529 ? -2.208 10.453 37.523 1.00 11.58 529 MET A O 1
ATOM 4383 N N . GLY A 1 530 ? -0.599 10.943 39.046 1.00 12.30 530 GLY A N 1
ATOM 4384 C CA . GLY A 1 530 ? 0.333 11.526 38.067 1.00 11.66 530 GLY A CA 1
ATOM 4385 C C . GLY A 1 530 ? 1.651 11.782 38.748 1.00 11.43 530 GLY A C 1
ATOM 4386 O O . GLY A 1 530 ? 1.703 11.868 39.959 1.00 13.27 530 GLY A O 1
ATOM 4387 N N . GLY A 1 531 ? 2.705 11.872 37.939 1.00 11.89 531 GLY A N 1
ATOM 4388 C CA . GLY A 1 531 ? 4.055 12.125 38.441 1.00 12.01 531 GLY A CA 1
ATOM 4389 C C . GLY A 1 531 ? 4.823 13.184 37.685 1.00 11.54 531 GLY A C 1
ATOM 4390 O O . GLY A 1 531 ? 4.650 13.335 36.476 1.00 12.86 531 GLY A O 1
ATOM 4391 N N . SER A 1 532 ? 5.658 13.883 38.448 1.00 13.18 532 SER A N 1
ATOM 4392 C CA . SER A 1 532 ? 6.522 14.953 37.959 1.00 14.19 532 SER A CA 1
ATOM 4393 C C . SER A 1 532 ? 5.656 16.091 37.394 1.00 13.76 532 SER A C 1
ATOM 4394 O O . SER A 1 532 ? 4.877 16.658 38.164 1.00 12.85 532 SER A O 1
ATOM 4397 N N . ALA A 1 533 ? 5.703 16.360 36.087 1.00 13.83 533 ALA A N 1
ATOM 4398 C CA . ALA A 1 533 ? 4.705 17.300 35.495 1.00 12.39 533 ALA A CA 1
ATOM 4399 C C . ALA A 1 533 ? 3.279 16.773 35.650 1.00 13.06 533 ALA A C 1
ATOM 4400 O O . ALA A 1 533 ? 2.370 17.611 35.740 1.00 11.26 533 ALA A O 1
ATOM 4402 N N . GLY A 1 534 ? 3.060 15.456 35.738 1.00 11.49 534 GLY A N 1
ATOM 4403 C CA . GLY A 1 534 ? 1.763 14.846 36.123 1.00 12.09 534 GLY A CA 1
ATOM 4404 C C . GLY A 1 534 ? 1.401 15.094 37.570 1.00 10.74 534 GLY A C 1
ATOM 4405 O O . GLY A 1 534 ? 0.247 14.977 37.939 1.00 11.60 534 GLY A O 1
ATOM 4406 N N . GLY A 1 535 ? 2.388 15.359 38.440 1.00 11.12 535 GLY A N 1
ATOM 4407 C CA . GLY A 1 535 ? 2.180 15.769 39.832 1.00 11.16 535 GLY A CA 1
ATOM 4408 C C . GLY A 1 535 ? 1.747 17.220 39.922 1.00 10.54 535 GLY A C 1
ATOM 4409 O O . GLY A 1 535 ? 0.952 17.525 40.820 1.00 11.24 535 GLY A O 1
ATOM 4410 N N . LEU A 1 536 ? 2.305 18.088 39.075 1.00 11.19 536 LEU A N 1
ATOM 4411 C CA . LEU A 1 536 ? 1.754 19.465 38.877 1.00 11.54 536 LEU A CA 1
ATOM 4412 C C . LEU A 1 536 ? 0.255 19.344 38.530 1.00 12.20 536 LEU A C 1
ATOM 4413 O O . LEU A 1 536 ? -0.567 20.042 39.143 1.00 12.01 536 LEU A O 1
ATOM 4418 N N . LEU A 1 537 ? -0.102 18.451 37.618 1.00 11.50 537 LEU A N 1
ATOM 4419 C CA . LEU A 1 537 ? -1.512 18.171 37.270 1.00 10.37 537 LEU A CA 1
ATOM 4420 C C . LEU A 1 537 ? -2.299 17.810 38.540 1.00 11.12 537 LEU A C 1
ATOM 4421 O O . LEU A 1 537 ? -3.387 18.375 38.792 1.00 10.30 537 LEU A O 1
ATOM 4426 N N . MET A 1 538 ? -1.849 16.816 39.296 1.00 11.56 538 MET A N 1
ATOM 4427 C CA . MET A 1 538 ? -2.538 16.401 40.536 1.00 10.65 538 MET A CA 1
ATOM 4428 C C . MET A 1 538 ? -2.735 17.635 41.451 1.00 11.36 538 MET A C 1
ATOM 4429 O O . MET A 1 538 ? -3.853 17.847 41.944 1.00 12.52 538 MET A O 1
ATOM 4434 N N . GLY A 1 539 ? -1.662 18.405 41.653 1.00 10.77 539 GLY A N 1
ATOM 4435 C CA . GLY A 1 539 ? -1.669 19.510 42.615 1.00 11.26 539 GLY A CA 1
ATOM 4436 C C . GLY A 1 539 ? -2.664 20.570 42.185 1.00 11.38 539 GLY A C 1
ATOM 4437 O O . GLY A 1 539 ? -3.377 21.069 43.051 1.00 12.55 539 GLY A O 1
ATOM 4438 N N . ALA A 1 540 ? -2.745 20.900 40.907 1.00 12.37 540 ALA A N 1
ATOM 4439 C CA . ALA A 1 540 ? -3.621 21.994 40.401 1.00 12.98 540 ALA A CA 1
ATOM 4440 C C . ALA A 1 540 ? -5.066 21.496 40.497 1.00 13.91 540 ALA A C 1
ATOM 4441 O O . ALA A 1 540 ? -5.982 22.240 40.946 1.00 14.64 540 ALA A O 1
ATOM 4443 N N . VAL A 1 541 ? -5.275 20.242 40.135 1.00 14.53 541 VAL A N 1
ATOM 4444 C CA . VAL A 1 541 ? -6.639 19.711 40.039 1.00 14.69 541 VAL A CA 1
ATOM 4445 C C . VAL A 1 541 ? -7.238 19.607 41.445 1.00 13.99 541 VAL A C 1
ATOM 4446 O O . VAL A 1 541 ? -8.478 19.862 41.639 1.00 13.96 541 VAL A O 1
ATOM 4450 N N . IL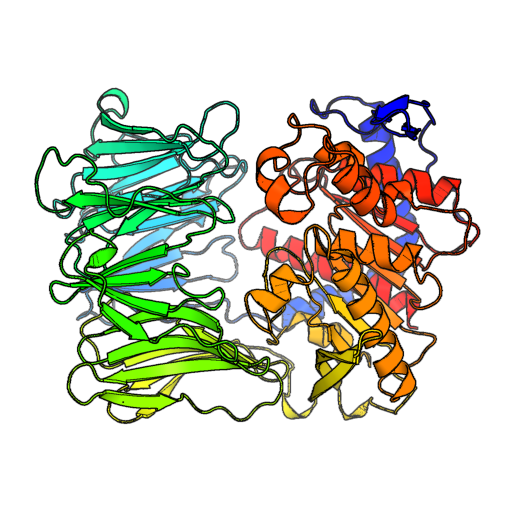E A 1 542 ? -6.460 19.237 42.458 1.00 12.24 542 ILE A N 1
ATOM 4451 C CA . ILE A 1 542 ? -7.100 19.101 43.786 1.00 12.66 542 ILE A CA 1
ATOM 4452 C C . ILE A 1 542 ? -7.356 20.489 44.361 1.00 14.22 542 ILE A C 1
ATOM 4453 O O . ILE A 1 542 ? -8.245 20.625 45.206 1.00 15.68 542 ILE A O 1
ATOM 4458 N N . ASN A 1 543 ? -6.552 21.503 44.003 1.00 13.54 543 ASN A N 1
ATOM 4459 C CA . ASN A 1 543 ? -6.846 22.867 44.494 1.00 13.74 543 ASN A CA 1
ATOM 4460 C C . ASN A 1 543 ? -8.151 23.340 43.855 1.00 15.55 543 ASN A C 1
ATOM 4461 O O . ASN A 1 543 ? -8.965 23.998 44.581 1.00 15.10 543 ASN A O 1
ATOM 4466 N N . GLN A 1 544 ? -8.328 23.034 42.572 1.00 15.34 544 GLN A N 1
ATOM 4467 C CA . GLN A 1 544 ? -9.416 23.619 41.725 1.00 16.10 544 GLN A CA 1
ATOM 4468 C C . GLN A 1 544 ? -10.705 22.846 41.917 1.00 17.09 544 GLN A C 1
ATOM 4469 O O . GLN A 1 544 ? -11.815 23.471 41.867 1.00 18.82 544 GLN A O 1
ATOM 4475 N N . ALA A 1 545 ? -10.635 21.535 42.028 1.00 15.17 545 ALA A N 1
ATOM 4476 C CA . ALA A 1 545 ? -11.798 20.627 42.106 1.00 15.56 545 ALA A CA 1
ATOM 4477 C C . ALA A 1 545 ? -11.526 19.576 43.169 1.00 16.16 545 ALA A C 1
ATOM 4478 O O . ALA A 1 545 ? -11.605 18.398 42.886 1.00 17.61 545 ALA A O 1
ATOM 4480 N N . PRO A 1 546 ? -11.450 20.016 44.444 1.00 17.08 546 PRO A N 1
ATOM 4481 C CA . PRO A 1 546 ? -11.108 19.140 45.565 1.00 19.44 546 PRO A CA 1
ATOM 4482 C C . PRO A 1 546 ? -12.137 18.050 45.859 1.00 19.59 546 PRO A C 1
ATOM 4483 O O . PRO A 1 546 ? -11.758 17.031 46.392 1.00 23.13 546 PRO A O 1
ATOM 4487 N N . GLU A 1 547 ? -13.421 18.263 45.497 1.00 17.32 547 GLU A N 1
ATOM 4488 C CA . GLU A 1 547 ? -14.474 17.269 45.821 1.00 17.50 547 GLU A CA 1
ATOM 4489 C C . GLU A 1 547 ? -14.614 16.188 44.759 1.00 18.48 547 GLU A C 1
ATOM 4490 O O . GLU A 1 547 ? -15.308 15.206 45.007 1.00 19.89 547 GLU A O 1
ATOM 4496 N N . LEU A 1 548 ? -13.955 16.346 43.618 1.00 19.20 548 LEU A N 1
ATOM 4497 C CA . LEU A 1 548 ? -14.095 15.404 42.486 1.00 18.92 548 LEU A CA 1
ATOM 4498 C C . LEU A 1 548 ? -13.481 14.045 42.841 1.00 19.24 548 LEU A C 1
ATOM 4499 O O . LEU A 1 548 ? -14.061 12.996 42.518 1.00 19.37 548 LEU A O 1
ATOM 4504 N N . PHE A 1 549 ? -12.322 14.071 43.486 1.00 18.91 549 PHE A N 1
ATOM 4505 C CA . PHE A 1 549 ? -11.550 12.835 43.730 1.00 16.03 549 PHE A CA 1
ATOM 4506 C C . PHE A 1 549 ? -11.672 12.419 45.188 1.00 16.56 549 PHE A C 1
ATOM 4507 O O . PHE A 1 549 ? -11.612 13.256 46.150 1.00 19.07 549 PHE A O 1
ATOM 4515 N N . ASN A 1 550 ? -11.774 11.114 45.387 1.00 14.92 550 ASN A N 1
ATOM 4516 C CA . ASN A 1 550 ? -11.696 10.462 46.725 1.00 16.47 550 ASN A CA 1
ATOM 4517 C C . ASN A 1 550 ? -10.248 10.499 47.206 1.00 15.11 550 ASN A C 1
ATOM 4518 O O . ASN A 1 550 ? -10.028 10.847 48.363 1.00 15.21 550 ASN A O 1
ATOM 4523 N N . GLY A 1 551 ? -9.323 10.022 46.364 1.00 16.13 551 GLY A N 1
ATOM 4524 C CA . GLY A 1 551 ? -7.917 9.871 46.728 1.00 15.30 551 GLY A CA 1
ATOM 4525 C C . GLY A 1 551 ? -7.023 10.086 45.530 1.00 13.91 551 GLY A C 1
ATOM 4526 O O . GLY A 1 551 ? -7.460 9.878 44.422 1.00 14.04 551 GLY A O 1
ATOM 4527 N N . ILE A 1 552 ? -5.780 10.458 45.792 1.00 13.73 552 ILE A N 1
ATOM 4528 C CA . ILE A 1 552 ? -4.771 10.900 44.800 1.00 13.63 552 ILE A CA 1
ATOM 4529 C C . ILE A 1 552 ? -3.436 10.253 45.151 1.00 13.18 552 ILE A C 1
ATOM 4530 O O . ILE A 1 552 ? -3.068 10.223 46.342 1.00 13.89 552 ILE A O 1
ATOM 4535 N N . VAL A 1 553 ? -2.699 9.861 44.133 1.00 12.58 553 VAL A N 1
ATOM 4536 C CA . VAL A 1 553 ? -1.256 9.612 44.273 1.00 11.86 553 VAL A CA 1
ATOM 4537 C C . VAL A 1 553 ? -0.503 10.651 43.445 1.00 12.36 553 VAL A C 1
ATOM 4538 O O . VAL A 1 553 ? -0.730 10.701 42.238 1.00 12.82 553 VAL A O 1
ATOM 4542 N N . ALA A 1 554 ? 0.318 11.468 44.086 1.00 13.18 554 ALA A N 1
ATOM 4543 C CA . ALA A 1 554 ? 1.133 12.494 43.424 1.00 13.33 554 ALA A CA 1
ATOM 4544 C C . ALA A 1 554 ? 2.593 12.056 43.568 1.00 13.61 554 ALA A C 1
ATOM 4545 O O . ALA A 1 554 ? 3.174 12.167 44.674 1.00 14.41 554 ALA A O 1
ATOM 4547 N N . GLN A 1 555 ? 3.193 11.571 42.489 1.00 14.00 555 GLN A N 1
ATOM 4548 C CA . GLN A 1 555 ? 4.624 11.156 42.500 1.00 14.26 555 GLN A CA 1
ATOM 4549 C C . GLN A 1 555 ? 5.523 12.329 42.170 1.00 15.29 555 GLN A C 1
ATOM 4550 O O . GLN A 1 555 ? 5.277 13.043 41.165 1.00 15.01 555 GLN A O 1
ATOM 4556 N N . VAL A 1 556 ? 6.643 12.466 42.899 1.00 14.45 556 VAL A N 1
ATOM 4557 C CA . VAL A 1 556 ? 7.692 13.481 42.665 1.00 14.42 556 VAL A CA 1
ATOM 4558 C C . VAL A 1 556 ? 7.094 14.743 42.045 1.00 13.96 556 VAL A C 1
ATOM 4559 O O . VAL A 1 556 ? 7.561 15.184 40.994 1.00 14.34 556 VAL A O 1
ATOM 4563 N N . PRO A 1 557 ? 6.091 15.377 42.689 1.00 13.34 557 PRO A N 1
ATOM 4564 C CA . PRO A 1 557 ? 5.297 16.416 42.008 1.00 12.39 557 PRO A CA 1
ATOM 4565 C C . PRO A 1 557 ? 5.954 17.792 41.901 1.00 12.93 557 PRO A C 1
ATOM 4566 O O . PRO A 1 557 ? 6.575 18.280 42.868 1.00 14.91 557 PRO A O 1
ATOM 4570 N N . PHE A 1 558 ? 5.817 18.405 40.730 1.00 12.37 558 PHE A N 1
ATOM 4571 C CA . PHE A 1 558 ? 6.284 19.783 40.452 1.00 12.72 558 PHE A CA 1
ATOM 4572 C C . PHE A 1 558 ? 5.186 20.721 40.952 1.00 12.90 558 PHE A C 1
ATOM 4573 O O . PHE A 1 558 ? 4.162 20.877 40.284 1.00 13.47 558 PHE A O 1
ATOM 4581 N N . VAL A 1 559 ? 5.358 21.265 42.132 1.00 13.38 559 VAL A N 1
ATOM 4582 C CA . VAL A 1 559 ? 4.267 22.046 42.795 1.00 12.19 559 VAL A CA 1
ATOM 4583 C C . VAL A 1 559 ? 4.680 23.445 43.251 1.00 14.23 559 VAL A C 1
ATOM 4584 O O . VAL A 1 559 ? 3.771 24.293 43.376 1.00 14.10 559 VAL A O 1
ATOM 4588 N N . ASP A 1 560 ? 5.977 23.716 43.461 1.00 13.07 560 ASP A N 1
ATOM 4589 C CA . ASP A 1 560 ? 6.425 25.057 43.915 1.00 14.15 560 ASP A CA 1
ATOM 4590 C C . ASP A 1 560 ? 6.811 25.873 42.680 1.00 13.01 560 ASP A C 1
ATOM 4591 O O . ASP A 1 560 ? 7.969 26.325 42.509 1.00 13.98 560 ASP A O 1
ATOM 4596 N N . VAL A 1 561 ? 5.898 26.035 41.723 1.00 14.27 561 VAL A N 1
ATOM 4597 C CA . VAL A 1 561 ? 6.267 26.359 40.343 1.00 15.10 561 VAL A CA 1
ATOM 4598 C C . VAL A 1 561 ? 6.845 27.768 40.229 1.00 15.68 561 VAL A C 1
ATOM 4599 O O . VAL A 1 561 ? 7.851 27.929 39.532 1.00 14.76 561 VAL A O 1
ATOM 4603 N N . VAL A 1 562 ? 6.187 28.754 40.807 1.00 14.81 562 VAL A N 1
ATOM 4604 C CA . VAL A 1 562 ? 6.625 30.161 40.654 1.00 14.82 562 VAL A CA 1
ATOM 4605 C C . VAL A 1 562 ? 7.994 30.344 41.294 1.00 14.49 562 VAL A C 1
ATOM 4606 O O . VAL A 1 562 ? 8.893 30.832 40.645 1.00 16.18 562 VAL A O 1
ATOM 4610 N N . THR A 1 563 ? 8.139 29.916 42.538 1.00 14.82 563 THR A N 1
ATOM 4611 C CA . THR A 1 563 ? 9.424 30.055 43.284 1.00 17.83 563 THR A CA 1
ATOM 4612 C C . THR A 1 563 ? 10.516 29.290 42.535 1.00 17.19 563 THR A C 1
ATOM 4613 O O . THR A 1 563 ? 11.637 29.882 42.337 1.00 17.57 563 THR A O 1
ATOM 4617 N N . THR A 1 564 ? 10.266 28.048 42.091 1.00 15.33 564 THR A N 1
ATOM 4618 C CA . THR A 1 564 ? 11.315 27.313 41.342 1.00 15.83 564 THR A CA 1
ATOM 4619 C C . THR A 1 564 ? 11.661 28.058 40.045 1.00 15.81 564 THR A C 1
ATOM 4620 O O . THR A 1 564 ? 12.853 28.107 39.679 1.00 17.19 564 THR A O 1
ATOM 4624 N N . MET A 1 565 ? 10.683 28.548 39.282 1.00 15.46 565 MET A N 1
ATOM 4625 C CA . MET A 1 565 ? 10.931 29.134 37.953 1.00 14.97 565 MET A CA 1
ATOM 4626 C C . MET A 1 565 ? 11.518 30.539 38.087 1.00 15.80 565 MET A C 1
ATOM 4627 O O . MET A 1 565 ? 12.073 31.020 37.121 1.00 16.33 565 MET A O 1
ATOM 4632 N N . LEU A 1 566 ? 11.520 31.122 39.293 1.00 16.38 566 LEU A N 1
ATOM 4633 C CA . LEU A 1 566 ? 12.226 32.418 39.551 1.00 18.75 566 LEU A CA 1
ATOM 4634 C C . LEU A 1 566 ? 13.689 32.171 39.909 1.00 21.58 566 LEU A C 1
ATOM 4635 O O . LEU A 1 566 ? 14.392 33.179 40.052 1.00 24.14 566 LEU A O 1
ATOM 4640 N N . ASP A 1 567 ? 14.158 30.922 40.034 1.00 19.88 567 ASP A N 1
ATOM 4641 C CA . ASP A 1 567 ? 15.522 30.635 40.586 1.00 22.82 567 ASP A CA 1
ATOM 4642 C C . ASP A 1 567 ? 16.365 29.765 39.650 1.00 25.83 567 ASP A C 1
ATOM 4643 O O . ASP A 1 567 ? 16.188 28.540 39.636 1.00 27.89 567 ASP A O 1
ATOM 4648 N N . GLU A 1 568 ? 17.311 30.364 38.897 1.00 26.35 568 GLU A N 1
ATOM 4649 C CA . GLU A 1 568 ? 18.121 29.606 37.903 1.00 30.52 568 GLU A CA 1
ATOM 4650 C C . GLU A 1 568 ? 19.148 28.691 38.567 1.00 31.95 568 GLU A C 1
ATOM 4651 O O . GLU A 1 568 ? 19.668 27.835 37.847 1.00 32.12 568 GLU A O 1
ATOM 4657 N N . SER A 1 569 ? 19.371 28.804 39.880 1.00 33.51 569 SER A N 1
ATOM 4658 C CA . SER A 1 569 ? 20.263 27.892 40.647 1.00 37.47 569 SER A CA 1
ATOM 4659 C C . SER A 1 569 ? 19.663 26.479 40.733 1.00 38.47 569 SER A C 1
ATOM 4660 O O . SER A 1 569 ? 20.355 25.523 41.149 1.00 36.95 569 SER A O 1
ATOM 4663 N N . ILE A 1 570 ? 18.380 26.327 40.420 1.00 34.67 570 ILE A N 1
ATOM 4664 C CA . ILE A 1 570 ? 17.733 24.999 40.435 1.00 34.81 570 ILE A CA 1
ATOM 4665 C C . ILE A 1 570 ? 17.968 24.367 39.065 1.00 36.54 570 ILE A C 1
ATOM 4666 O O . ILE A 1 570 ? 17.690 25.011 38.051 1.00 32.89 570 ILE A O 1
ATOM 4671 N N . PRO A 1 571 ? 18.519 23.128 38.972 1.00 46.35 571 PRO A N 1
ATOM 4672 C CA . PRO A 1 571 ? 18.560 22.425 37.694 1.00 50.34 571 PRO A CA 1
ATOM 4673 C C . PRO A 1 571 ? 17.161 22.413 37.053 1.00 49.24 571 PRO A C 1
ATOM 4674 O O . PRO A 1 571 ? 16.164 22.327 37.771 1.00 54.58 571 PRO A O 1
ATOM 4678 N N . LEU A 1 572 ? 17.130 22.525 35.726 1.00 44.61 572 LEU A N 1
ATOM 4679 C CA . LEU A 1 572 ? 15.914 22.486 34.868 1.00 42.28 572 LEU A CA 1
ATOM 4680 C C . LEU A 1 572 ? 15.424 23.906 34.610 1.00 32.14 572 LEU A C 1
ATOM 4681 O O . LEU A 1 572 ? 14.858 24.101 33.541 1.00 32.92 572 LEU A O 1
ATOM 4686 N N . THR A 1 573 ? 15.558 24.849 35.547 1.00 28.57 573 THR A N 1
ATOM 4687 C CA . THR A 1 573 ? 14.795 26.113 35.454 1.00 29.65 573 THR A CA 1
ATOM 4688 C C . THR A 1 573 ? 15.103 26.812 34.117 1.00 29.14 573 THR A C 1
ATOM 4689 O O . THR A 1 573 ? 14.179 27.212 33.423 1.00 25.46 573 THR A O 1
ATOM 4693 N N . THR A 1 574 ? 16.372 26.954 33.746 1.00 30.43 574 THR A N 1
ATOM 4694 C CA . THR A 1 574 ? 16.736 27.746 32.543 1.00 30.77 574 THR A CA 1
ATOM 4695 C C . THR A 1 574 ? 16.275 27.030 31.267 1.00 32.63 574 THR A C 1
ATOM 4696 O O . THR A 1 574 ? 16.088 27.725 30.294 1.00 33.40 574 THR A O 1
ATOM 4700 N N . GLY A 1 575 ? 16.077 25.710 31.318 1.00 30.11 575 GLY A N 1
ATOM 4701 C CA . GLY A 1 575 ? 15.545 24.911 30.192 1.00 29.73 575 GLY A CA 1
ATOM 4702 C C . GLY A 1 575 ? 14.013 24.859 30.092 1.00 31.82 575 GLY A C 1
ATOM 4703 O O . GLY A 1 575 ? 13.528 24.227 29.084 1.00 28.93 575 GLY A O 1
ATOM 4704 N N . GLU A 1 576 ? 13.252 25.436 31.054 1.00 22.55 576 GLU A N 1
ATOM 4705 C CA . GLU A 1 576 ? 11.782 25.252 31.201 1.00 24.72 576 GLU A CA 1
ATOM 4706 C C . GLU A 1 576 ? 11.007 26.562 31.023 1.00 21.11 576 GLU A C 1
ATOM 4707 O O . GLU A 1 576 ? 9.738 26.564 31.097 1.00 19.23 576 GLU A O 1
ATOM 4713 N N . TYR A 1 577 ? 11.683 27.659 30.668 1.00 23.34 577 TYR A N 1
ATOM 4714 C CA . TYR A 1 577 ? 10.971 28.909 30.329 1.00 21.99 577 TYR A CA 1
ATOM 4715 C C . TYR A 1 577 ? 10.075 28.716 29.115 1.00 23.11 577 TYR A C 1
ATOM 4716 O O . TYR A 1 577 ? 9.120 29.477 28.998 1.00 22.67 577 TYR A O 1
ATOM 4725 N N . ASP A 1 578 ? 10.399 27.767 28.193 1.00 19.45 578 ASP A N 1
ATOM 4726 C CA . ASP A 1 578 ? 9.567 27.573 26.996 1.00 19.80 578 ASP A CA 1
ATOM 4727 C C . ASP A 1 578 ? 8.467 26.567 27.325 1.00 17.07 578 ASP A C 1
ATOM 4728 O O . ASP A 1 578 ? 7.682 26.354 26.454 1.00 19.95 578 ASP A O 1
ATOM 4733 N N . GLU A 1 579 ? 8.397 26.026 28.556 1.00 16.77 579 GLU A N 1
ATOM 4734 C CA . GLU A 1 579 ? 7.266 25.169 28.946 1.00 14.98 579 GLU A CA 1
ATOM 4735 C C . GLU A 1 579 ? 6.233 25.944 29.756 1.00 16.13 579 GLU A C 1
ATOM 4736 O O . GLU A 1 579 ? 5.103 26.032 29.296 1.00 16.70 579 GLU A O 1
ATOM 4742 N N . TRP A 1 580 ? 6.656 26.515 30.893 1.00 16.77 580 TRP A N 1
ATOM 4743 C CA . TRP A 1 580 ? 5.749 27.212 31.852 1.00 16.74 580 TRP A CA 1
ATOM 4744 C C . TRP A 1 580 ? 5.774 28.727 31.601 1.00 18.44 580 TRP A C 1
ATOM 4745 O O . TRP A 1 580 ? 4.777 29.406 31.948 1.00 17.20 580 TRP A O 1
ATOM 4756 N N . GLY A 1 581 ? 6.902 29.229 31.106 1.00 17.44 581 GLY A N 1
ATOM 4757 C CA . GLY A 1 581 ? 7.119 30.680 30.996 1.00 16.07 581 GLY A CA 1
ATOM 4758 C C . GLY A 1 581 ? 8.158 31.134 31.978 1.00 16.54 581 GLY A C 1
ATOM 4759 O O . GLY A 1 581 ? 8.715 30.351 32.820 1.00 18.09 581 GLY A O 1
ATOM 4760 N N . ASN A 1 582 ? 8.483 32.405 31.879 1.00 16.76 582 ASN A N 1
ATOM 4761 C CA . ASN A 1 582 ? 9.545 32.981 32.704 1.00 19.13 582 ASN A CA 1
ATOM 4762 C C . ASN A 1 582 ? 8.884 33.961 33.663 1.00 20.72 582 ASN A C 1
ATOM 4763 O O . ASN A 1 582 ? 8.475 35.051 33.238 1.00 19.10 582 ASN A O 1
ATOM 4768 N N . PRO A 1 583 ? 8.752 33.626 34.961 1.00 16.68 583 PRO A N 1
ATOM 4769 C CA . PRO A 1 583 ? 8.013 34.489 35.891 1.00 16.74 583 PRO A CA 1
ATOM 4770 C C . PRO A 1 583 ? 8.746 35.789 36.257 1.00 18.59 583 PRO A C 1
ATOM 4771 O O . PRO A 1 583 ? 8.201 36.539 36.996 1.00 17.54 583 PRO A O 1
ATOM 4775 N N . ASN A 1 584 ? 9.948 35.997 35.718 1.00 19.01 584 ASN A N 1
ATOM 4776 C CA . ASN A 1 584 ? 10.627 37.321 35.804 1.00 20.45 584 ASN A CA 1
ATOM 4777 C C . ASN A 1 584 ? 9.837 38.318 34.968 1.00 20.29 584 ASN A C 1
ATOM 4778 O O . ASN A 1 584 ? 10.016 39.545 35.156 1.00 20.53 584 ASN A O 1
ATOM 4783 N N . GLN A 1 585 ? 8.967 37.856 34.075 1.00 17.74 585 GLN A N 1
ATOM 4784 C CA . GLN A 1 585 ? 7.970 38.715 33.372 1.00 19.23 585 GLN A CA 1
ATOM 4785 C C . GLN A 1 585 ? 6.624 38.662 34.099 1.00 19.93 585 GLN A C 1
ATOM 4786 O O . GLN A 1 585 ? 6.102 37.585 34.394 1.00 17.75 585 GLN A O 1
ATOM 4792 N N . GLN A 1 586 ? 6.063 39.809 34.436 1.00 17.43 586 GLN A N 1
ATOM 4793 C CA . GLN A 1 586 ? 4.814 39.871 35.229 1.00 16.46 586 GLN A CA 1
ATOM 4794 C C . GLN A 1 586 ? 3.687 39.067 34.572 1.00 16.58 586 GLN A C 1
ATOM 4795 O O . GLN A 1 586 ? 2.897 38.450 35.308 1.00 17.02 586 GLN A O 1
ATOM 4801 N N . ALA A 1 587 ? 3.570 39.067 33.244 1.00 14.55 587 ALA A N 1
ATOM 4802 C CA . ALA A 1 587 ? 2.497 38.352 32.543 1.00 14.40 587 ALA A CA 1
ATOM 4803 C C . ALA A 1 587 ? 2.594 36.867 32.895 1.00 14.56 587 ALA A C 1
ATOM 4804 O O . ALA A 1 587 ? 1.513 36.259 33.197 1.00 15.64 587 ALA A O 1
ATOM 4806 N N . TYR A 1 588 ? 3.780 36.293 32.863 1.00 15.85 588 TYR A N 1
ATOM 4807 C CA . TYR A 1 588 ? 3.979 34.856 33.236 1.00 15.52 588 TYR A CA 1
ATOM 4808 C C . TYR A 1 588 ? 3.890 34.624 34.747 1.00 16.53 588 TYR A C 1
ATOM 4809 O O . TYR A 1 588 ? 3.264 33.665 35.186 1.00 14.60 588 TYR A O 1
ATOM 4818 N N . TYR A 1 589 ? 4.420 35.518 35.573 1.00 15.54 589 TYR A N 1
ATOM 4819 C CA . TYR A 1 589 ? 4.231 35.421 37.036 1.00 15.65 589 TYR A CA 1
ATOM 4820 C C . TYR A 1 589 ? 2.734 35.272 37.349 1.00 16.70 589 TYR A C 1
ATOM 4821 O O . TYR A 1 589 ? 2.300 34.341 38.035 1.00 16.15 589 TYR A O 1
ATOM 4830 N N . ASP A 1 590 ? 1.902 36.168 36.833 1.00 15.99 590 ASP A N 1
ATOM 4831 C CA . ASP A 1 590 ? 0.440 36.129 37.130 1.00 15.83 590 ASP A CA 1
ATOM 4832 C C . ASP A 1 590 ? -0.165 34.824 36.614 1.00 15.17 590 ASP A C 1
ATOM 4833 O O . ASP A 1 590 ? -1.013 34.230 37.318 1.00 15.95 590 ASP A O 1
ATOM 4838 N N . TYR A 1 591 ? 0.176 34.432 35.381 1.00 15.32 591 TYR A N 1
ATOM 4839 C CA . TYR A 1 591 ? -0.490 33.267 34.740 1.00 14.76 591 TYR A CA 1
ATOM 4840 C C . TYR A 1 591 ? -0.079 32.013 35.517 1.00 15.41 591 TYR A C 1
ATOM 4841 O O . TYR A 1 591 ? -0.921 31.199 35.886 1.00 14.49 591 TYR A O 1
ATOM 4850 N N . ILE A 1 592 ? 1.194 31.862 35.757 1.00 16.06 592 ILE A N 1
ATOM 4851 C CA . ILE A 1 592 ? 1.655 30.633 36.486 1.00 15.26 592 ILE A CA 1
ATOM 4852 C C . ILE A 1 592 ? 1.109 30.657 37.913 1.00 16.48 592 ILE A C 1
ATOM 4853 O O . ILE A 1 592 ? 0.680 29.603 38.428 1.00 15.18 592 ILE A O 1
ATOM 4858 N N . LEU A 1 593 ? 1.192 31.793 38.600 1.00 14.57 593 LEU A N 1
ATOM 4859 C CA . LEU A 1 593 ? 0.781 31.840 40.020 1.00 14.82 593 LEU A CA 1
ATOM 4860 C C . LEU A 1 593 ? -0.638 31.321 40.179 1.00 14.90 593 LEU A C 1
ATOM 4861 O O . LEU A 1 593 ? -0.939 30.722 41.205 1.00 16.80 593 LEU A O 1
ATOM 4866 N N . GLN A 1 594 ? -1.502 31.551 39.188 1.00 16.01 594 GLN A N 1
ATOM 4867 C CA . GLN A 1 594 ? -2.921 31.211 39.272 1.00 16.98 594 GLN A CA 1
ATOM 4868 C C . GLN A 1 594 ? -3.060 29.697 39.476 1.00 15.52 594 GLN A C 1
ATOM 4869 O O . GLN A 1 594 ? -4.004 29.327 40.130 1.00 16.30 594 GLN A O 1
ATOM 4875 N N . TYR A 1 595 ? -2.160 28.898 38.900 1.00 14.22 595 TYR A N 1
ATOM 4876 C CA . TYR A 1 595 ? -2.288 27.417 39.046 1.00 13.24 595 TYR A CA 1
ATOM 4877 C C . TYR A 1 595 ? -1.177 26.811 39.893 1.00 12.53 595 TYR A C 1
ATOM 4878 O O . TYR A 1 595 ? -1.277 25.618 40.208 1.00 13.03 595 TYR A O 1
ATOM 4887 N N . SER A 1 596 ? -0.104 27.542 40.191 1.00 12.51 596 SER A N 1
ATOM 4888 C CA . SER A 1 596 ? 1.029 27.016 40.994 1.00 13.51 596 SER A CA 1
ATOM 4889 C C . SER A 1 596 ? 0.531 26.297 42.240 1.00 12.85 596 SER A C 1
ATOM 4890 O O . SER A 1 596 ? -0.011 26.948 43.124 1.00 12.55 596 SER A O 1
ATOM 4893 N N . PRO A 1 597 ? 0.594 24.940 42.356 1.00 12.18 597 PRO A N 1
ATOM 4894 C CA . PRO A 1 597 ? -0.195 24.313 43.416 1.00 11.83 597 PRO A CA 1
ATOM 4895 C C . PRO A 1 597 ? 0.200 24.730 44.840 1.00 11.25 597 PRO A C 1
ATOM 4896 O O . PRO A 1 597 ? -0.659 24.862 45.718 1.00 12.55 597 PRO A O 1
ATOM 4900 N N . TYR A 1 598 ? 1.498 24.915 45.099 1.00 12.27 598 TYR A N 1
ATOM 4901 C CA . TYR A 1 598 ? 1.933 25.269 46.457 1.00 13.43 598 TYR A CA 1
ATOM 4902 C C . TYR A 1 598 ? 1.319 26.610 46.859 1.00 14.08 598 TYR A C 1
ATOM 4903 O O . TYR A 1 598 ? 0.901 26.746 47.986 1.00 15.31 598 TYR A O 1
ATOM 4912 N N . ASP A 1 599 ? 1.326 27.546 45.918 1.00 13.34 599 ASP A N 1
ATOM 4913 C CA . ASP A 1 599 ? 0.791 28.912 46.167 1.00 13.91 599 ASP A CA 1
ATOM 4914 C C . ASP A 1 599 ? -0.704 28.844 46.431 1.00 15.67 599 ASP A C 1
ATOM 4915 O O . ASP A 1 599 ? -1.182 29.760 47.136 1.00 17.34 599 ASP A O 1
ATOM 4920 N N . GLN A 1 600 ? -1.436 27.923 45.789 1.00 14.19 600 GLN A N 1
ATOM 4921 C CA . GLN A 1 600 ? -2.936 27.936 45.747 1.00 15.06 600 GLN A CA 1
ATOM 4922 C C . GLN A 1 600 ? -3.556 26.942 46.735 1.00 14.60 600 GLN A C 1
ATOM 4923 O O . GLN A 1 600 ? -4.791 26.787 46.686 1.00 16.21 600 GLN A O 1
ATOM 4929 N N . VAL A 1 601 ? -2.751 26.335 47.600 1.00 15.59 601 VAL A N 1
ATOM 4930 C CA . VAL A 1 601 ? -3.264 25.544 48.766 1.00 16.45 601 VAL A CA 1
ATOM 4931 C C . VAL A 1 601 ? -4.156 26.465 49.593 1.00 18.26 601 VAL A C 1
ATOM 4932 O O . VAL A 1 601 ? -3.726 27.601 49.840 1.00 21.12 601 VAL A O 1
ATOM 4936 N N . LYS A 1 602 ? -5.368 26.031 49.857 1.00 19.76 602 LYS A N 1
ATOM 4937 C CA . LYS A 1 602 ? -6.290 26.865 50.672 1.00 24.52 602 LYS A CA 1
ATOM 4938 C C . LYS A 1 602 ? -6.900 26.059 51.807 1.00 23.20 602 LYS A C 1
ATOM 4939 O O . LYS A 1 602 ? -6.854 24.817 51.853 1.00 18.22 602 LYS A O 1
ATOM 4945 N N . ALA A 1 603 ? -7.473 26.806 52.734 1.00 21.31 603 ALA A N 1
ATOM 4946 C CA . ALA A 1 603 ? -8.185 26.203 53.877 1.00 19.29 603 ALA A CA 1
ATOM 4947 C C . ALA A 1 603 ? -9.515 25.655 53.364 1.00 20.31 603 ALA A C 1
ATOM 4948 O O . ALA A 1 603 ? -10.570 26.312 53.511 1.00 22.98 603 ALA A O 1
ATOM 4950 N N . GLN A 1 604 ? -9.474 24.440 52.847 1.00 19.39 604 GLN A N 1
ATOM 4951 C CA . GLN A 1 604 ? -10.623 23.698 52.287 1.00 18.50 604 GLN A CA 1
ATOM 4952 C C . GLN A 1 604 ? -10.371 22.206 52.493 1.00 17.09 604 GLN A C 1
ATOM 4953 O O . GLN A 1 604 ? -9.236 21.831 52.898 1.00 16.95 604 GLN A O 1
ATOM 4959 N N . ASP A 1 605 ? -11.392 21.395 52.242 1.00 16.93 605 ASP A N 1
ATOM 4960 C CA . ASP A 1 605 ? -11.286 19.930 52.348 1.00 17.98 605 ASP A CA 1
ATOM 4961 C C . ASP A 1 605 ? -10.525 19.450 51.107 1.00 17.09 605 ASP A C 1
ATOM 4962 O O . ASP A 1 605 ? -10.871 19.869 50.002 1.00 17.76 605 ASP A O 1
ATOM 4967 N N . TYR A 1 606 ? -9.560 18.548 51.292 1.00 15.57 606 TYR A N 1
ATOM 4968 C CA . TYR A 1 606 ? -8.856 17.873 50.173 1.00 13.61 606 TYR A CA 1
ATOM 4969 C C . TYR A 1 606 ? -9.155 16.388 50.193 1.00 14.27 606 TYR A C 1
ATOM 4970 O O . TYR A 1 606 ? -9.486 15.805 51.227 1.00 16.44 606 TYR A O 1
ATOM 4979 N N . PRO A 1 607 ? -8.878 15.722 49.065 1.00 14.41 607 PRO A N 1
ATOM 4980 C CA . PRO A 1 607 ? -8.921 14.281 49.025 1.00 13.62 607 PRO A CA 1
ATOM 4981 C C . PRO A 1 607 ? -7.823 13.669 49.867 1.00 13.57 607 PRO A C 1
ATOM 4982 O O . PRO A 1 607 ? -6.837 14.306 50.165 1.00 14.85 607 PRO A O 1
ATOM 4986 N N . HIS A 1 608 ? -7.976 12.380 50.153 1.00 14.38 608 HIS A N 1
ATOM 4987 C CA . HIS A 1 608 ? -6.874 11.559 50.676 1.00 14.28 608 HIS A CA 1
ATOM 4988 C C . HIS A 1 608 ? -5.726 11.664 49.683 1.00 14.14 608 HIS A C 1
ATOM 4989 O O . HIS A 1 608 ? -5.981 11.665 48.439 1.00 14.31 608 HIS A O 1
ATOM 4996 N N . MET A 1 609 ? -4.496 11.704 50.171 1.00 14.66 609 MET A N 1
ATOM 4997 C CA . MET A 1 609 ? -3.380 11.833 49.234 1.00 15.09 609 MET A CA 1
ATOM 4998 C C . MET A 1 609 ? -2.107 11.167 49.756 1.00 15.55 609 MET A C 1
ATOM 4999 O O . MET A 1 609 ? -1.764 11.336 50.900 1.00 15.82 609 MET A O 1
ATOM 5004 N N . LEU A 1 610 ? -1.453 10.445 48.866 1.00 14.82 610 LEU A N 1
ATOM 5005 C CA . LEU A 1 610 ? -0.082 9.940 49.068 1.00 14.82 610 LEU A CA 1
ATOM 5006 C C . LEU A 1 610 ? 0.837 10.708 48.124 1.00 13.62 610 LEU A C 1
ATOM 5007 O O . LEU A 1 610 ? 0.600 10.742 46.919 1.00 15.40 610 LEU A O 1
ATOM 5012 N N . VAL A 1 611 ? 1.862 11.326 48.668 1.00 13.74 611 VAL A N 1
ATOM 5013 C CA . VAL A 1 611 ? 2.833 12.118 47.906 1.00 14.47 611 VAL A CA 1
ATOM 5014 C C . VAL A 1 611 ? 4.191 11.424 48.007 1.00 16.94 611 VAL A C 1
ATOM 5015 O O . VAL A 1 611 ? 4.533 11.006 49.121 1.00 17.08 611 VAL A O 1
ATOM 5019 N N . THR A 1 612 ? 4.916 11.322 46.906 1.00 17.65 612 THR A N 1
ATOM 5020 C CA . THR A 1 612 ? 6.296 10.730 46.935 1.00 20.82 612 THR A CA 1
ATOM 5021 C C . THR A 1 612 ? 7.343 11.777 46.540 1.00 23.61 612 THR A C 1
ATOM 5022 O O . THR A 1 612 ? 7.042 12.769 45.850 1.00 22.29 612 THR A O 1
ATOM 5026 N N . THR A 1 613 ? 8.577 11.611 47.022 1.00 22.66 613 THR A N 1
ATOM 5027 C CA . THR A 1 613 ? 9.756 12.419 46.612 1.00 23.14 613 THR A CA 1
ATOM 5028 C C . THR A 1 613 ? 10.980 11.506 46.822 1.00 22.73 613 THR A C 1
ATOM 5029 O O . THR A 1 613 ? 10.807 10.354 47.238 1.00 22.53 613 THR A O 1
ATOM 5033 N N . GLY A 1 614 ? 12.148 12.017 46.453 1.00 25.66 614 GLY A N 1
ATOM 5034 C CA . GLY A 1 614 ? 13.436 11.304 46.549 1.00 27.47 614 GLY A CA 1
ATOM 5035 C C . GLY A 1 614 ? 14.488 12.293 46.963 1.00 30.04 614 GLY A C 1
ATOM 5036 O O . GLY A 1 614 ? 14.503 13.397 46.374 1.00 29.61 614 GLY A O 1
ATOM 5037 N N . LEU A 1 615 ? 15.299 11.933 47.960 1.00 38.04 615 LEU A N 1
ATOM 5038 C CA . LEU A 1 615 ? 16.276 12.832 48.624 1.00 43.00 615 LEU A CA 1
ATOM 5039 C C . LEU A 1 615 ? 17.508 12.992 47.725 1.00 49.00 615 LEU A C 1
ATOM 5040 O O . LEU A 1 615 ? 17.837 14.167 47.374 1.00 51.31 615 LEU A O 1
ATOM 5045 N N . HIS A 1 616 ? 18.143 11.862 47.374 1.00 52.23 616 HIS A N 1
ATOM 5046 C CA . HIS A 1 616 ? 19.523 11.776 46.805 1.00 54.89 616 HIS A CA 1
ATOM 5047 C C . HIS A 1 616 ? 19.506 11.848 45.272 1.00 58.32 616 HIS A C 1
ATOM 5048 O O . HIS A 1 616 ? 20.607 11.936 44.709 1.00 58.41 616 HIS A O 1
ATOM 5055 N N . ASP A 1 617 ? 18.331 11.852 44.625 1.00 60.90 617 ASP A N 1
ATOM 5056 C CA . ASP A 1 617 ? 18.209 12.046 43.153 1.00 63.34 617 ASP A CA 1
ATOM 5057 C C . ASP A 1 617 ? 17.659 13.456 42.880 1.00 75.95 617 ASP A C 1
ATOM 5058 O O . ASP A 1 617 ? 18.378 14.418 43.201 1.00 79.99 617 ASP A O 1
ATOM 5063 N N . SER A 1 618 ? 16.481 13.547 42.228 1.00 88.49 618 SER A N 1
ATOM 5064 C CA . SER A 1 618 ? 15.508 14.681 42.194 1.00 83.35 618 SER A CA 1
ATOM 5065 C C . SER A 1 618 ? 14.703 14.654 40.875 1.00 77.55 618 SER A C 1
ATOM 5066 O O . SER A 1 618 ? 13.798 13.791 40.784 1.00 74.48 618 SER A O 1
ATOM 5069 N N . GLN A 1 619 ? 15.032 15.516 39.896 1.00 64.79 619 GLN A N 1
ATOM 5070 C CA . GLN A 1 619 ? 14.185 15.900 38.718 1.00 65.40 619 GLN A CA 1
ATOM 5071 C C . GLN A 1 619 ? 13.208 17.029 39.120 1.00 56.11 619 GLN A C 1
ATOM 5072 O O . GLN A 1 619 ? 13.367 18.136 38.578 1.00 60.33 619 GLN A O 1
ATOM 5078 N N . VAL A 1 620 ? 12.209 16.766 39.984 1.00 41.36 620 VAL A N 1
ATOM 5079 C CA . VAL A 1 620 ? 11.659 17.789 40.930 1.00 36.27 620 VAL A CA 1
ATOM 5080 C C . VAL A 1 620 ? 12.511 17.676 42.209 1.00 36.91 620 VAL A C 1
ATOM 5081 O O . VAL A 1 620 ? 12.741 16.554 42.689 1.00 35.67 620 VAL A O 1
ATOM 5085 N N . GLN A 1 621 ? 13.028 18.789 42.724 1.00 32.88 621 GLN A N 1
ATOM 5086 C CA . GLN A 1 621 ? 13.833 18.740 43.966 1.00 33.94 621 GLN A CA 1
ATOM 5087 C C . GLN A 1 621 ? 12.951 18.254 45.118 1.00 28.20 621 GLN A C 1
ATOM 5088 O O . GLN A 1 621 ? 11.727 18.567 45.149 1.00 23.76 621 GLN A O 1
ATOM 5094 N N . TYR A 1 622 ? 13.517 17.475 46.049 1.00 23.81 622 TYR A N 1
ATOM 5095 C CA . TYR A 1 622 ? 12.793 16.778 47.136 1.00 23.50 622 TYR A CA 1
ATOM 5096 C C . TYR A 1 622 ? 11.993 17.793 47.958 1.00 18.10 622 TYR A C 1
ATOM 5097 O O . TYR A 1 622 ? 10.985 17.413 48.611 1.00 20.97 622 TYR A O 1
ATOM 5106 N N . TRP A 1 623 ? 12.423 19.051 47.990 1.00 17.21 623 TRP A N 1
ATOM 5107 C CA . TRP A 1 623 ? 11.818 20.014 48.934 1.00 17.80 623 TRP A CA 1
ATOM 5108 C C . TRP A 1 623 ? 10.420 20.388 48.475 1.00 17.48 623 TRP A C 1
ATOM 5109 O O . TRP A 1 623 ? 9.639 20.783 49.318 1.00 17.33 623 TRP A O 1
ATOM 5120 N N . GLU A 1 624 ? 10.143 20.370 47.177 1.00 14.98 624 GLU A N 1
ATOM 5121 C CA . GLU A 1 624 ? 8.838 20.911 46.734 1.00 14.49 624 GLU A CA 1
ATOM 5122 C C . GLU A 1 624 ? 7.709 20.069 47.347 1.00 13.65 624 GLU A C 1
ATOM 5123 O O . GLU A 1 624 ? 6.774 20.611 47.956 1.00 14.85 624 GLU A O 1
ATOM 5129 N N . PRO A 1 625 ? 7.697 18.731 47.195 1.00 16.01 625 PRO A N 1
ATOM 5130 C CA . PRO A 1 625 ? 6.627 17.945 47.795 1.00 16.09 625 PRO A CA 1
ATOM 5131 C C . PRO A 1 625 ? 6.572 18.084 49.328 1.00 17.22 625 PRO A C 1
ATOM 5132 O O . PRO A 1 625 ? 5.494 18.037 49.945 1.00 16.37 625 PRO A O 1
ATOM 5136 N N . ALA A 1 626 ? 7.736 18.169 49.977 1.00 16.59 626 ALA A N 1
ATOM 5137 C CA . ALA A 1 626 ? 7.786 18.256 51.445 1.00 17.22 626 ALA A CA 1
ATOM 5138 C C . ALA A 1 626 ? 7.177 19.579 51.920 1.00 15.19 626 ALA A C 1
ATOM 5139 O O . ALA A 1 626 ? 6.350 19.525 52.869 1.00 15.34 626 ALA A O 1
ATOM 5141 N N . LYS A 1 627 ? 7.446 20.674 51.224 1.00 15.74 627 LYS A N 1
ATOM 5142 C CA . LYS A 1 627 ? 6.856 22.000 51.556 1.00 14.97 627 LYS A CA 1
ATOM 5143 C C . LYS A 1 627 ? 5.355 21.934 51.380 1.00 14.28 627 LYS A C 1
ATOM 5144 O O . LYS A 1 627 ? 4.553 22.496 52.166 1.00 13.40 627 LYS A O 1
ATOM 5150 N N . TRP A 1 628 ? 5.000 21.342 50.262 1.00 13.05 628 TRP A N 1
ATOM 5151 C CA . TRP A 1 628 ? 3.565 21.206 49.868 1.00 12.76 628 TRP A CA 1
ATOM 5152 C C . TRP A 1 628 ? 2.792 20.446 50.945 1.00 13.39 628 TRP A C 1
ATOM 5153 O O . TRP A 1 628 ? 1.716 20.916 51.368 1.00 13.33 628 TRP A O 1
ATOM 5164 N N . VAL A 1 629 ? 3.264 19.272 51.355 1.00 13.56 629 VAL A N 1
ATOM 5165 C CA . VAL A 1 629 ? 2.609 18.515 52.447 1.00 14.58 629 VAL A CA 1
ATOM 5166 C C . VAL A 1 629 ? 2.564 19.371 53.718 1.00 14.41 629 VAL A C 1
ATOM 5167 O O . VAL A 1 629 ? 1.508 19.446 54.359 1.00 14.05 629 VAL A O 1
ATOM 5171 N N . ALA A 1 630 ? 3.669 19.997 54.094 1.00 14.71 630 ALA A N 1
ATOM 5172 C CA . ALA A 1 630 ? 3.701 20.854 55.300 1.00 15.40 630 ALA A CA 1
ATOM 5173 C C . ALA A 1 630 ? 2.590 21.914 55.221 1.00 15.11 630 ALA A C 1
ATOM 5174 O O . ALA A 1 630 ? 1.885 22.131 56.233 1.00 16.79 630 ALA A O 1
ATOM 5176 N N . LYS A 1 631 ? 2.412 22.546 54.077 1.00 15.67 631 LYS A N 1
ATOM 5177 C CA . LYS A 1 631 ? 1.423 23.621 53.948 1.00 15.18 631 LYS A CA 1
ATOM 5178 C C . LYS A 1 631 ? 0.026 23.028 53.964 1.00 16.21 631 LYS A C 1
ATOM 5179 O O . LYS A 1 631 ? -0.871 23.619 54.576 1.00 15.26 631 LYS A O 1
ATOM 5185 N N . LEU A 1 632 ? -0.182 21.901 53.273 1.00 13.08 632 LEU A N 1
ATOM 5186 C CA . LEU A 1 632 ? -1.481 21.212 53.310 1.00 13.93 632 LEU A CA 1
ATOM 5187 C C . LEU A 1 632 ? -1.852 20.795 54.748 1.00 14.55 632 LEU A C 1
ATOM 5188 O O . LEU A 1 632 ? -2.991 20.945 55.133 1.00 15.30 632 LEU A O 1
ATOM 5193 N N . ARG A 1 633 ? -0.891 20.294 55.537 1.00 14.97 633 ARG A N 1
ATOM 5194 C CA . ARG A 1 633 ? -1.192 19.890 56.937 1.00 16.21 633 ARG A CA 1
ATOM 5195 C C . ARG A 1 633 ? -1.630 21.121 57.740 1.00 17.65 633 ARG A C 1
ATOM 5196 O O . ARG A 1 633 ? -2.584 20.997 58.541 1.00 19.25 633 ARG A O 1
ATOM 5204 N N . GLU A 1 634 ? -1.066 22.279 57.421 1.00 19.22 634 GLU A N 1
ATOM 5205 C CA . GLU A 1 634 ? -1.295 23.556 58.153 1.00 20.52 634 GLU A CA 1
ATOM 5206 C C . GLU A 1 634 ? -2.699 24.032 57.841 1.00 19.43 634 GLU A C 1
ATOM 5207 O O . GLU A 1 634 ? -3.383 24.491 58.768 1.00 21.24 634 GLU A O 1
ATOM 5213 N N . LEU A 1 635 ? -3.129 23.941 56.591 1.00 17.23 635 LEU A N 1
ATOM 5214 C CA . LEU A 1 635 ? -4.310 24.661 56.117 1.00 16.60 635 LEU A CA 1
ATOM 5215 C C . LEU A 1 635 ? -5.503 23.737 55.887 1.00 17.60 635 LEU A C 1
ATOM 5216 O O . LEU A 1 635 ? -6.652 24.232 55.997 1.00 18.65 635 LEU A O 1
ATOM 5221 N N . LYS A 1 636 ? -5.339 22.493 55.427 1.00 16.46 636 LYS A N 1
ATOM 5222 C CA . LYS A 1 636 ? -6.523 21.738 54.979 1.00 17.79 636 LYS A CA 1
ATOM 5223 C C . LYS A 1 636 ? -7.496 21.540 56.147 1.00 17.58 636 LYS A C 1
ATOM 5224 O O . LYS A 1 636 ? -7.098 21.402 57.290 1.00 19.12 636 LYS A O 1
ATOM 5230 N N . THR A 1 637 ? -8.781 21.513 55.839 1.00 19.20 637 THR A N 1
ATOM 5231 C CA . THR A 1 637 ? -9.826 21.535 56.888 1.00 18.88 637 THR A CA 1
ATOM 5232 C C . THR A 1 637 ? -10.421 20.150 57.121 1.00 19.65 637 THR A C 1
ATOM 5233 O O . THR A 1 637 ? -11.235 20.042 58.043 1.00 20.18 637 THR A O 1
ATOM 5237 N N . ASP A 1 638 ? -10.083 19.154 56.317 1.00 19.88 638 ASP A N 1
ATOM 5238 C CA . ASP A 1 638 ? -10.591 17.763 56.402 1.00 18.50 638 ASP A CA 1
ATOM 5239 C C . ASP A 1 638 ? -9.691 16.957 57.337 1.00 19.23 638 ASP A C 1
ATOM 5240 O O . ASP A 1 638 ? -8.615 17.436 57.696 1.00 20.45 638 ASP A O 1
ATOM 5245 N N . ASP A 1 639 ? -10.094 15.727 57.643 1.00 21.04 639 ASP A N 1
ATOM 5246 C CA . ASP A 1 639 ? -9.343 14.784 58.499 1.00 22.72 639 ASP A CA 1
ATOM 5247 C C . ASP A 1 639 ? -8.967 13.568 57.673 1.00 23.90 639 ASP A C 1
ATOM 5248 O O . ASP A 1 639 ? -8.812 12.488 58.254 1.00 27.66 639 ASP A O 1
ATOM 5253 N N . ARG A 1 640 ? -8.778 13.745 56.369 1.00 20.05 640 ARG A N 1
ATOM 5254 C CA . ARG A 1 640 ? -8.405 12.618 55.485 1.00 19.96 640 ARG A CA 1
ATOM 5255 C C . ARG A 1 640 ? -6.912 12.372 55.547 1.00 18.14 640 ARG A C 1
ATOM 5256 O O . ARG A 1 640 ? -6.157 13.148 56.150 1.00 18.49 640 ARG A O 1
ATOM 5264 N N . GLN A 1 641 ? -6.507 11.272 54.918 1.00 19.60 641 GLN A N 1
ATOM 5265 C CA . GLN A 1 641 ? -5.118 10.795 54.969 1.00 18.91 641 GLN A CA 1
ATOM 5266 C C . GLN A 1 641 ? -4.253 11.682 54.095 1.00 17.04 641 GLN A C 1
ATOM 5267 O O . GLN A 1 641 ? -4.613 11.990 52.958 1.00 17.77 641 GLN A O 1
ATOM 5273 N N . LEU A 1 642 ? -3.135 12.119 54.632 1.00 15.67 642 LEU A N 1
ATOM 5274 C CA . LEU A 1 642 ? -2.131 12.869 53.858 1.00 16.42 642 LEU A CA 1
ATOM 5275 C C . LEU A 1 642 ? -0.781 12.297 54.254 1.00 14.74 642 LEU A C 1
ATOM 5276 O O . LEU A 1 642 ? -0.375 12.414 55.451 1.00 16.79 642 LEU A O 1
ATOM 5281 N N . LEU A 1 643 ? -0.074 11.733 53.293 1.00 15.65 643 LEU A N 1
ATOM 5282 C CA . LEU A 1 643 ? 1.198 11.036 53.632 1.00 15.57 643 LEU A CA 1
ATOM 5283 C C . LEU A 1 643 ? 2.279 11.494 52.681 1.00 16.02 643 LEU A C 1
ATOM 5284 O O . LEU A 1 643 ? 2.001 11.587 51.474 1.00 15.76 643 LEU A O 1
ATOM 5289 N N . LEU A 1 644 ? 3.506 11.640 53.186 1.00 14.95 644 LEU A N 1
ATOM 5290 C CA . LEU A 1 644 ? 4.689 11.935 52.372 1.00 15.13 644 LEU A CA 1
ATOM 5291 C C . LEU A 1 644 ? 5.643 10.753 52.519 1.00 17.86 644 LEU A C 1
ATOM 5292 O O . LEU A 1 644 ? 5.964 10.410 53.709 1.00 18.39 644 LEU A O 1
ATOM 5297 N N . TYR A 1 645 ? 6.078 10.188 51.405 1.00 17.97 645 TYR A N 1
ATOM 5298 C CA . TYR A 1 645 ? 7.005 9.023 51.355 1.00 20.70 645 TYR A CA 1
ATOM 5299 C C . TYR A 1 645 ? 8.234 9.504 50.606 1.00 20.62 645 TYR A C 1
ATOM 5300 O O . TYR A 1 645 ? 8.135 9.758 49.403 1.00 20.04 645 TYR A O 1
ATOM 5309 N N . THR A 1 646 ? 9.377 9.605 51.285 1.00 18.38 646 THR A N 1
ATOM 5310 C CA . THR A 1 646 ? 10.644 10.112 50.698 1.00 18.99 646 THR A CA 1
ATOM 5311 C C . THR A 1 646 ? 11.595 8.911 50.534 1.00 24.42 646 THR A C 1
ATOM 5312 O O . THR A 1 646 ? 11.931 8.261 51.560 1.00 26.55 646 THR A O 1
ATOM 5316 N N . ASP A 1 647 ? 12.009 8.667 49.294 1.00 23.26 647 ASP A N 1
ATOM 5317 C CA . ASP A 1 647 ? 13.058 7.667 48.952 1.00 27.70 647 ASP A CA 1
ATOM 5318 C C . ASP A 1 647 ? 14.396 8.208 49.453 1.00 25.27 647 ASP A C 1
ATOM 5319 O O . ASP A 1 647 ? 14.851 9.283 49.025 1.00 30.43 647 ASP A O 1
ATOM 5324 N N . MET A 1 648 ? 14.961 7.468 50.408 1.00 36.09 648 MET A N 1
ATOM 5325 C CA . MET A 1 648 ? 16.193 7.815 51.151 1.00 39.30 648 MET A CA 1
ATOM 5326 C C . MET A 1 648 ? 17.402 7.109 50.520 1.00 47.15 648 MET A C 1
ATOM 5327 O O . MET A 1 648 ? 18.518 7.665 50.645 1.00 49.40 648 MET A O 1
ATOM 5332 N N . ASP A 1 649 ? 17.179 5.956 49.870 1.00 47.24 649 ASP A N 1
ATOM 5333 C CA . ASP A 1 649 ? 18.218 5.114 49.215 1.00 47.47 649 ASP A CA 1
ATOM 5334 C C . ASP A 1 649 ? 19.353 5.963 48.645 1.00 53.94 649 ASP A C 1
ATOM 5335 O O . ASP A 1 649 ? 19.097 7.098 48.151 1.00 47.32 649 ASP A O 1
ATOM 5340 N N . SER A 1 650 ? 20.564 5.400 48.686 1.00 54.11 650 SER A N 1
ATOM 5341 C CA . SER A 1 650 ? 21.774 5.917 47.993 1.00 61.24 650 SER A CA 1
ATOM 5342 C C . SER A 1 650 ? 21.563 5.847 46.463 1.00 60.70 650 SER A C 1
ATOM 5343 O O . SER A 1 650 ? 22.155 6.699 45.754 1.00 55.15 650 SER A O 1
ATOM 5346 N N . GLY A 1 651 ? 20.734 4.890 45.997 1.00 67.92 651 GLY A N 1
ATOM 5347 C CA . GLY A 1 651 ? 20.364 4.634 44.585 1.00 73.01 651 GLY A CA 1
ATOM 5348 C C . GLY A 1 651 ? 19.822 3.218 44.404 1.00 79.14 651 GLY A C 1
ATOM 5349 O O . GLY A 1 651 ? 19.527 2.579 45.433 1.00 77.77 651 GLY A O 1
ATOM 5350 N N . HIS A 1 652 ? 19.697 2.735 43.155 1.00 92.66 652 HIS A N 1
ATOM 5351 C CA . HIS A 1 652 ? 19.169 1.382 42.791 1.00 99.62 652 HIS A CA 1
ATOM 5352 C C . HIS A 1 652 ? 19.924 0.821 41.570 1.00 98.03 652 HIS A C 1
ATOM 5353 O O . HIS A 1 652 ? 21.108 1.188 41.396 1.00 107.44 652 HIS A O 1
ATOM 5360 N N . GLY A 1 653 ? 19.290 -0.060 40.778 1.00 89.28 653 GLY A N 1
ATOM 5361 C CA . GLY A 1 653 ? 19.816 -0.572 39.491 1.00 81.44 653 GLY A CA 1
ATOM 5362 C C . GLY A 1 653 ? 19.672 -2.086 39.352 1.00 73.73 653 GLY A C 1
ATOM 5363 O O . GLY A 1 653 ? 19.599 -2.782 40.388 1.00 70.79 653 GLY A O 1
ATOM 5364 N N . GLY A 1 654 ? 19.644 -2.593 38.113 1.00 64.69 654 GLY A N 1
ATOM 5365 C CA . GLY A 1 654 ? 19.516 -4.036 37.818 1.00 62.23 654 GLY A CA 1
ATOM 5366 C C . GLY A 1 654 ? 18.154 -4.561 38.237 1.00 62.26 654 GLY A C 1
ATOM 5367 O O . GLY A 1 654 ? 17.196 -3.757 38.258 1.00 56.89 654 GLY A O 1
ATOM 5368 N N . LYS A 1 655 ? 18.046 -5.848 38.578 1.00 62.95 655 LYS A N 1
ATOM 5369 C CA . LYS A 1 655 ? 16.738 -6.456 38.959 1.00 63.68 655 LYS A CA 1
ATOM 5370 C C . LYS A 1 655 ? 16.256 -5.849 40.292 1.00 58.26 655 LYS A C 1
ATOM 5371 O O . LYS A 1 655 ? 15.031 -5.755 40.476 1.00 54.03 655 LYS A O 1
ATOM 5377 N N . SER A 1 656 ? 17.162 -5.416 41.177 1.00 53.03 656 SER A N 1
ATOM 5378 C CA . SER A 1 656 ? 16.786 -4.800 42.480 1.00 51.29 656 SER A CA 1
ATOM 5379 C C . SER A 1 656 ? 16.121 -3.429 42.241 1.00 48.43 656 SER A C 1
ATOM 5380 O O . SER A 1 656 ? 15.294 -3.024 43.076 1.00 46.15 656 SER A O 1
ATOM 5383 N N . GLY A 1 657 ? 16.444 -2.745 41.136 1.00 45.91 657 GLY A N 1
ATOM 5384 C CA . GLY A 1 657 ? 15.718 -1.543 40.662 1.00 45.10 657 GLY A CA 1
ATOM 5385 C C . GLY A 1 657 ? 14.297 -1.886 40.243 1.00 42.58 657 GLY A C 1
ATOM 5386 O O . GLY A 1 657 ? 13.368 -1.109 40.569 1.00 41.91 657 GLY A O 1
ATOM 5387 N N . ARG A 1 658 ? 14.106 -3.034 39.584 1.00 36.68 658 ARG A N 1
ATOM 5388 C CA . ARG A 1 658 ? 12.763 -3.525 39.183 1.00 38.94 658 ARG A CA 1
ATOM 5389 C C . ARG A 1 658 ? 12.030 -3.973 40.459 1.00 37.28 658 ARG A C 1
ATOM 5390 O O . ARG A 1 658 ? 10.819 -3.647 40.601 1.00 37.61 658 ARG A O 1
ATOM 5398 N N . PHE A 1 659 ? 12.740 -4.645 41.376 1.00 36.30 659 PHE A N 1
ATOM 5399 C CA . PHE A 1 659 ? 12.216 -5.022 42.723 1.00 36.67 659 PHE A CA 1
ATOM 5400 C C . PHE A 1 659 ? 11.604 -3.786 43.400 1.00 32.93 659 PHE A C 1
ATOM 5401 O O . PHE A 1 659 ? 10.421 -3.815 43.804 1.00 34.16 659 PHE A O 1
ATOM 5409 N N . LYS A 1 660 ? 12.402 -2.734 43.527 1.00 29.83 660 LYS A N 1
ATOM 5410 C CA . LYS A 1 660 ? 12.021 -1.437 44.142 1.00 32.16 660 LYS A CA 1
ATOM 5411 C C . LYS A 1 660 ? 10.791 -0.868 43.403 1.00 29.81 660 LYS A C 1
ATOM 5412 O O . LYS A 1 660 ? 9.901 -0.337 44.069 1.00 27.53 660 LYS A O 1
ATOM 5418 N N . ALA A 1 661 ? 10.754 -0.908 42.066 1.00 26.44 661 ALA A N 1
ATOM 5419 C CA . ALA A 1 661 ? 9.648 -0.326 41.274 1.00 26.52 661 ALA A CA 1
ATOM 5420 C C . ALA A 1 661 ? 8.352 -1.080 41.612 1.00 24.77 661 ALA A C 1
ATOM 5421 O O . ALA A 1 661 ? 7.314 -0.434 41.771 1.00 22.26 661 ALA A O 1
ATOM 5423 N N . TYR A 1 662 ? 8.391 -2.402 41.742 1.00 23.50 662 TYR A N 1
ATOM 5424 C CA . TYR A 1 662 ? 7.188 -3.187 42.097 1.00 23.41 662 TYR A CA 1
ATOM 5425 C C . TYR A 1 662 ? 6.800 -2.866 43.544 1.00 19.94 662 TYR A C 1
ATOM 5426 O O . TYR A 1 662 ? 5.613 -2.836 43.842 1.00 19.14 662 TYR A O 1
ATOM 5435 N N . GLU A 1 663 ? 7.789 -2.724 44.434 1.00 20.30 663 GLU A N 1
ATOM 5436 C CA . GLU A 1 663 ? 7.445 -2.422 45.856 1.00 20.53 663 GLU A CA 1
ATOM 5437 C C . GLU A 1 663 ? 6.699 -1.095 45.897 1.00 18.08 663 GLU A C 1
ATOM 5438 O O . GLU A 1 663 ? 5.753 -0.969 46.638 1.00 17.44 663 GLU A O 1
ATOM 5444 N N . ASP A 1 664 ? 7.194 -0.113 45.165 1.00 18.60 664 ASP A N 1
ATOM 5445 C CA . ASP A 1 664 ? 6.573 1.232 45.183 1.00 19.86 664 ASP A CA 1
ATOM 5446 C C . ASP A 1 664 ? 5.164 1.121 44.619 1.00 17.24 664 ASP A C 1
ATOM 5447 O O . ASP A 1 664 ? 4.278 1.733 45.242 1.00 16.87 664 ASP A O 1
ATOM 5452 N N . ILE A 1 665 ? 4.961 0.481 43.457 1.00 16.77 665 ILE A N 1
ATOM 5453 C CA . ILE A 1 665 ? 3.592 0.346 42.886 1.00 19.26 665 ILE A CA 1
ATOM 5454 C C . ILE A 1 665 ? 2.687 -0.380 43.887 1.00 17.14 665 ILE A C 1
ATOM 5455 O O . ILE A 1 665 ? 1.502 -0.003 44.017 1.00 15.63 665 ILE A O 1
ATOM 5460 N N . ALA A 1 666 ? 3.156 -1.433 44.556 1.00 16.19 666 ALA A N 1
ATOM 5461 C CA . ALA A 1 666 ? 2.314 -2.192 45.509 1.00 15.68 666 ALA A CA 1
ATOM 5462 C C . ALA A 1 666 ? 1.902 -1.272 46.668 1.00 15.32 666 ALA A C 1
ATOM 5463 O O . ALA A 1 666 ? 0.779 -1.363 47.119 1.00 15.93 666 ALA A O 1
ATOM 5465 N N . LEU A 1 667 ? 2.799 -0.404 47.118 1.00 15.18 667 LEU A N 1
ATOM 5466 C CA . LEU A 1 667 ? 2.489 0.519 48.254 1.00 15.70 667 LEU A CA 1
ATOM 5467 C C . LEU A 1 667 ? 1.426 1.539 47.803 1.00 14.92 667 LEU A C 1
ATOM 5468 O O . LEU A 1 667 ? 0.424 1.726 48.518 1.00 15.65 667 LEU A O 1
ATOM 5473 N N . GLU A 1 668 ? 1.572 2.070 46.584 1.00 15.04 668 GLU A N 1
ATOM 5474 C CA . GLU A 1 668 ? 0.619 3.092 46.049 1.00 14.12 668 GLU A CA 1
ATOM 5475 C C . GLU A 1 668 ? -0.735 2.447 45.778 1.00 13.25 668 GLU A C 1
ATOM 5476 O O . GLU A 1 668 ? -1.801 3.025 46.147 1.00 12.74 668 GLU A O 1
ATOM 5482 N N . TYR A 1 669 ? -0.747 1.244 45.192 1.00 13.37 669 TYR A N 1
ATOM 5483 C CA . TYR A 1 669 ? -2.003 0.555 44.880 1.00 14.33 669 TYR A CA 1
ATOM 5484 C C . TYR A 1 669 ? -2.684 0.092 46.170 1.00 14.60 669 TYR A C 1
ATOM 5485 O O . TYR A 1 669 ? -3.900 0.168 46.208 1.00 16.16 669 TYR A O 1
ATOM 5494 N N . ALA A 1 670 ? -1.942 -0.376 47.180 1.00 15.30 670 ALA A N 1
ATOM 5495 C CA . ALA A 1 670 ? -2.591 -0.756 48.450 1.00 16.27 670 ALA A CA 1
ATOM 5496 C C . ALA A 1 670 ? -3.272 0.466 49.053 1.00 16.06 670 ALA A C 1
ATOM 5497 O O . ALA A 1 670 ? -4.406 0.284 49.548 1.00 17.19 670 ALA A O 1
ATOM 5499 N N . PHE A 1 671 ? -2.628 1.637 48.985 1.00 14.72 671 PHE A N 1
ATOM 5500 C CA . PHE A 1 671 ? -3.167 2.911 49.533 1.00 14.66 671 PHE A CA 1
ATOM 5501 C C . PHE A 1 671 ? -4.507 3.152 48.846 1.00 15.34 671 PHE A C 1
ATOM 5502 O O . PHE A 1 671 ? -5.494 3.436 49.496 1.00 14.75 671 PHE A O 1
ATOM 5510 N N . ILE A 1 672 ? -4.529 3.087 47.524 1.00 14.43 672 ILE A N 1
ATOM 5511 C CA . ILE A 1 672 ? -5.778 3.369 46.742 1.00 14.77 672 ILE A CA 1
ATOM 5512 C C . ILE A 1 672 ? -6.827 2.300 47.013 1.00 14.96 672 ILE A C 1
ATOM 5513 O O . ILE A 1 672 ? -7.992 2.620 47.233 1.00 16.11 672 ILE A O 1
ATOM 5518 N N . LEU A 1 673 ? -6.445 1.022 46.992 1.00 15.26 673 LEU A N 1
ATOM 5519 C CA . LEU A 1 673 ? -7.440 -0.065 47.149 1.00 16.82 673 LEU A CA 1
ATOM 5520 C C . LEU A 1 673 ? -8.058 -0.016 48.555 1.00 16.76 673 LEU A C 1
ATOM 5521 O O . LEU A 1 673 ? -9.284 -0.256 48.653 1.00 18.74 673 LEU A O 1
ATOM 5526 N N . ALA A 1 674 ? -7.286 0.372 49.570 1.00 16.93 674 ALA A N 1
ATOM 5527 C CA . ALA A 1 674 ? -7.771 0.523 50.958 1.00 17.82 674 ALA A CA 1
ATOM 5528 C C . ALA A 1 674 ? -8.852 1.601 50.948 1.00 19.32 674 ALA A C 1
ATOM 5529 O O . ALA A 1 674 ? -9.927 1.403 51.593 1.00 21.19 674 ALA A O 1
ATOM 5531 N N . LEU A 1 675 ? -8.649 2.711 50.226 1.00 16.94 675 LEU A N 1
ATOM 5532 C CA . LEU A 1 675 ? -9.673 3.790 50.169 1.00 18.58 675 LEU A CA 1
ATOM 5533 C C . LEU A 1 675 ? -10.921 3.331 49.431 1.00 19.56 675 LEU A C 1
ATOM 5534 O O . LEU A 1 675 ? -11.965 3.861 49.739 1.00 22.87 675 LEU A O 1
ATOM 5539 N N . ALA A 1 676 ? -10.801 2.478 48.417 1.00 19.72 676 ALA A N 1
ATOM 5540 C CA . ALA A 1 676 ? -11.928 2.038 47.570 1.00 21.14 676 ALA A CA 1
ATOM 5541 C C . ALA A 1 676 ? -12.796 0.984 48.272 1.00 25.98 676 ALA A C 1
ATOM 5542 O O . ALA A 1 676 ? -13.888 0.772 47.767 1.00 27.01 676 ALA A O 1
ATOM 5544 N N . GLU A 1 677 ? -12.321 0.348 49.337 1.00 29.08 677 GLU A N 1
ATOM 5545 C CA . GLU A 1 677 ? -13.009 -0.790 50.032 1.00 37.83 677 GLU A CA 1
ATOM 5546 C C . GLU A 1 677 ? -14.431 -0.378 50.433 1.00 35.45 677 GLU A C 1
ATOM 5547 O O . GLU A 1 677 ? -14.537 0.753 50.909 1.00 39.34 677 GLU A O 1
#

Solvent-accessible surface area: 28905 Å² total; per-residue (Å²): 220,71,122,51,23,183,8,96,110,85,97,100,87,30,85,22,70,71,57,75,30,88,9,29,7,53,30,0,38,24,76,137,60,103,40,91,94,2,36,89,12,0,94,39,0,28,64,29,2,90,39,27,3,116,117,23,80,75,52,36,85,66,0,51,111,47,2,60,48,13,56,70,126,55,92,84,28,31,45,69,44,29,66,36,51,52,16,18,24,48,42,75,100,74,37,75,39,15,26,62,8,16,4,56,91,109,59,97,160,104,57,69,72,6,4,31,5,34,116,53,16,102,178,115,150,32,5,67,46,36,23,47,51,3,0,38,71,23,83,54,0,0,0,0,0,7,16,127,54,149,138,38,33,32,0,65,0,18,37,31,100,101,86,45,77,30,148,14,39,2,114,33,0,27,8,26,16,24,3,10,43,86,6,39,16,0,5,2,0,66,27,65,74,172,76,41,64,15,44,14,0,23,23,0,73,18,43,44,82,38,152,130,20,87,89,27,47,66,11,156,61,77,48,12,121,0,10,13,64,51,4,47,23,48,102,45,0,2,0,40,0,33,17,83,24,5,2,9,0,7,11,0,39,3,65,172,92,116,12,86,37,108,92,9,9,82,77,105,133,89,4,62,2,19,14,25,17,10,75,146,50,18,3,0,35,0,24,59,91,23,98,12,3,0,0,1,42,1,102,82,28,73,41,87,95,14,117,78,68,18,54,33,59,151,107,18,12,0,66,11,42,26,10,2,90,44,4,4,0,0,40,1,30,12,134,13,63,14,41,0,23,2,32,36,57,156,81,41,87,65,35,160,20,79,41,148,28,62,0,21,11,4,88,24,26,116,37,42,58,19,103,28,52,68,0,50,0,2,15,1,0,4,22,49,19,51,5,38,32,25,9,28,0,69,72,80,107,115,55,99,52,71,105,59,80,19,63,128,33,56,64,120,44,13,100,20,58,45,15,99,6,151,6,145,82,34,49,78,0,1,0,0,0,0,27,54,98,104,52,57,51,175,37,76,8,8,0,0,0,50,0,40,2,0,82,25,47,22,46,42,6,31,22,29,10,20,24,4,0,0,4,56,82,13,1,0,10,0,10,1,2,3,3,0,2,5,8,53,2,37,107,17,24,55,42,0,24,45,94,108,1,47,24,0,0,24,0,0,10,16,0,0,93,21,0,37,91,84,12,31,2,25,61,174,64,0,0,0,8,0,11,23,4,0,0,0,0,0,0,0,0,1,3,72,19,23,130,27,7,39,0,0,0,0,42,48,0,14,0,0,0,0,14,8,1,39,35,105,79,6,85,73,1,53,31,17,45,49,6,0,0,40,0,84,111,98,62,42,3,76,54,0,31,137,2,0,0,7,30,54,10,94,73,35,56,3,3,35,3,0,0,16,4,14,6,105,91,15,85,10,14,0,5,2,0,0,1,1,0,5,38,2,48,80,53,31,85,18,153,91,67,6,2,0,75,3,64,56,75,91,30,113,14,15,58,51,4,124,91,56,40,47,82,37,48,2,22,14,18,0,0,0,14,38,28,6,188

B-factor: mean 24.71, std 11.89, range [10.3, 114.09]

Sequence (677 aa):
HMTPPKAEKRPYPITTHGDTRVDDYYWLRDDERTDPQVLDYLQAENAFTDAALKPQQALRETLYEEMVARENLYFQSVPYVRHGYRYQTRFEPGNEYAIYVRQPQAESEHWDTLIDGNQRAEQREFYTLGGLEVSPDNQKLAVAEDFLSRRQYDIRFKNLSDDSWTDEVLENTSGSFEWANDSATVYYVRKHAKTLLPYQVYRHVVGTDPQLDELIYEEQDDTFYVGLEKTTSDRFILIHLSSTTTSEILLLDADRADSTPQMFVPRRKDHEYGIDHYHQHFYIRSNKDGKNFGLYQSEQADEAQWQTLIAPRIEVMLEGFSLFRDWLVVEERSEGLTQLRQIHWQSGEVKRIAFDDPTYTTWLAYNPEPETELLRYGYSSMTTPTTLYELNLDSDERVMLKQQEVKNFTPENYRSERVWVKARDGVEVPVSLVYRHDSFARGTTNPLMVYGYGSYGSSMDPAFSASRLSLLDRGFVFVLAHIRGGGELGQLWYEDGKLFKKQNTFNDFIDVTEALIAQGYGDAKRVFAMGGSAGGLLMGAVINQAPELFNGIVAQVPFVDVVTTMLDESIPLTTGEYDEWGNPNQQAYYDYILQYSPYDQVKAQDYPHMLVTTGLHDSQVQYWEPAKWVAKLRELKTDDRQLLLYTDMDSGHGGKSGRFKAYEDIALEYAFILALAE

Secondary structure (DSSP, 8-state):
-PPPP-PPP--EEEEETTEEEEETTGGG--TTS--HHHHHHHHHHHHHHHHHHGGGHHHHHHHHHHHHHT--S-EEPPPEEETTEEEEEEE-TT-SS-EEEEEETT--S--EEEEEHHHHTTT-S--EEEEEEE-TTSSEEEEEEESSSSS-EEEEEEETTT-PBPS--EEEEEEEEEE-TTSSEEEEEEEPTTT--EEEEEEEETTS-GGGPEEEEE-S-TTSEEEEEE-TTSSEEEEEEE-SS-EEEEEEESSSTT---EESS---TT--EEEEEETTEEEEEE-TT-TT-EEEEESSS-GGGPEEEE--BTTBEEEEEEE-SSEEEEEEEETTEEEEEEEETTT--EEEPP---SSEEEEE------S-SEEEEEEEESSS--EEEEEETTT--EEEEEE---TT--GGGEEEEEEEEE-TTS-EEEEEEEEEGGG--TT-S-EEEE----TT--------TTTHHHHTTTPEEEEE--BTBSTT-HHHHHTTSGGGTHHHHHHHHHHHHHHHHTTSS-TTSEEEEEETHHHHHHHHHHHH-TTT-SEEEEES----HHHHHT-TTSTTGGG-TTTT--TTSHHHHHHHHHH-HHHH--SS---EEEEEEESSS-SS-THHHHHHHHHHHHH--S---EEEEEE--S---HHHHHHHHHHHHHHHHHHHHHHH-

InterPro domains:
  IPR001375 Peptidase S9, prolyl oligopeptidase, catalytic domain [PF00326] (462-674)
  IPR002470 Peptidase S9A, prolyl oligopeptidase [PR00862] (446-464)
  IPR002470 Peptidase S9A, prolyl oligopeptidase [PR00862] (472-496)
  IPR002470 Peptidase S9A, prolyl oligopeptidase [PR00862] (500-519)
  IPR002470 Peptidase S9A, prolyl oligopeptidase [PR00862] (530-550)
  IPR002470 Peptidase S9A, prolyl oligopeptidase [PR00862] (588-603)
  IPR002470 Peptidase S9A, prolyl oligopeptidase [PR00862] (606-628)
  IPR004106 Peptidase S9, N-terminal domain superfamily [SSF50993] (1-406)
  IPR023302 Peptidase S9A, N-terminal domain [PF02897] (5-404)
  IPR029058 Alpha/Beta hydrolase fold [G3DSA:3.40.50.1820] (23-673)
  IPR029058 Alpha/Beta hydrolase fold [SSF53474] (414-655)
  IPR051543 Serine Peptidase S9A Subfamily [PTHR11757] (3-674)

Organism: Serratia proteamaculans (NCBI:txid28151)

Foldseek 3Di:
DDDADFQAFDFDWDAAPNDTDTFRQPVLDDVVLPPVSNVVLQVSQQVVLCVVCVVLVVLLVVLLVQLPVFADVPDKDQWDDDLQKIKIWDDDVVQLFIWIWIDGNVDDDDIHTPDRQSVVLVPAPDKDWLDWDAANVNQKIWTWMDRQPACQTKIWMAGPVVRHTADEIDTRFNRAKDAQNVSFKMWTWHADPPLSATFWIWIDGHNDYCVPIDTQGGHDDSLWGWHWDAALANQWIWGWTDHLFKIWIWTFGSHDPPTHTHTQDPIDGRWDKDWHADPQWIWMFICPPHQLTFIWIANGSPPVRTHGPGDRDLFKRWDDWDAADFWIWTWIAGPLAIWIWIAGPPPRDIDTLDDDAAAKHKAFDDDSHRHAQWGWMWMFAQLAAIWIWIARNVPRDIHTSDGRRTPPDDSVQKDKHWDWFLFPVRDTWIKIKMAGPVLDDFQAAAEEEEEQQASQAFPGGGYDNSCVVRRVVRYIYMYTRFQCHNSRHRVSNVCCFALNVVSRLRSSLRVLVVCNVVRRYHQQRYEYEYEASSLLSVLLNCLVPQSRHQEYEYELYDQQPLVQLQDPVDPPNVSCCRGQHRVSDVVSVVSCCVRRRQNSQAQEAHHAYEYEAEDQHHSPHRSRVSSSLSVNVVRYNDPHHYGYNYHDDSDARGVRVVSVVSSVSSSVVSSSVVSND

Radius of gyration: 25.94 Å; Cα contacts (8 Å, |Δi|>4): 1576; chains: 1; bounding box: 68×67×73 Å